Protein 1IU8 (pdb70)

CATH classification: 3.40.630.20

Foldseek 3Di:
DAEEEEEEADDDPFNGWLSVVLQVVCVVVPVSYDYDYAYQALVRRLVVLVVCCVVVLAQEYEYEYADWQDAAKEWEFKQAQFAQAPAATPVRDGDGGHGLDVPDDRIDTFFFPRVVLQVQLVVVVGGYDYDHDPDRGVQSSSQGSQRVCCVPPVGNVGYTYIYAYAAVVRCPPPPPTHHDHSVSVSVSVVSSVVSSVVVVVVVVVD/DAEEEEEEADDDPFRGWLSVVLQVVVVVVPVRYDYYYAYQALVRRLVRLVVCCVVRLGQEYEYEYADWQDAAKEWEFKQAQFAQAPAATPVRDGDGGHGLDVVDDRIDTFFQPRVVLQVVLVVVVGGYDYDHDPDRGVQSSSQGSQRVCCVPPVPRVGYTYIYAYAAVVRCPPPPPIHHDHSVSVSVSVVSSVVSSVVVVVVVPDD

Radius of gyration: 21.93 Å; Cα contacts (8 Å, |Δi|>4): 885; chains: 2; bounding box: 47×66×52 Å

Structure (mmCIF, N/CA/C/O backbone):
data_1IU8
#
_entry.id   1IU8
#
_cell.length_a   104.899
_cell.length_b   66.479
_cell.length_c   76.396
_cell.angle_alpha   90.00
_cell.angle_beta   128.68
_cell.angle_gamma   90.00
#
_symmetry.space_group_name_H-M   'C 1 2 1'
#
loop_
_entity.id
_entity.type
_entity.pdbx_description
1 polymer 'Pyrrolidone-carboxylate peptidase'
2 water water
#
loop_
_atom_site.group_PDB
_atom_site.id
_atom_site.type_symbol
_atom_site.label_atom_id
_atom_site.label_alt_id
_atom_site.label_comp_id
_atom_site.label_asym_id
_atom_site.label_entity_id
_atom_site.label_seq_id
_atom_site.pdbx_PDB_ins_code
_atom_site.Cartn_x
_atom_site.Cartn_y
_atom_site.Cartn_z
_atom_site.occupancy
_atom_site.B_iso_or_equiv
_atom_site.auth_seq_id
_atom_site.auth_comp_id
_atom_site.auth_asym_id
_atom_site.auth_atom_id
_atom_site.pdbx_PDB_model_num
ATOM 1 N N . MET A 1 1 ? 45.895 82.476 4.666 1.00 27.39 1 MET A N 1
ATOM 2 C CA . MET A 1 1 ? 45.585 81.035 4.881 1.00 26.63 1 MET A CA 1
ATOM 3 C C . MET A 1 1 ? 44.075 80.836 4.919 1.00 25.59 1 MET A C 1
ATOM 4 O O . MET A 1 1 ? 43.363 81.591 5.581 1.00 26.20 1 MET A O 1
ATOM 9 N N . LYS A 1 2 ? 43.589 79.826 4.205 1.00 23.45 2 LYS A N 1
ATOM 10 C CA . LYS A 1 2 ? 42.159 79.541 4.178 1.00 22.71 2 LYS A CA 1
ATOM 11 C C . LYS A 1 2 ? 41.895 78.241 4.931 1.00 20.76 2 LYS A C 1
ATOM 12 O O . LYS A 1 2 ? 42.617 77.256 4.762 1.00 19.52 2 LYS A O 1
ATOM 18 N N . ILE A 1 3 ? 40.859 78.246 5.763 1.00 18.32 3 ILE A N 1
ATOM 19 C CA . ILE A 1 3 ? 40.515 77.077 6.562 1.00 17.84 3 ILE A CA 1
ATOM 20 C C . ILE A 1 3 ? 39.088 76.601 6.324 1.00 16.71 3 ILE A C 1
ATOM 21 O O . ILE A 1 3 ? 38.126 77.323 6.585 1.00 17.70 3 ILE A O 1
ATOM 26 N N . LEU A 1 4 ? 38.952 75.378 5.823 1.00 14.42 4 LEU A N 1
ATOM 27 C CA . LEU A 1 4 ? 37.636 74.817 5.575 1.00 13.33 4 LEU A CA 1
ATOM 28 C C . LEU A 1 4 ? 37.192 74.022 6.794 1.00 12.73 4 LEU A C 1
ATOM 29 O O . LEU A 1 4 ? 37.911 73.142 7.266 1.00 12.81 4 LEU A O 1
ATOM 34 N N . LEU A 1 5 ? 36.015 74.354 7.308 1.00 12.58 5 LEU A N 1
ATOM 35 C CA . LEU A 1 5 ? 35.458 73.669 8.466 1.00 12.89 5 LEU A CA 1
ATOM 36 C C . LEU A 1 5 ? 34.139 73.055 8.004 1.00 13.28 5 LEU A C 1
ATOM 37 O O . LEU A 1 5 ? 33.221 73.777 7.613 1.00 13.26 5 LEU A O 1
ATOM 42 N N . THR A 1 6 ? 34.037 71.730 8.032 1.00 11.81 6 THR A N 1
ATOM 43 C CA . THR A 1 6 ? 32.804 71.088 7.593 1.00 11.91 6 THR A CA 1
ATOM 44 C C . THR A 1 6 ? 32.021 70.483 8.749 1.00 12.90 6 THR A C 1
ATOM 45 O O . THR A 1 6 ? 32.582 70.148 9.793 1.00 12.41 6 THR A O 1
ATOM 49 N N . GLY A 1 7 ? 30.713 70.373 8.551 1.00 12.37 7 GLY A N 1
ATOM 50 C CA . GLY A 1 7 ? 29.842 69.793 9.553 1.00 13.39 7 GLY A CA 1
ATOM 51 C C . GLY A 1 7 ? 28.881 68.850 8.856 1.00 12.39 7 GLY A C 1
ATOM 52 O O . GLY A 1 7 ? 29.059 68.538 7.677 1.00 13.69 7 GLY A O 1
ATOM 53 N N . PHE A 1 8 ? 27.861 68.402 9.577 1.00 11.33 8 PHE A N 1
ATOM 54 C CA . PHE A 1 8 ? 26.861 67.497 9.025 1.00 12.61 8 PHE A CA 1
ATOM 55 C C . PHE A 1 8 ? 25.465 67.883 9.481 1.00 12.83 8 PHE A C 1
ATOM 56 O O . PHE A 1 8 ? 25.287 68.485 10.542 1.00 13.11 8 PHE A O 1
ATOM 64 N N . GLU A 1 9 ? 24.480 67.517 8.672 1.00 13.69 9 GLU A N 1
ATOM 65 C CA . GLU A 1 9 ? 23.078 67.777 8.971 1.00 14.05 9 GLU A CA 1
ATOM 66 C C . GLU A 1 9 ? 22.624 66.724 9.987 1.00 14.33 9 GLU A C 1
ATOM 67 O O . GLU A 1 9 ? 23.367 65.786 10.292 1.00 14.15 9 GLU A O 1
ATOM 73 N N . PRO A 1 10 ? 21.404 66.868 10.530 1.00 14.26 10 PRO A N 1
ATOM 74 C CA . PRO A 1 10 ? 20.864 65.920 11.511 1.00 15.16 10 PRO A CA 1
ATOM 75 C C . PRO A 1 10 ? 20.663 64.529 10.916 1.00 16.89 10 PRO A C 1
ATOM 76 O O . PRO A 1 10 ? 20.419 64.390 9.716 1.00 17.67 10 PRO A O 1
ATOM 80 N N . PHE A 1 11 ? 20.760 63.501 11.754 1.00 17.92 11 PHE A N 1
ATOM 81 C CA . PHE A 1 11 ? 20.584 62.129 11.283 1.00 18.77 11 PHE A CA 1
ATOM 82 C C . PHE A 1 11 ? 20.300 61.158 12.425 1.00 19.49 11 PHE A C 1
ATOM 83 O O . PHE A 1 11 ? 20.339 61.526 13.599 1.00 17.39 11 PHE A O 1
ATOM 91 N N . GLY A 1 12 ? 20.015 59.913 12.056 1.00 20.56 12 GLY A N 1
ATOM 92 C CA . GLY A 1 12 ? 19.761 58.863 13.029 1.00 23.03 12 GLY A CA 1
ATOM 93 C C . GLY A 1 12 ? 18.672 59.065 14.064 1.00 24.11 12 GLY A C 1
ATOM 94 O O . GLY A 1 12 ? 18.758 58.512 15.160 1.00 25.63 12 GLY A O 1
ATOM 95 N N . GLY A 1 13 ? 17.649 59.847 13.738 1.00 23.61 13 GLY A N 1
ATOM 96 C CA . GLY A 1 13 ? 16.573 60.055 14.691 1.00 23.85 13 GLY A CA 1
ATOM 97 C C . GLY A 1 13 ? 16.668 61.332 15.505 1.00 23.34 13 GLY A C 1
ATOM 98 O O . GLY A 1 13 ? 15.695 61.734 16.146 1.00 24.89 13 GLY A O 1
ATOM 99 N N . ASP A 1 14 ? 17.835 61.968 15.494 1.00 21.19 14 ASP A N 1
ATOM 100 C CA . ASP A 1 14 ? 18.023 63.212 16.231 1.00 20.15 14 ASP A CA 1
ATOM 101 C C . ASP A 1 14 ? 17.672 64.384 15.324 1.00 18.86 14 ASP A C 1
ATOM 102 O O . ASP A 1 14 ? 18.044 64.403 14.153 1.00 18.82 14 ASP A O 1
ATOM 107 N N . ASP A 1 15 ? 16.954 65.360 15.870 1.00 19.76 15 ASP A N 1
ATOM 108 C CA . ASP A 1 15 ? 16.530 66.523 15.095 1.00 20.17 15 ASP A CA 1
ATOM 109 C C . ASP A 1 15 ? 17.598 67.591 14.895 1.00 19.26 15 ASP A C 1
ATOM 110 O O . ASP A 1 15 ? 17.424 68.510 14.095 1.00 16.89 15 ASP A O 1
ATOM 115 N N . LYS A 1 16 ? 18.707 67.477 15.612 1.00 17.52 16 LYS A N 1
ATOM 116 C CA . LYS A 1 16 ? 19.768 68.465 15.487 1.00 17.99 16 LYS A CA 1
ATOM 117 C C . LYS A 1 16 ? 21.163 67.856 15.456 1.00 14.92 16 LYS A C 1
ATOM 118 O O . LYS A 1 16 ? 21.384 66.749 15.940 1.00 15.19 16 LYS A O 1
ATOM 124 N N . ASN A 1 17 ? 22.092 68.586 14.852 1.00 12.93 17 ASN A N 1
ATOM 125 C CA . ASN A 1 17 ? 23.483 68.172 14.799 1.00 12.67 17 ASN A CA 1
ATOM 126 C C . ASN A 1 17 ? 24.249 69.424 15.207 1.00 12.91 17 ASN A C 1
ATOM 127 O O . ASN A 1 17 ? 24.288 70.409 14.467 1.00 14.17 17 ASN A O 1
ATOM 132 N N . PRO A 1 18 ? 24.854 69.412 16.405 1.00 12.61 18 PRO A N 1
ATOM 133 C CA . PRO A 1 18 ? 25.609 70.565 16.906 1.00 12.07 18 PRO A CA 1
ATOM 134 C C . PRO A 1 18 ? 26.781 71.049 16.051 1.00 11.62 18 PRO A C 1
ATOM 135 O O . PRO A 1 18 ? 27.253 72.173 16.233 1.00 10.96 18 PRO A O 1
ATOM 139 N N . THR A 1 19 ? 27.256 70.225 15.118 1.00 10.64 19 THR A N 1
ATOM 140 C CA . THR A 1 19 ? 28.357 70.663 14.270 1.00 10.33 19 THR A CA 1
ATOM 141 C C . THR A 1 19 ? 27.887 71.834 13.409 1.00 10.35 19 THR A C 1
ATOM 142 O O . THR A 1 19 ? 28.691 72.668 13.001 1.00 11.47 19 THR A O 1
ATOM 146 N N . MET A 1 20 ? 26.585 71.901 13.147 1.00 10.57 20 MET A N 1
ATOM 147 C CA . MET A 1 20 ? 26.041 73.001 12.361 1.00 12.39 20 MET A CA 1
ATOM 148 C C . MET A 1 20 ? 26.198 74.292 13.161 1.00 12.39 20 MET A C 1
ATOM 149 O O . MET A 1 20 ? 26.620 75.316 12.622 1.00 12.50 20 MET A O 1
ATOM 154 N N . ASP A 1 21 ? 25.884 74.232 14.453 1.00 12.48 21 ASP A N 1
ATOM 155 C CA . ASP A 1 21 ? 26.011 75.400 15.322 1.00 12.23 21 ASP A CA 1
ATOM 156 C C . ASP A 1 21 ? 27.470 75.842 15.442 1.00 13.88 21 ASP A C 1
ATOM 157 O O . ASP A 1 21 ? 27.768 77.038 15.478 1.00 13.26 21 ASP A O 1
ATOM 162 N N . ILE A 1 22 ? 28.377 74.870 15.509 1.00 12.23 22 ILE A N 1
ATOM 163 C CA . ILE A 1 22 ? 29.798 75.163 15.632 1.00 11.82 22 ILE A CA 1
ATOM 164 C C . ILE A 1 22 ? 30.330 75.833 14.373 1.00 13.28 22 ILE A C 1
ATOM 165 O O . ILE A 1 22 ? 31.012 76.858 14.442 1.00 13.01 22 ILE A O 1
ATOM 170 N N . VAL A 1 23 ? 30.014 75.248 13.222 1.00 13.67 23 VAL A N 1
ATOM 171 C CA . VAL A 1 23 ? 30.461 75.795 11.951 1.00 12.80 23 VAL A CA 1
ATOM 172 C C . VAL A 1 23 ? 29.952 77.219 11.767 1.00 13.30 23 VAL A C 1
ATOM 173 O O . VAL A 1 23 ? 30.713 78.107 11.384 1.00 13.87 23 VAL A O 1
ATOM 177 N N . GLU A 1 24 ? 28.673 77.440 12.052 1.00 13.53 24 GLU A N 1
ATOM 178 C CA . GLU A 1 24 ? 28.099 78.772 11.911 1.00 15.10 24 GLU A CA 1
ATOM 179 C C . GLU A 1 24 ? 28.791 79.760 12.841 1.00 15.53 24 GLU A C 1
ATOM 180 O O . GLU A 1 24 ? 29.172 80.855 12.428 1.00 16.27 24 GLU A O 1
ATOM 186 N N . ALA A 1 25 ? 28.961 79.369 14.099 1.00 13.61 25 ALA A N 1
ATOM 187 C CA . ALA A 1 25 ? 29.587 80.251 15.076 1.00 13.90 25 ALA A CA 1
ATOM 188 C C . ALA A 1 25 ? 31.010 80.653 14.703 1.00 14.38 25 ALA A C 1
ATOM 189 O O . ALA A 1 25 ? 31.350 81.835 14.709 1.00 15.81 25 ALA A O 1
ATOM 191 N N . LEU A 1 26 ? 31.841 79.670 14.369 1.00 13.17 26 LEU A N 1
ATOM 192 C CA . LEU A 1 26 ? 33.228 79.946 14.033 1.00 13.57 26 LEU A CA 1
ATOM 193 C C . LEU A 1 26 ? 33.447 80.623 12.683 1.00 14.68 26 LEU A C 1
ATOM 194 O O . LEU A 1 26 ? 34.398 81.392 12.522 1.00 15.08 26 LEU A O 1
ATOM 199 N N . SER A 1 27 ? 32.583 80.348 11.712 1.00 16.54 27 SER A N 1
ATOM 200 C CA . SER A 1 27 ? 32.734 80.982 10.407 1.00 18.51 27 SER A CA 1
ATOM 201 C C . SER A 1 27 ? 32.390 82.465 10.537 1.00 20.01 27 SER A C 1
ATOM 202 O O . SER A 1 27 ? 32.957 83.309 9.845 1.00 20.23 27 SER A O 1
ATOM 205 N N . GLU A 1 28 ? 31.472 82.781 11.443 1.00 20.86 28 GLU A N 1
ATOM 206 C CA . GLU A 1 28 ? 31.069 84.166 11.659 1.00 24.56 28 GLU A CA 1
ATOM 207 C C . GLU A 1 28 ? 32.130 84.982 12.389 1.00 24.97 28 GLU A C 1
ATOM 208 O O . GLU A 1 28 ? 32.302 86.170 12.113 1.00 27.05 28 GLU A O 1
ATOM 214 N N . ARG A 1 29 ? 32.845 84.349 13.314 1.00 24.03 29 ARG A N 1
ATOM 215 C CA . ARG A 1 29 ? 33.861 85.049 14.095 1.00 24.50 29 ARG A CA 1
ATOM 216 C C . ARG A 1 29 ? 35.269 85.020 13.506 1.00 22.87 29 ARG A C 1
ATOM 217 O O . ARG A 1 29 ? 36.065 85.924 13.758 1.00 21.70 29 ARG A O 1
ATOM 225 N N . ILE A 1 30 ? 35.577 83.984 12.732 1.00 20.31 30 ILE A N 1
ATOM 226 C CA . ILE A 1 30 ? 36.901 83.851 12.127 1.00 18.99 30 ILE A CA 1
ATOM 227 C C . ILE A 1 30 ? 36.784 83.989 10.609 1.00 19.16 30 ILE A C 1
ATOM 228 O O . ILE A 1 30 ? 36.384 83.054 9.921 1.00 17.41 30 ILE A O 1
ATOM 233 N N . PRO A 1 31 ? 37.156 85.161 10.066 1.00 18.35 31 PRO A N 1
ATOM 234 C CA . PRO A 1 31 ? 37.074 85.413 8.625 1.00 17.95 31 PRO A CA 1
ATOM 235 C C . PRO A 1 31 ? 37.816 84.464 7.686 1.00 18.45 31 PRO A C 1
ATOM 236 O O . PRO A 1 31 ? 37.390 84.268 6.545 1.00 19.71 31 PRO A O 1
ATOM 240 N N . GLU A 1 32 ? 38.911 83.869 8.148 1.00 16.47 32 GLU A N 1
ATOM 241 C CA . GLU A 1 32 ? 39.666 82.955 7.295 1.00 17.85 32 GLU A CA 1
ATOM 242 C C . GLU A 1 32 ? 39.016 81.578 7.237 1.00 18.24 32 GLU A C 1
ATOM 243 O O . GLU A 1 32 ? 39.498 80.684 6.539 1.00 17.63 32 GLU A O 1
ATOM 249 N N . VAL A 1 33 ? 37.923 81.411 7.972 1.00 17.63 33 VAL A N 1
ATOM 250 C CA . VAL A 1 33 ? 37.216 80.138 7.988 1.00 18.57 33 VAL A CA 1
ATOM 251 C C . VAL A 1 33 ? 36.059 80.114 7.000 1.00 18.82 33 VAL A C 1
ATOM 252 O O . VAL A 1 33 ? 35.260 81.051 6.928 1.00 21.25 33 VAL A O 1
ATOM 256 N N . VAL A 1 34 ? 35.994 79.039 6.225 1.00 17.01 34 VAL A N 1
ATOM 257 C CA . VAL A 1 34 ? 34.927 78.836 5.258 1.00 16.93 34 VAL A CA 1
ATOM 258 C C . VAL A 1 34 ? 34.145 77.635 5.773 1.00 16.95 34 VAL A C 1
ATOM 259 O O . VAL A 1 34 ? 34.716 76.567 5.988 1.00 17.06 34 VAL A O 1
ATOM 263 N N . GLY A 1 35 ? 32.846 77.811 5.980 1.00 15.81 35 GLY A N 1
ATOM 264 C CA . GLY A 1 35 ? 32.036 76.720 6.484 1.00 16.07 35 GLY A CA 1
ATOM 265 C C . GLY A 1 35 ? 31.158 76.045 5.450 1.00 18.57 35 GLY A C 1
ATOM 266 O O . GLY A 1 35 ? 30.625 76.688 4.544 1.00 19.04 35 GLY A O 1
ATOM 267 N N . GLU A 1 36 ? 31.013 74.732 5.587 1.00 17.35 36 GLU A N 1
ATOM 268 C CA . GLU A 1 36 ? 30.191 73.944 4.682 1.00 18.80 36 GLU A CA 1
ATOM 269 C C . GLU A 1 36 ? 29.568 72.798 5.465 1.00 17.95 36 GLU A C 1
ATOM 270 O O . GLU A 1 36 ? 30.265 72.070 6.174 1.00 18.29 36 GLU A O 1
ATOM 276 N N . ILE A 1 37 ? 28.253 72.651 5.349 1.00 16.00 37 ILE A N 1
ATOM 277 C CA . ILE A 1 37 ? 27.551 71.576 6.034 1.00 16.67 37 ILE A CA 1
ATOM 278 C C . ILE A 1 37 ? 27.267 70.485 5.012 1.00 16.22 37 ILE A C 1
ATOM 279 O O . ILE A 1 37 ? 26.636 70.737 3.986 1.00 18.30 37 ILE A O 1
ATOM 284 N N . LEU A 1 38 ? 27.743 69.276 5.292 1.00 14.20 38 LEU A N 1
ATOM 285 C CA . LEU A 1 38 ? 27.548 68.151 4.388 1.00 14.29 38 LEU A CA 1
ATOM 286 C C . LEU A 1 38 ? 26.289 67.363 4.729 1.00 12.79 38 LEU A C 1
ATOM 287 O O . LEU A 1 38 ? 25.894 67.268 5.890 1.00 13.46 38 LEU A O 1
ATOM 292 N N . PRO A 1 39 ? 25.632 66.794 3.711 1.00 13.61 39 PRO A N 1
ATOM 293 C CA . PRO A 1 39 ? 24.419 66.005 3.933 1.00 14.77 39 PRO A CA 1
ATOM 294 C C . PRO A 1 39 ? 24.853 64.621 4.422 1.00 15.73 39 PRO A C 1
ATOM 295 O O . PRO A 1 39 ? 25.956 64.176 4.105 1.00 13.76 39 PRO A O 1
ATOM 299 N N . VAL A 1 40 ? 24.013 63.950 5.202 1.00 16.15 40 VAL A N 1
ATOM 300 C CA . VAL A 1 40 ? 24.370 62.618 5.672 1.00 15.82 40 VAL A CA 1
ATOM 301 C C . VAL A 1 40 ? 23.918 61.640 4.596 1.00 17.03 40 VAL A C 1
ATOM 302 O O . VAL A 1 40 ? 22.912 60.940 4.737 1.00 18.05 40 VAL A O 1
ATOM 306 N N . SER A 1 41 ? 24.689 61.633 3.512 1.00 15.49 41 SER A N 1
ATOM 307 C CA . SER A 1 41 ? 24.459 60.805 2.334 1.00 16.17 41 SER A CA 1
ATOM 308 C C . SER A 1 41 ? 25.820 60.497 1.721 1.00 14.77 41 SER A C 1
ATOM 309 O O . SER A 1 41 ? 26.571 61.409 1.392 1.00 16.27 41 SER A O 1
ATOM 312 N N . PHE A 1 42 ? 26.147 59.219 1.563 1.00 16.34 42 PHE A N 1
ATOM 313 C CA . PHE A 1 42 ? 27.440 58.877 0.990 1.00 16.20 42 PHE A CA 1
ATOM 314 C C . PHE A 1 42 ? 27.613 59.473 -0.400 1.00 17.51 42 PHE A C 1
ATOM 315 O O . PHE A 1 42 ? 28.634 60.086 -0.701 1.00 19.54 42 PHE A O 1
ATOM 323 N N . LYS A 1 43 ? 26.597 59.301 -1.237 1.00 19.10 43 LYS A N 1
ATOM 324 C CA . LYS A 1 43 ? 26.632 59.811 -2.599 1.00 19.57 43 LYS A CA 1
ATOM 325 C C . LYS A 1 43 ? 26.724 61.335 -2.662 1.00 18.36 43 LYS A C 1
ATOM 326 O O . LYS A 1 43 ? 27.610 61.885 -3.314 1.00 18.26 43 LYS A O 1
ATOM 332 N N . ARG A 1 44 ? 25.813 62.014 -1.974 1.00 18.96 44 ARG A N 1
ATOM 333 C CA . ARG A 1 44 ? 25.788 63.471 -1.992 1.00 18.75 44 ARG A CA 1
ATOM 334 C C . ARG A 1 44 ? 26.923 64.138 -1.217 1.00 17.88 44 ARG A C 1
ATOM 335 O O . ARG A 1 44 ? 27.394 65.208 -1.597 1.00 18.12 44 ARG A O 1
ATOM 343 N N . ALA A 1 45 ? 27.375 63.507 -0.140 1.00 16.95 45 ALA A N 1
ATOM 344 C CA . ALA A 1 45 ? 28.468 64.068 0.642 1.00 15.31 45 ALA A CA 1
ATOM 345 C C . ALA A 1 45 ? 29.773 64.005 -0.153 1.00 14.72 45 ALA A C 1
ATOM 346 O O . ALA A 1 45 ? 30.567 64.945 -0.123 1.00 15.10 45 ALA A O 1
ATOM 348 N N . ARG A 1 46 ? 29.995 62.901 -0.865 1.00 15.02 46 ARG A N 1
ATOM 349 C CA . ARG A 1 46 ? 31.211 62.746 -1.659 1.00 15.86 46 ARG A CA 1
ATOM 350 C C . ARG A 1 46 ? 31.299 63.863 -2.698 1.00 16.51 46 ARG A C 1
ATOM 351 O O . ARG A 1 46 ? 32.338 64.504 -2.861 1.00 15.75 46 ARG A O 1
ATOM 359 N N . GLU A 1 47 ? 30.194 64.093 -3.397 1.00 18.16 47 GLU A N 1
ATOM 360 C CA . GLU A 1 47 ? 30.147 65.134 -4.416 1.00 20.19 47 GLU A CA 1
ATOM 361 C C . GLU A 1 47 ? 30.365 66.518 -3.811 1.00 18.76 47 GLU A C 1
ATOM 362 O O . GLU A 1 47 ? 31.195 67.291 -4.287 1.00 18.43 47 GLU A O 1
ATOM 368 N N . LYS A 1 48 ? 29.621 66.824 -2.753 1.00 18.51 48 LYS A N 1
ATOM 369 C CA . LYS A 1 48 ? 29.728 68.126 -2.102 1.00 19.24 48 LYS A CA 1
ATOM 370 C C . LYS A 1 48 ? 31.100 68.410 -1.500 1.00 17.58 48 LYS A C 1
ATOM 371 O O . LYS A 1 48 ? 31.653 69.496 -1.676 1.00 17.12 48 LYS A O 1
ATOM 377 N N . LEU A 1 49 ? 31.653 67.435 -0.788 1.00 15.73 49 LEU A N 1
ATOM 378 C CA . LEU A 1 49 ? 32.965 67.607 -0.173 1.00 14.91 49 LEU A CA 1
ATOM 379 C C . LEU A 1 49 ? 34.074 67.814 -1.198 1.00 14.41 49 LEU A C 1
ATOM 380 O O . LEU A 1 49 ? 34.908 68.704 -1.048 1.00 14.55 49 LEU A O 1
ATOM 385 N N . LEU A 1 50 ? 34.094 66.989 -2.239 1.00 15.56 50 LEU A N 1
ATOM 386 C CA . LEU A 1 50 ? 35.126 67.116 -3.256 1.00 16.51 50 LEU A CA 1
ATOM 387 C C . LEU A 1 50 ? 34.997 68.423 -4.031 1.00 17.00 50 LEU A C 1
ATOM 388 O O . LEU A 1 50 ? 35.992 68.996 -4.463 1.00 16.95 50 LEU A O 1
ATOM 393 N N . LYS A 1 51 ? 33.768 68.901 -4.187 1.00 17.94 51 LYS A N 1
ATOM 394 C CA . LYS A 1 51 ? 33.535 70.151 -4.900 1.00 19.47 51 LYS A CA 1
ATOM 395 C C . LYS A 1 51 ? 34.068 71.343 -4.106 1.00 18.65 51 LYS A C 1
ATOM 396 O O . LYS A 1 51 ? 34.803 72.172 -4.639 1.00 18.99 51 LYS A O 1
ATOM 402 N N . VAL A 1 52 ? 33.699 71.428 -2.830 1.00 18.48 52 VAL A N 1
ATOM 403 C CA . VAL A 1 52 ? 34.151 72.533 -1.993 1.00 19.66 52 VAL A CA 1
ATOM 404 C C . VAL A 1 52 ? 35.667 72.545 -1.856 1.00 19.72 52 VAL A C 1
ATOM 405 O O . VAL A 1 52 ? 36.289 73.607 -1.874 1.00 20.12 52 VAL A O 1
ATOM 409 N N . LEU A 1 53 ? 36.264 71.366 -1.712 1.00 18.70 53 LEU A N 1
ATOM 410 C CA . LEU A 1 53 ? 37.711 71.280 -1.590 1.00 19.22 53 LEU A CA 1
ATOM 411 C C . LEU A 1 53 ? 38.363 71.853 -2.842 1.00 19.77 53 LEU A C 1
ATOM 412 O O . LEU A 1 53 ? 39.339 72.595 -2.763 1.00 20.28 53 LEU A O 1
ATOM 417 N N . ASP A 1 54 ? 37.804 71.515 -3.997 1.00 21.86 54 ASP A N 1
ATOM 418 C CA . ASP A 1 54 ? 38.336 71.992 -5.266 1.00 23.85 54 ASP A CA 1
ATOM 419 C C . ASP A 1 54 ? 38.118 73.492 -5.460 1.00 24.57 54 ASP A C 1
ATOM 420 O O . ASP A 1 54 ? 39.013 74.197 -5.928 1.00 25.58 54 ASP A O 1
ATOM 425 N N . ASP A 1 55 ? 36.938 73.983 -5.091 1.00 23.97 55 ASP A N 1
ATOM 426 C CA . ASP A 1 55 ? 36.632 75.403 -5.247 1.00 24.93 55 ASP A CA 1
ATOM 427 C C . ASP A 1 55 ? 37.382 76.303 -4.273 1.00 23.89 55 ASP A C 1
ATOM 428 O O . ASP A 1 55 ? 37.849 77.380 -4.645 1.00 24.55 55 ASP A O 1
ATOM 433 N N . VAL A 1 56 ? 37.493 75.865 -3.025 1.00 22.65 56 VAL A N 1
ATOM 434 C CA . VAL A 1 56 ? 38.167 76.649 -2.001 1.00 21.71 56 VAL A CA 1
ATOM 435 C C . VAL A 1 56 ? 39.681 76.449 -1.948 1.00 20.66 56 VAL A C 1
ATOM 436 O O . VAL A 1 56 ? 40.424 77.393 -1.671 1.00 21.11 56 VAL A O 1
ATOM 440 N N . ARG A 1 57 ? 40.135 75.229 -2.221 1.00 20.75 57 ARG A N 1
ATOM 441 C CA . ARG A 1 57 ? 41.561 74.916 -2.166 1.00 20.57 57 ARG A CA 1
ATOM 442 C C . ARG A 1 57 ? 42.104 75.370 -0.818 1.00 19.07 57 ARG A C 1
ATOM 443 O O . ARG A 1 57 ? 43.077 76.118 -0.745 1.00 19.89 57 ARG A O 1
ATOM 451 N N . PRO A 1 58 ? 41.478 74.913 0.274 1.00 17.68 58 PRO A N 1
ATOM 452 C CA . PRO A 1 58 ? 41.903 75.282 1.625 1.00 16.51 58 PRO A CA 1
ATOM 453 C C . PRO A 1 58 ? 43.311 74.820 1.977 1.00 15.25 58 PRO A C 1
ATOM 454 O O . PRO A 1 58 ? 43.812 73.839 1.428 1.00 16.46 58 PRO A O 1
ATOM 458 N N . ASP A 1 59 ? 43.949 75.541 2.891 1.00 14.92 59 ASP A N 1
ATOM 459 C CA . ASP A 1 59 ? 45.283 75.184 3.344 1.00 15.85 59 ASP A CA 1
ATOM 460 C C . ASP A 1 59 ? 45.102 74.138 4.439 1.00 14.68 59 ASP A C 1
ATOM 461 O O . ASP A 1 59 ? 45.916 73.226 4.597 1.00 15.33 59 ASP A O 1
ATOM 466 N N . ILE A 1 60 ? 44.011 74.282 5.184 1.00 15.16 60 ILE A N 1
ATOM 467 C CA . ILE A 1 60 ? 43.684 73.368 6.271 1.00 15.42 60 ILE A CA 1
ATOM 468 C C . ILE A 1 60 ? 42.210 73.002 6.215 1.00 13.58 60 ILE A C 1
ATOM 469 O O . ILE A 1 60 ? 41.365 73.842 5.921 1.00 14.70 60 ILE A O 1
ATOM 474 N N . THR A 1 61 ? 41.903 71.741 6.482 1.00 13.27 61 THR A N 1
ATOM 475 C CA . THR A 1 61 ? 40.520 71.313 6.521 1.00 12.50 61 THR A CA 1
ATOM 476 C C . THR A 1 61 ? 40.314 70.518 7.792 1.00 13.10 61 THR A C 1
ATOM 477 O O . THR A 1 61 ? 41.089 69.618 8.101 1.00 12.14 61 THR A O 1
ATOM 481 N N . ILE A 1 62 ? 39.291 70.886 8.548 1.00 11.58 62 ILE A N 1
ATOM 482 C CA . ILE A 1 62 ? 38.956 70.147 9.748 1.00 12.12 62 ILE A CA 1
ATOM 483 C C . ILE A 1 62 ? 37.496 69.757 9.595 1.00 11.56 62 ILE A C 1
ATOM 484 O O . ILE A 1 62 ? 36.613 70.617 9.511 1.00 10.81 62 ILE A O 1
ATOM 489 N N . ASN A 1 63 ? 37.253 68.453 9.518 1.00 9.56 63 ASN A N 1
ATOM 490 C CA . ASN A 1 63 ? 35.899 67.933 9.383 1.00 10.49 63 ASN A CA 1
ATOM 491 C C . ASN A 1 63 ? 35.328 67.714 10.776 1.00 11.07 63 ASN A C 1
ATOM 492 O O . ASN A 1 63 ? 36.027 67.220 11.663 1.00 11.56 63 ASN A O 1
ATOM 497 N N . LEU A 1 64 ? 34.066 68.085 10.967 1.00 9.84 64 LEU A N 1
ATOM 498 C CA . LEU A 1 64 ? 33.411 67.906 12.255 1.00 10.53 64 LEU A CA 1
ATOM 499 C C . LEU A 1 64 ? 32.274 66.903 12.158 1.00 10.87 64 LEU A C 1
ATOM 500 O O . LEU A 1 64 ? 31.633 66.763 11.117 1.00 11.26 64 LEU A O 1
ATOM 505 N N . GLY A 1 65 ? 32.030 66.201 13.256 1.00 10.12 65 GLY A N 1
ATOM 506 C CA . GLY A 1 65 ? 30.941 65.250 13.286 1.00 10.70 65 GLY A CA 1
ATOM 507 C C . GLY A 1 65 ? 30.418 65.107 14.698 1.00 11.01 65 GLY A C 1
ATOM 508 O O . GLY A 1 65 ? 31.104 65.458 15.657 1.00 9.89 65 GLY A O 1
ATOM 509 N N . LEU A 1 66 ? 29.190 64.617 14.815 1.00 9.85 66 LEU A N 1
ATOM 510 C CA . LEU A 1 66 ? 28.566 64.377 16.111 1.00 10.04 66 LEU A CA 1
ATOM 511 C C . LEU A 1 66 ? 28.792 62.904 16.398 1.00 11.26 66 LEU A C 1
ATOM 512 O O . LEU A 1 66 ? 28.603 62.067 15.515 1.00 11.88 66 LEU A O 1
ATOM 517 N N . ALA A 1 67 ? 29.212 62.596 17.621 1.00 9.83 67 ALA A N 1
ATOM 518 C CA . ALA A 1 67 ? 29.449 61.217 18.041 1.00 10.48 67 ALA A CA 1
ATOM 519 C C . ALA A 1 67 ? 28.508 60.921 19.203 1.00 10.95 67 ALA A C 1
ATOM 520 O O . ALA A 1 67 ? 28.878 61.061 20.372 1.00 11.09 67 ALA A O 1
ATOM 522 N N . PRO A 1 68 ? 27.264 60.521 18.899 1.00 11.32 68 PRO A N 1
ATOM 523 C CA . PRO A 1 68 ? 26.284 60.216 19.941 1.00 11.91 68 PRO A CA 1
ATOM 524 C C . PRO A 1 68 ? 26.817 59.247 20.988 1.00 11.78 68 PRO A C 1
ATOM 525 O O . PRO A 1 68 ? 27.255 58.143 20.660 1.00 13.38 68 PRO A O 1
ATOM 529 N N . GLY A 1 69 ? 26.786 59.666 22.247 1.00 11.79 69 GLY A N 1
ATOM 530 C CA . GLY A 1 69 ? 27.249 58.792 23.307 1.00 12.45 69 GLY A CA 1
ATOM 531 C C . GLY A 1 69 ? 28.649 59.036 23.828 1.00 12.11 69 GLY A C 1
ATOM 532 O O . GLY A 1 69 ? 28.977 58.567 24.916 1.00 13.11 69 GLY A O 1
ATOM 533 N N . ARG A 1 70 ? 29.487 59.746 23.076 1.00 10.01 70 ARG A N 1
ATOM 534 C CA . ARG A 1 70 ? 30.840 60.000 23.560 1.00 10.99 70 ARG A CA 1
ATOM 535 C C . ARG A 1 70 ? 30.814 61.066 24.650 1.00 10.87 70 ARG A C 1
ATOM 536 O O . ARG A 1 70 ? 29.948 61.942 24.659 1.00 12.48 70 ARG A O 1
ATOM 544 N N . THR A 1 71 ? 31.762 60.969 25.577 1.00 10.58 71 THR A N 1
ATOM 545 C CA . THR A 1 71 ? 31.845 61.881 26.719 1.00 10.76 71 THR A CA 1
ATOM 546 C C . THR A 1 71 ? 32.788 63.067 26.559 1.00 10.47 71 THR A C 1
ATOM 547 O O . THR A 1 71 ? 32.603 64.102 27.203 1.00 10.05 71 THR A O 1
ATOM 551 N N . HIS A 1 72 ? 33.807 62.895 25.725 1.00 9.63 72 HIS A N 1
ATOM 552 C CA . HIS A 1 72 ? 34.824 63.914 25.485 1.00 9.34 72 HIS A CA 1
ATOM 553 C C . HIS A 1 72 ? 34.861 64.284 24.012 1.00 10.39 72 HIS A C 1
ATOM 554 O O . HIS A 1 72 ? 34.301 63.581 23.173 1.00 10.60 72 HIS A O 1
ATOM 561 N N . ILE A 1 73 ? 35.519 65.395 23.700 1.00 9.99 73 ILE A N 1
ATOM 562 C CA . ILE A 1 73 ? 35.687 65.776 22.306 1.00 9.60 73 ILE A CA 1
ATOM 563 C C . ILE A 1 73 ? 36.739 64.777 21.836 1.00 11.49 73 ILE A C 1
ATOM 564 O O . ILE A 1 73 ? 37.714 64.520 22.549 1.00 11.37 73 ILE A O 1
ATOM 569 N N . SER A 1 74 ? 36.534 64.198 20.655 1.00 10.53 74 SER A N 1
ATOM 570 C CA . SER A 1 74 ? 37.459 63.210 20.117 1.00 12.19 74 SER A CA 1
ATOM 571 C C . SER A 1 74 ? 38.220 63.751 18.919 1.00 11.01 74 SER A C 1
ATOM 572 O O . SER A 1 74 ? 37.617 64.169 17.934 1.00 11.71 74 SER A O 1
ATOM 575 N N . VAL A 1 75 ? 39.545 63.740 19.005 1.00 9.32 75 VAL A N 1
ATOM 576 C CA . VAL A 1 75 ? 40.380 64.204 17.906 1.00 9.55 75 VAL A CA 1
ATOM 577 C C . VAL A 1 75 ? 40.864 62.935 17.205 1.00 9.71 75 VAL A C 1
ATOM 578 O O . VAL A 1 75 ? 41.712 62.205 17.722 1.00 11.34 75 VAL A O 1
ATOM 582 N N . GLU A 1 76 ? 40.304 62.674 16.026 1.00 9.66 76 GLU A N 1
ATOM 583 C CA . GLU A 1 76 ? 40.615 61.463 15.267 1.00 9.69 76 GLU A CA 1
ATOM 584 C C . GLU A 1 76 ? 42.000 61.403 14.640 1.00 8.97 76 GLU A C 1
ATOM 585 O O . GLU A 1 76 ? 42.496 62.379 14.081 1.00 9.95 76 GLU A O 1
ATOM 591 N N . ARG A 1 77 ? 42.621 60.232 14.715 1.00 8.53 77 ARG A N 1
ATOM 592 C CA . ARG A 1 77 ? 43.938 60.062 14.130 1.00 10.17 77 ARG A CA 1
ATOM 593 C C . ARG A 1 77 ? 43.941 59.145 12.925 1.00 9.80 77 ARG A C 1
ATOM 594 O O . ARG A 1 77 ? 44.866 59.197 12.122 1.00 10.31 77 ARG A O 1
ATOM 602 N N . VAL A 1 78 ? 42.899 58.327 12.788 1.00 9.51 78 VAL A N 1
ATOM 603 C CA . VAL A 1 78 ? 42.847 57.354 11.697 1.00 9.51 78 VAL A CA 1
ATOM 604 C C . VAL A 1 78 ? 41.571 57.352 10.862 1.00 8.65 78 VAL A C 1
ATOM 605 O O . VAL A 1 78 ? 40.469 57.241 11.399 1.00 8.39 78 VAL A O 1
ATOM 609 N N . ALA A 1 79 ? 41.735 57.467 9.546 1.00 8.87 79 ALA A N 1
ATOM 610 C CA . ALA A 1 79 ? 40.616 57.407 8.611 1.00 9.09 79 ALA A CA 1
ATOM 611 C C . ALA A 1 79 ? 40.840 56.101 7.853 1.00 8.75 79 ALA A C 1
ATOM 612 O O . ALA A 1 79 ? 41.935 55.874 7.332 1.00 10.32 79 ALA A O 1
ATOM 614 N N . VAL A 1 80 ? 39.825 55.244 7.795 1.00 8.68 80 VAL A N 1
ATOM 615 C CA . VAL A 1 80 ? 39.974 53.958 7.113 1.00 9.24 80 VAL A CA 1
ATOM 616 C C . VAL A 1 80 ? 39.225 53.883 5.787 1.00 11.67 80 VAL A C 1
ATOM 617 O O . VAL A 1 80 ? 38.146 54.462 5.631 1.00 10.22 80 VAL A O 1
ATOM 621 N N . ASN A 1 81 ? 39.809 53.161 4.835 1.00 11.19 81 ASN A N 1
ATOM 622 C CA . ASN A 1 81 ? 39.229 53.009 3.503 1.00 12.07 81 ASN A CA 1
ATOM 623 C C . ASN A 1 81 ? 38.114 51.970 3.520 1.00 12.82 81 ASN A C 1
ATOM 624 O O . ASN A 1 81 ? 38.203 50.920 2.873 1.00 14.07 81 ASN A O 1
ATOM 629 N N . MET A 1 82 ? 37.051 52.277 4.253 1.00 13.01 82 MET A N 1
ATOM 630 C CA . MET A 1 82 ? 35.939 51.352 4.385 1.00 13.25 82 MET A CA 1
ATOM 631 C C . MET A 1 82 ? 34.603 52.024 4.645 1.00 13.06 82 MET A C 1
ATOM 632 O O . MET A 1 82 ? 34.518 52.975 5.416 1.00 13.72 82 MET A O 1
ATOM 637 N N . ILE A 1 83 ? 33.566 51.528 3.978 1.00 13.13 83 ILE A N 1
ATOM 638 C CA . ILE A 1 83 ? 32.213 52.012 4.204 1.00 13.37 83 ILE A CA 1
ATOM 639 C C . ILE A 1 83 ? 31.491 50.795 4.763 1.00 13.28 83 ILE A C 1
ATOM 640 O O . ILE A 1 83 ? 31.415 49.757 4.102 1.00 13.67 83 ILE A O 1
ATOM 645 N N . ASP A 1 84 ? 30.999 50.915 5.991 1.00 13.16 84 ASP A N 1
ATOM 646 C CA . ASP A 1 84 ? 30.261 49.843 6.656 1.00 13.93 84 ASP A CA 1
ATOM 647 C C . ASP A 1 84 ? 29.198 50.544 7.486 1.00 14.04 84 ASP A C 1
ATOM 648 O O . ASP A 1 84 ? 29.382 50.789 8.675 1.00 14.17 84 ASP A O 1
ATOM 653 N N . ALA A 1 85 ? 28.086 50.878 6.839 1.00 15.58 85 ALA A N 1
ATOM 654 C CA . ALA A 1 85 ? 26.991 51.589 7.493 1.00 17.77 85 ALA A CA 1
ATOM 655 C C . ALA A 1 85 ? 26.157 50.710 8.412 1.00 18.42 85 ALA A C 1
ATOM 656 O O . ALA A 1 85 ? 25.430 49.833 7.951 1.00 18.22 85 ALA A O 1
ATOM 658 N N . ARG A 1 86 ? 26.257 50.960 9.715 1.00 20.77 86 ARG A N 1
ATOM 659 C CA . ARG A 1 86 ? 25.509 50.192 10.701 1.00 22.43 86 ARG A CA 1
ATOM 660 C C . ARG A 1 86 ? 24.052 50.644 10.746 1.00 24.33 86 ARG A C 1
ATOM 661 O O . ARG A 1 86 ? 23.207 50.005 11.374 1.00 25.49 86 ARG A O 1
ATOM 669 N N . ILE A 1 87 ? 23.779 51.756 10.070 1.00 24.26 87 ILE A N 1
ATOM 670 C CA . ILE A 1 87 ? 22.434 52.312 9.940 1.00 24.12 87 ILE A CA 1
ATOM 671 C C . ILE A 1 87 ? 22.407 52.962 8.561 1.00 23.69 87 ILE A C 1
ATOM 672 O O . ILE A 1 87 ? 23.454 53.289 8.002 1.00 20.25 87 ILE A O 1
ATOM 677 N N . PRO A 1 88 ? 21.214 53.145 7.983 1.00 23.94 88 PRO A N 1
ATOM 678 C CA . PRO A 1 88 ? 21.152 53.769 6.657 1.00 22.95 88 PRO A CA 1
ATOM 679 C C . PRO A 1 88 ? 21.469 55.260 6.744 1.00 22.83 88 PRO A C 1
ATOM 680 O O . PRO A 1 88 ? 21.424 55.843 7.827 1.00 22.42 88 PRO A O 1
ATOM 684 N N . ASP A 1 89 ? 21.804 55.874 5.613 1.00 21.68 89 ASP A N 1
ATOM 685 C CA . ASP A 1 89 ? 22.069 57.307 5.616 1.00 21.38 89 ASP A CA 1
ATOM 686 C C . ASP A 1 89 ? 20.720 57.982 5.381 1.00 22.12 89 ASP A C 1
ATOM 687 O O . ASP A 1 89 ? 19.703 57.295 5.270 1.00 21.87 89 ASP A O 1
ATOM 692 N N . ASN A 1 90 ? 20.691 59.308 5.320 1.00 22.19 90 ASN A N 1
ATOM 693 C CA . ASN A 1 90 ? 19.421 60.000 5.130 1.00 23.51 90 ASN A CA 1
ATOM 694 C C . ASN A 1 90 ? 18.721 59.736 3.798 1.00 24.71 90 ASN A C 1
ATOM 695 O O . ASN A 1 90 ? 17.568 60.132 3.615 1.00 25.08 90 ASN A O 1
ATOM 700 N N . ASP A 1 91 ? 19.405 59.068 2.873 1.00 25.09 91 ASP A N 1
ATOM 701 C CA . ASP A 1 91 ? 18.799 58.742 1.587 1.00 25.36 91 ASP A CA 1
ATOM 702 C C . ASP A 1 91 ? 18.313 57.294 1.586 1.00 25.88 91 ASP A C 1
ATOM 703 O O . ASP A 1 91 ? 17.772 56.813 0.593 1.00 26.93 91 ASP A O 1
ATOM 708 N N . GLY A 1 92 ? 18.516 56.606 2.706 1.00 25.21 92 GLY A N 1
ATOM 709 C CA . GLY A 1 92 ? 18.081 55.226 2.818 1.00 26.75 92 GLY A CA 1
ATOM 710 C C . GLY A 1 92 ? 19.119 54.190 2.427 1.00 27.16 92 GLY A C 1
ATOM 711 O O . GLY A 1 92 ? 18.896 52.991 2.598 1.00 28.43 92 GLY A O 1
ATOM 712 N N . GLU A 1 93 ? 20.252 54.641 1.900 1.00 27.48 93 GLU A N 1
ATOM 713 C CA . GLU A 1 93 ? 21.315 53.728 1.489 1.00 27.68 93 GLU A CA 1
ATOM 714 C C . GLU A 1 93 ? 22.094 53.214 2.700 1.00 26.82 93 GLU A C 1
ATOM 715 O O . GLU A 1 93 ? 22.300 53.943 3.670 1.00 26.42 93 GLU A O 1
ATOM 721 N N . GLN A 1 94 ? 22.518 51.955 2.644 1.00 25.01 94 GLN A N 1
ATOM 722 C CA . GLN A 1 94 ? 23.283 51.368 3.740 1.00 24.31 94 GLN A CA 1
ATOM 723 C C . GLN A 1 94 ? 24.377 50.452 3.200 1.00 22.24 94 GLN A C 1
ATOM 724 O O . GLN A 1 94 ? 24.357 49.239 3.426 1.00 22.93 94 GLN A O 1
ATOM 730 N N . PRO A 1 95 ? 25.355 51.027 2.482 1.00 21.93 95 PRO A N 1
ATOM 731 C CA . PRO A 1 95 ? 26.464 50.264 1.904 1.00 19.90 95 PRO A CA 1
ATOM 732 C C . PRO A 1 95 ? 27.358 49.607 2.953 1.00 19.72 95 PRO A C 1
ATOM 733 O O . PRO A 1 95 ? 27.560 50.154 4.036 1.00 17.93 95 PRO A O 1
ATOM 737 N N . LYS A 1 96 ? 27.877 48.426 2.628 1.00 19.95 96 LYS A N 1
ATOM 738 C CA . LYS A 1 96 ? 28.759 47.702 3.537 1.00 18.84 96 LYS A CA 1
ATOM 739 C C . LYS A 1 96 ? 29.885 47.009 2.784 1.00 18.37 96 LYS A C 1
ATOM 740 O O . LYS A 1 96 ? 29.686 46.485 1.687 1.00 17.41 96 LYS A O 1
ATOM 746 N N . ASP A 1 97 ? 31.068 47.019 3.387 1.00 15.60 97 ASP A N 1
ATOM 747 C CA . ASP A 1 97 ? 32.249 46.389 2.815 1.00 16.71 97 ASP A CA 1
ATOM 748 C C . ASP A 1 97 ? 32.569 46.883 1.414 1.00 16.35 97 ASP A C 1
ATOM 749 O O . ASP A 1 97 ? 32.822 46.101 0.497 1.00 17.88 97 ASP A O 1
ATOM 754 N N . GLU A 1 98 ? 32.547 48.202 1.271 1.00 16.56 98 GLU A N 1
ATOM 755 C CA . GLU A 1 98 ? 32.854 48.870 0.017 1.00 17.90 98 GLU A CA 1
ATOM 756 C C . GLU A 1 98 ? 33.974 49.845 0.344 1.00 16.76 98 GLU A C 1
ATOM 757 O O . GLU A 1 98 ? 33.966 50.466 1.403 1.00 15.46 98 GLU A O 1
ATOM 763 N N . PRO A 1 99 ? 34.964 49.977 -0.547 1.00 15.08 99 PRO A N 1
ATOM 764 C CA . PRO A 1 99 ? 36.064 50.907 -0.291 1.00 15.02 99 PRO A CA 1
ATOM 765 C C . PRO A 1 99 ? 35.581 52.325 -0.571 1.00 15.27 99 PRO A C 1
ATOM 766 O O . PRO A 1 99 ? 34.620 52.515 -1.316 1.00 15.36 99 PRO A O 1
ATOM 770 N N . ILE A 1 100 ? 36.227 53.313 0.039 1.00 13.89 100 ILE A N 1
ATOM 771 C CA . ILE A 1 100 ? 35.863 54.706 -0.204 1.00 14.19 100 ILE A CA 1
ATOM 772 C C . ILE A 1 100 ? 36.555 55.097 -1.510 1.00 15.17 100 ILE A C 1
ATOM 773 O O . ILE A 1 100 ? 35.987 55.798 -2.349 1.00 17.02 100 ILE A O 1
ATOM 778 N N . VAL A 1 101 ? 37.786 54.622 -1.675 1.00 14.63 101 VAL A N 1
ATOM 779 C CA . VAL A 1 101 ? 38.564 54.864 -2.884 1.00 15.56 101 VAL A CA 1
ATOM 780 C C . VAL A 1 101 ? 39.217 53.560 -3.311 1.00 16.93 101 VAL A C 1
ATOM 781 O O . VAL A 1 101 ? 40.064 53.020 -2.597 1.00 15.33 101 VAL A O 1
ATOM 785 N N . GLU A 1 102 ? 38.809 53.051 -4.469 1.00 17.71 102 GLU A N 1
ATOM 786 C CA . GLU A 1 102 ? 39.371 51.816 -5.001 1.00 20.01 102 GLU A CA 1
ATOM 787 C C . GLU A 1 102 ? 40.873 51.978 -5.187 1.00 18.48 102 GLU A C 1
ATOM 788 O O . GLU A 1 102 ? 41.323 52.895 -5.873 1.00 19.37 102 GLU A O 1
ATOM 794 N N . GLY A 1 103 ? 41.648 51.093 -4.569 1.00 16.79 103 GLY A N 1
ATOM 795 C CA . GLY A 1 103 ? 43.092 51.165 -4.699 1.00 15.85 103 GLY A CA 1
ATOM 796 C C . GLY A 1 103 ? 43.759 52.134 -3.743 1.00 15.82 103 GLY A C 1
ATOM 797 O O . GLY A 1 103 ? 44.983 52.247 -3.723 1.00 16.13 103 GLY A O 1
ATOM 798 N N . GLY A 1 104 ? 42.959 52.842 -2.950 1.00 14.55 104 GLY A N 1
ATOM 799 C CA . GLY A 1 104 ? 43.527 53.783 -2.003 1.00 14.65 104 GLY A CA 1
ATOM 800 C C . GLY A 1 104 ? 44.128 53.043 -0.822 1.00 13.36 104 GLY A C 1
ATOM 801 O O . GLY A 1 104 ? 43.824 51.864 -0.619 1.00 13.04 104 GLY A O 1
ATOM 802 N N . PRO A 1 105 ? 44.988 53.696 -0.024 1.00 12.97 105 PRO A N 1
ATOM 803 C CA . PRO A 1 105 ? 45.586 53.013 1.128 1.00 12.72 105 PRO A CA 1
ATOM 804 C C . PRO A 1 105 ? 44.527 52.594 2.141 1.00 12.37 105 PRO A C 1
ATOM 805 O O . PRO A 1 105 ? 43.457 53.202 2.226 1.00 13.84 105 PRO A O 1
ATOM 809 N N . ALA A 1 106 ? 44.824 51.552 2.908 1.00 11.77 106 ALA A N 1
ATOM 810 C CA . ALA A 1 106 ? 43.884 51.064 3.904 1.00 10.54 106 ALA A CA 1
ATOM 811 C C . ALA A 1 106 ? 43.491 52.187 4.857 1.00 10.02 106 ALA A C 1
ATOM 812 O O . ALA A 1 106 ? 42.357 52.242 5.324 1.00 10.65 106 ALA A O 1
ATOM 814 N N . ALA A 1 107 ? 44.431 53.085 5.136 1.00 10.19 107 ALA A N 1
ATOM 815 C CA . ALA A 1 107 ? 44.147 54.196 6.031 1.00 9.26 107 ALA A CA 1
ATOM 816 C C . ALA A 1 107 ? 45.043 55.398 5.804 1.00 9.97 107 ALA A C 1
ATOM 817 O O . ALA A 1 107 ? 46.069 55.313 5.129 1.00 10.00 107 ALA A O 1
ATOM 819 N N . TYR A 1 108 ? 44.615 56.524 6.368 1.00 10.22 108 TYR A N 1
ATOM 820 C CA . TYR A 1 108 ? 45.365 57.778 6.337 1.00 10.91 108 TYR A CA 1
ATOM 821 C C . TYR A 1 108 ? 45.399 58.310 7.759 1.00 10.28 108 TYR A C 1
ATOM 822 O O . TYR A 1 108 ? 44.379 58.308 8.447 1.00 10.29 108 TYR A O 1
ATOM 831 N N . PHE A 1 109 ? 46.565 58.764 8.205 1.00 10.51 109 PHE A N 1
ATOM 832 C CA . PHE A 1 109 ? 46.665 59.355 9.536 1.00 11.79 109 PHE A CA 1
ATOM 833 C C . PHE A 1 109 ? 46.327 60.832 9.389 1.00 11.80 109 PHE A C 1
ATOM 834 O O . PHE A 1 109 ? 46.668 61.445 8.376 1.00 12.74 109 PHE A O 1
ATOM 842 N N . ALA A 1 110 ? 45.661 61.400 10.391 1.00 11.10 110 ALA A N 1
ATOM 843 C CA . ALA A 1 110 ? 45.329 62.821 10.356 1.00 11.26 110 ALA A CA 1
ATOM 844 C C . ALA A 1 110 ? 46.655 63.569 10.334 1.00 12.35 110 ALA A C 1
ATOM 845 O O . ALA A 1 110 ? 47.625 63.140 10.969 1.00 13.21 110 ALA A O 1
ATOM 847 N N . THR A 1 111 ? 46.704 64.684 9.613 1.00 11.56 111 THR A N 1
ATOM 848 C CA . THR A 1 111 ? 47.940 65.445 9.513 1.00 11.70 111 THR A CA 1
ATOM 849 C C . THR A 1 111 ? 47.984 66.724 10.341 1.00 12.00 111 THR A C 1
ATOM 850 O O . THR A 1 111 ? 49.022 67.381 10.415 1.00 14.09 111 THR A O 1
ATOM 854 N N . ILE A 1 112 ? 46.863 67.097 10.949 1.00 12.59 112 ILE A N 1
ATOM 855 C CA . ILE A 1 112 ? 46.888 68.265 11.819 1.00 12.20 112 ILE A CA 1
ATOM 856 C C . ILE A 1 112 ? 47.575 67.753 13.093 1.00 13.00 112 ILE A C 1
ATOM 857 O O . ILE A 1 112 ? 47.675 66.541 13.295 1.00 10.48 112 ILE A O 1
ATOM 862 N N . PRO A 1 113 ? 48.090 68.658 13.947 1.00 13.17 113 PRO A N 1
ATOM 863 C CA . PRO A 1 113 ? 48.766 68.246 15.188 1.00 13.50 113 PRO A CA 1
ATOM 864 C C . PRO A 1 113 ? 47.773 67.737 16.231 1.00 13.64 113 PRO A C 1
ATOM 865 O O . PRO A 1 113 ? 47.453 68.431 17.199 1.00 13.36 113 PRO A O 1
ATOM 869 N N . THR A 1 114 ? 47.304 66.509 16.035 1.00 12.51 114 THR A N 1
ATOM 870 C CA . THR A 1 114 ? 46.308 65.921 16.919 1.00 11.72 114 THR A CA 1
ATOM 871 C C . THR A 1 114 ? 46.613 65.889 18.413 1.00 11.08 114 THR A C 1
ATOM 872 O O . THR A 1 114 ? 45.771 66.290 19.210 1.00 12.29 114 THR A O 1
ATOM 876 N N . ARG A 1 115 ? 47.794 65.420 18.808 1.00 12.46 115 ARG A N 1
ATOM 877 C CA . ARG A 1 115 ? 48.094 65.370 20.236 1.00 13.17 115 ARG A CA 1
ATOM 878 C C . ARG A 1 115 ? 48.199 66.767 20.835 1.00 12.21 115 ARG A C 1
ATOM 879 O O . ARG A 1 115 ? 47.704 67.013 21.933 1.00 10.90 115 ARG A O 1
ATOM 887 N N . GLU A 1 116 ? 48.839 67.678 20.109 1.00 13.68 116 GLU A N 1
ATOM 888 C CA . GLU A 1 116 ? 48.997 69.048 20.579 1.00 13.40 116 GLU A CA 1
ATOM 889 C C . GLU A 1 116 ? 47.624 69.685 20.769 1.00 12.32 116 GLU A C 1
ATOM 890 O O . GLU A 1 116 ? 47.392 70.419 21.732 1.00 12.87 116 GLU A O 1
ATOM 896 N N . ILE A 1 117 ? 46.714 69.396 19.844 1.00 11.34 117 ILE A N 1
ATOM 897 C CA . ILE A 1 117 ? 45.357 69.923 19.904 1.00 11.53 117 ILE A CA 1
ATOM 898 C C . ILE A 1 117 ? 44.624 69.390 21.139 1.00 11.08 117 ILE A C 1
ATOM 899 O O . ILE A 1 117 ? 43.959 70.143 21.847 1.00 11.45 117 ILE A O 1
ATOM 904 N N . VAL A 1 118 ? 44.754 68.093 21.404 1.00 11.22 118 VAL A N 1
ATOM 905 C CA . VAL A 1 118 ? 44.100 67.496 22.562 1.00 10.61 118 VAL A CA 1
ATOM 906 C C . VAL A 1 118 ? 44.639 68.124 23.846 1.00 11.63 118 VAL A C 1
ATOM 907 O O . VAL A 1 118 ? 43.872 68.502 24.725 1.00 10.73 118 VAL A O 1
ATOM 911 N N . GLU A 1 119 ? 45.958 68.250 23.948 1.00 13.84 119 GLU A N 1
ATOM 912 C CA . GLU A 1 119 ? 46.545 68.832 25.146 1.00 15.27 119 GLU A CA 1
ATOM 913 C C . GLU A 1 119 ? 46.159 70.296 25.328 1.00 15.67 119 GLU A C 1
ATOM 914 O O . GLU A 1 119 ? 45.968 70.748 26.455 1.00 15.90 119 GLU A O 1
ATOM 920 N N . GLU A 1 120 ? 46.024 71.033 24.228 1.00 13.59 120 GLU A N 1
ATOM 921 C CA . GLU A 1 120 ? 45.643 72.440 24.315 1.00 13.59 120 GLU A CA 1
ATOM 922 C C . GLU A 1 120 ? 44.192 72.553 24.789 1.00 13.94 120 GLU A C 1
ATOM 923 O O . GLU A 1 120 ? 43.840 73.470 25.532 1.00 13.13 120 GLU A O 1
ATOM 929 N N . MET A 1 121 ? 43.342 71.624 24.359 1.00 11.40 121 MET A N 1
ATOM 930 C CA . MET A 1 121 ? 41.948 71.645 24.793 1.00 12.34 121 MET A CA 1
ATOM 931 C C . MET A 1 121 ? 41.885 71.389 26.298 1.00 11.94 121 MET A C 1
ATOM 932 O O . MET A 1 121 ? 41.173 72.078 27.026 1.00 13.70 121 MET A O 1
ATOM 937 N N . LYS A 1 122 ? 42.637 70.394 26.758 1.00 13.87 122 LYS A N 1
ATOM 938 C CA . LYS A 1 122 ? 42.662 70.050 28.176 1.00 12.53 122 LYS A CA 1
ATOM 939 C C . LYS A 1 122 ? 43.168 71.217 29.022 1.00 13.78 122 LYS A C 1
ATOM 940 O O . LYS A 1 122 ? 42.643 71.477 30.105 1.00 13.31 122 LYS A O 1
ATOM 946 N N . LYS A 1 123 ? 44.171 71.930 28.519 1.00 14.34 123 LYS A N 1
ATOM 947 C CA . LYS A 1 123 ? 44.723 73.082 29.231 1.00 15.38 123 LYS A CA 1
ATOM 948 C C . LYS A 1 123 ? 43.652 74.153 29.424 1.00 16.06 123 LYS A C 1
ATOM 949 O O . LYS A 1 123 ? 43.749 74.988 30.324 1.00 16.70 123 LYS A O 1
ATOM 955 N N . ASN A 1 124 ? 42.630 74.120 28.574 1.00 14.06 124 ASN A N 1
ATOM 956 C CA . ASN A 1 124 ? 41.534 75.078 28.641 1.00 15.49 124 ASN A CA 1
ATOM 957 C C . ASN A 1 124 ? 40.304 74.498 29.328 1.00 14.39 124 ASN A C 1
ATOM 958 O O . ASN A 1 124 ? 39.205 75.046 29.222 1.00 16.84 124 ASN A O 1
ATOM 963 N N . GLY A 1 125 ? 40.502 73.381 30.025 1.00 13.63 125 GLY A N 1
ATOM 964 C CA . GLY A 1 125 ? 39.424 72.739 30.759 1.00 13.35 125 GLY A CA 1
ATOM 965 C C . GLY A 1 125 ? 38.400 71.980 29.941 1.00 13.06 125 GLY A C 1
ATOM 966 O O . GLY A 1 125 ? 37.300 71.701 30.423 1.00 14.05 125 GLY A O 1
ATOM 967 N N . ILE A 1 126 ? 38.759 71.626 28.713 1.00 11.62 126 ILE A N 1
ATOM 968 C CA . ILE A 1 126 ? 37.843 70.910 27.834 1.00 11.06 126 ILE A CA 1
ATOM 969 C C . ILE A 1 126 ? 38.182 69.424 27.776 1.00 10.49 126 ILE A C 1
ATOM 970 O O . ILE A 1 126 ? 39.292 69.053 27.396 1.00 12.50 126 ILE A O 1
ATOM 975 N N . PRO A 1 127 ? 37.234 68.552 28.170 1.00 9.71 127 PRO A N 1
ATOM 976 C CA . PRO A 1 127 ? 37.514 67.113 28.123 1.00 10.08 127 PRO A CA 1
ATOM 977 C C . PRO A 1 127 ? 37.769 66.708 26.674 1.00 10.96 127 PRO A C 1
ATOM 978 O O . PRO A 1 127 ? 36.881 66.824 25.828 1.00 11.70 127 PRO A O 1
ATOM 982 N N . ALA A 1 128 ? 38.978 66.233 26.395 1.00 11.27 128 ALA A N 1
ATOM 983 C CA . ALA A 1 128 ? 39.344 65.840 25.041 1.00 11.67 128 ALA A CA 1
ATOM 984 C C . ALA A 1 128 ? 40.248 64.626 25.067 1.00 11.41 128 ALA A C 1
ATOM 985 O O . ALA A 1 128 ? 41.008 64.420 26.014 1.00 13.40 128 ALA A O 1
ATOM 987 N N . VAL A 1 129 ? 40.174 63.834 24.006 1.00 10.60 129 VAL A N 1
ATOM 988 C CA . VAL A 1 129 ? 40.975 62.631 23.906 1.00 10.37 129 VAL A CA 1
ATOM 989 C C . VAL A 1 129 ? 41.269 62.305 22.448 1.00 9.68 129 VAL A C 1
ATOM 990 O O . VAL A 1 129 ? 40.564 62.755 21.540 1.00 10.25 129 VAL A O 1
ATOM 994 N N . LEU A 1 130 ? 42.333 61.539 22.231 1.00 9.03 130 LEU A N 1
ATOM 995 C CA . LEU A 1 130 ? 42.686 61.090 20.891 1.00 9.71 130 LEU A CA 1
ATOM 996 C C . LEU A 1 130 ? 41.812 59.867 20.625 1.00 10.88 130 LEU A C 1
ATOM 997 O O . LEU A 1 130 ? 41.496 59.104 21.547 1.00 12.10 130 LEU A O 1
ATOM 1002 N N . SER A 1 131 ? 41.413 59.688 19.372 1.00 9.40 131 SER A N 1
ATOM 1003 C CA . SER A 1 131 ? 40.589 58.547 18.983 1.00 10.83 131 SER A CA 1
ATOM 1004 C C . SER A 1 131 ? 41.230 57.860 17.788 1.00 9.69 131 SER A C 1
ATOM 1005 O O . SER A 1 131 ? 41.802 58.522 16.921 1.00 10.53 131 SER A O 1
ATOM 1008 N N . TYR A 1 132 ? 41.138 56.531 17.743 1.00 9.06 132 TYR A N 1
ATOM 1009 C CA . TYR A 1 132 ? 41.724 55.782 16.640 1.00 11.09 132 TYR A CA 1
ATOM 1010 C C . TYR A 1 132 ? 40.729 55.147 15.674 1.00 11.25 132 TYR A C 1
ATOM 1011 O O . TYR A 1 132 ? 41.110 54.394 14.778 1.00 11.42 132 TYR A O 1
ATOM 1020 N N . THR A 1 133 ? 39.451 55.441 15.881 1.00 10.66 133 THR A N 1
ATOM 1021 C CA . THR A 1 133 ? 38.408 55.013 14.956 1.00 10.74 133 THR A CA 1
ATOM 1022 C C . THR A 1 133 ? 37.349 56.100 14.907 1.00 11.30 133 THR A C 1
ATOM 1023 O O . THR A 1 133 ? 36.829 56.526 15.938 1.00 10.93 133 THR A O 1
ATOM 1027 N N . ALA A 1 134 ? 37.067 56.566 13.696 1.00 10.96 134 ALA A N 1
ATOM 1028 C CA . ALA A 1 134 ? 36.068 57.597 13.467 1.00 10.56 134 ALA A CA 1
ATOM 1029 C C . ALA A 1 134 ? 34.798 56.926 12.972 1.00 11.07 134 ALA A C 1
ATOM 1030 O O . ALA A 1 134 ? 33.908 57.585 12.436 1.00 12.05 134 ALA A O 1
ATOM 1032 N N . GLY A 1 135 ? 34.725 55.610 13.160 1.00 11.13 135 GLY A N 1
ATOM 1033 C CA . GLY A 1 135 ? 33.574 54.859 12.693 1.00 10.78 135 GLY A CA 1
ATOM 1034 C C . GLY A 1 135 ? 33.764 54.494 11.228 1.00 9.35 135 GLY A C 1
ATOM 1035 O O . GLY A 1 135 ? 34.847 54.673 10.674 1.00 11.21 135 GLY A O 1
ATOM 1036 N N . THR A 1 136 ? 32.715 53.975 10.597 1.00 10.09 136 THR A N 1
ATOM 1037 C CA . THR A 1 136 ? 32.785 53.602 9.186 1.00 8.99 136 THR A CA 1
ATOM 1038 C C . THR A 1 136 ? 31.538 54.098 8.460 1.00 10.95 136 THR A C 1
ATOM 1039 O O . THR A 1 136 ? 31.102 53.517 7.464 1.00 11.35 136 THR A O 1
ATOM 1043 N N . TYR A 1 137 ? 30.988 55.193 8.977 1.00 11.15 137 TYR A N 1
ATOM 1044 C CA . TYR A 1 137 ? 29.788 55.838 8.442 1.00 12.86 137 TYR A CA 1
ATOM 1045 C C . TYR A 1 137 ? 30.222 57.116 7.707 1.00 11.00 137 TYR A C 1
ATOM 1046 O O . TYR A 1 137 ? 31.329 57.179 7.175 1.00 10.20 137 TYR A O 1
ATOM 1055 N N . LEU A 1 138 ? 29.368 58.137 7.694 1.00 12.06 138 LEU A N 1
ATOM 1056 C CA . LEU A 1 138 ? 29.679 59.388 6.998 1.00 11.17 138 LEU A CA 1
ATOM 1057 C C . LEU A 1 138 ? 30.867 60.185 7.534 1.00 10.54 138 LEU A C 1
ATOM 1058 O O . LEU A 1 138 ? 31.579 60.835 6.769 1.00 10.41 138 LEU A O 1
ATOM 1063 N N . CYS A 1 139 ? 31.080 60.147 8.843 1.00 10.50 139 CYS A N 1
ATOM 1064 C CA . CYS A 1 139 ? 32.184 60.892 9.431 1.00 11.68 139 CYS A CA 1
ATOM 1065 C C . CYS A 1 139 ? 33.536 60.388 8.938 1.00 10.04 139 CYS A C 1
ATOM 1066 O O . CYS A 1 139 ? 34.367 61.167 8.472 1.00 9.77 139 CYS A O 1
ATOM 1069 N N . ASN A 1 140 ? 33.758 59.083 9.039 1.00 10.75 140 ASN A N 1
ATOM 1070 C CA . ASN A 1 140 ? 35.005 58.493 8.576 1.00 10.34 140 ASN A CA 1
ATOM 1071 C C . ASN A 1 140 ? 35.139 58.738 7.073 1.00 9.96 140 ASN A C 1
ATOM 1072 O O . ASN A 1 140 ? 36.229 58.978 6.559 1.00 10.48 140 ASN A O 1
ATOM 1077 N N . PHE A 1 141 ? 34.004 58.669 6.385 1.00 10.48 141 PHE A N 1
ATOM 1078 C CA . PHE A 1 141 ? 33.934 58.871 4.944 1.00 11.18 141 PHE A CA 1
ATOM 1079 C C . PHE A 1 141 ? 34.524 60.239 4.572 1.00 10.72 141 PHE A C 1
ATOM 1080 O O . PHE A 1 141 ? 35.402 60.337 3.712 1.00 10.34 141 PHE A O 1
ATOM 1088 N N . ALA A 1 142 ? 34.044 61.291 5.229 1.00 10.93 142 ALA A N 1
ATOM 1089 C CA . ALA A 1 142 ? 34.535 62.640 4.967 1.00 11.30 142 ALA A CA 1
ATOM 1090 C C . ALA A 1 142 ? 36.001 62.781 5.364 1.00 9.60 142 ALA A C 1
ATOM 1091 O O . ALA A 1 142 ? 36.787 63.427 4.671 1.00 10.77 142 ALA A O 1
ATOM 1093 N N . MET A 1 143 ? 36.372 62.171 6.485 1.00 10.17 143 MET A N 1
ATOM 1094 C CA . MET A 1 143 ? 37.750 62.246 6.947 1.00 9.60 143 MET A CA 1
ATOM 1095 C C . MET A 1 143 ? 38.711 61.651 5.919 1.00 9.06 143 MET A C 1
ATOM 1096 O O . MET A 1 143 ? 39.721 62.264 5.579 1.00 9.37 143 MET A O 1
ATOM 1101 N N . TYR A 1 144 ? 38.385 60.457 5.424 1.00 10.09 144 TYR A N 1
ATOM 1102 C CA . TYR A 1 144 ? 39.229 59.773 4.448 1.00 9.55 144 TYR A CA 1
ATOM 1103 C C . TYR A 1 144 ? 39.335 60.540 3.128 1.00 10.53 144 TYR A C 1
ATOM 1104 O O . TYR A 1 144 ? 40.432 60.732 2.602 1.00 10.51 144 TYR A O 1
ATOM 1113 N N . LEU A 1 145 ? 38.197 60.975 2.595 1.00 11.67 145 LEU A N 1
ATOM 1114 C CA . LEU A 1 145 ? 38.200 61.714 1.339 1.00 11.65 145 LEU A CA 1
ATOM 1115 C C . LEU A 1 145 ? 39.036 62.985 1.442 1.00 10.87 145 LEU A C 1
ATOM 1116 O O . LEU A 1 145 ? 39.738 63.354 0.505 1.00 11.52 145 LEU A O 1
ATOM 1121 N N . THR A 1 146 ? 38.965 63.656 2.586 1.00 10.52 146 THR A N 1
ATOM 1122 C CA . THR A 1 146 ? 39.731 64.878 2.779 1.00 11.46 146 THR A CA 1
ATOM 1123 C C . THR A 1 146 ? 41.232 64.594 2.821 1.00 11.84 146 THR A C 1
ATOM 1124 O O . THR A 1 146 ? 42.019 65.284 2.170 1.00 13.17 146 THR A O 1
ATOM 1128 N N . LEU A 1 147 ? 41.633 63.578 3.580 1.00 10.86 147 LEU A N 1
ATOM 1129 C CA . LEU A 1 147 ? 43.045 63.229 3.669 1.00 11.12 147 LEU A CA 1
ATOM 1130 C C . LEU A 1 147 ? 43.569 62.656 2.351 1.00 12.75 147 LEU A C 1
ATOM 1131 O O . LEU A 1 147 ? 44.729 62.863 1.998 1.00 13.18 147 LEU A O 1
ATOM 1136 N N . HIS A 1 148 ? 42.706 61.954 1.621 1.00 11.34 148 HIS A N 1
ATOM 1137 C CA . HIS A 1 148 ? 43.078 61.369 0.335 1.00 12.93 148 HIS A CA 1
ATOM 1138 C C . HIS A 1 148 ? 43.315 62.470 -0.696 1.00 13.44 148 HIS A C 1
ATOM 1139 O O . HIS A 1 148 ? 44.253 62.408 -1.490 1.00 11.72 148 HIS A O 1
ATOM 1146 N N . THR A 1 149 ? 42.450 63.476 -0.689 1.00 13.25 149 THR A N 1
ATOM 1147 C CA . THR A 1 149 ? 42.592 64.590 -1.618 1.00 13.95 149 THR A CA 1
ATOM 1148 C C . THR A 1 149 ? 43.890 65.334 -1.319 1.00 15.90 149 THR A C 1
ATOM 1149 O O . THR A 1 149 ? 44.582 65.793 -2.226 1.00 15.37 149 THR A O 1
ATOM 1153 N N . SER A 1 150 ? 44.226 65.442 -0.040 1.00 15.99 150 SER A N 1
ATOM 1154 C CA . SER A 1 150 ? 45.453 66.114 0.360 1.00 16.22 150 SER A CA 1
ATOM 1155 C C . SER A 1 150 ? 46.667 65.353 -0.180 1.00 16.33 150 SER A C 1
ATOM 1156 O O . SER A 1 150 ? 47.574 65.941 -0.771 1.00 17.26 150 SER A O 1
ATOM 1159 N N . ALA A 1 151 ? 46.661 64.037 0.016 1.00 16.45 151 ALA A N 1
ATOM 1160 C CA . ALA A 1 151 ? 47.754 63.177 -0.416 1.00 17.42 151 ALA A CA 1
ATOM 1161 C C . ALA A 1 151 ? 47.923 63.095 -1.928 1.00 18.20 151 ALA A C 1
ATOM 1162 O O . ALA A 1 151 ? 49.043 62.984 -2.429 1.00 19.51 151 ALA A O 1
ATOM 1164 N N . THR A 1 152 ? 46.816 63.155 -2.656 1.00 18.44 152 THR A N 1
ATOM 1165 C CA . THR A 1 152 ? 46.874 63.042 -4.109 1.00 19.57 152 THR A CA 1
ATOM 1166 C C . THR A 1 152 ? 46.887 64.357 -4.881 1.00 21.04 152 THR A C 1
ATOM 1167 O O . THR A 1 152 ? 47.491 64.439 -5.953 1.00 22.15 152 THR A O 1
ATOM 1171 N N . LYS A 1 153 ? 46.235 65.386 -4.348 1.00 20.86 153 LYS A N 1
ATOM 1172 C CA . LYS A 1 153 ? 46.187 66.666 -5.044 1.00 20.82 153 LYS A CA 1
ATOM 1173 C C . LYS A 1 153 ? 46.943 67.813 -4.377 1.00 20.76 153 LYS A C 1
ATOM 1174 O O . LYS A 1 153 ? 47.150 68.859 -4.993 1.00 20.98 153 LYS A O 1
ATOM 1180 N N . GLY A 1 154 ? 47.353 67.631 -3.125 1.00 19.95 154 GLY A N 1
ATOM 1181 C CA . GLY A 1 154 ? 48.103 68.676 -2.449 1.00 19.43 154 GLY A CA 1
ATOM 1182 C C . GLY A 1 154 ? 47.294 69.686 -1.657 1.00 19.06 154 GLY A C 1
ATOM 1183 O O . GLY A 1 154 ? 47.862 70.600 -1.055 1.00 18.84 154 GLY A O 1
ATOM 1184 N N . TYR A 1 155 ? 45.974 69.540 -1.668 1.00 18.42 155 TYR A N 1
ATOM 1185 C CA . TYR A 1 155 ? 45.103 70.438 -0.919 1.00 18.59 155 TYR A CA 1
ATOM 1186 C C . TYR A 1 155 ? 43.990 69.626 -0.262 1.00 16.85 155 TYR A C 1
ATOM 1187 O O . TYR A 1 155 ? 43.406 68.740 -0.885 1.00 17.12 155 TYR A O 1
ATOM 1196 N N . PRO A 1 156 ? 43.721 69.875 1.030 1.00 14.74 156 PRO A N 1
ATOM 1197 C CA . PRO A 1 156 ? 44.406 70.838 1.898 1.00 14.69 156 PRO A CA 1
ATOM 1198 C C . PRO A 1 156 ? 45.817 70.348 2.184 1.00 14.43 156 PRO A C 1
ATOM 1199 O O . PRO A 1 156 ? 46.172 69.224 1.818 1.00 14.38 156 PRO A O 1
ATOM 1203 N N . LYS A 1 157 ? 46.617 71.186 2.833 1.00 15.00 157 LYS A N 1
ATOM 1204 C CA . LYS A 1 157 ? 47.984 70.817 3.176 1.00 15.40 157 LYS A CA 1
ATOM 1205 C C . LYS A 1 157 ? 47.947 69.844 4.349 1.00 15.11 157 LYS A C 1
ATOM 1206 O O . LYS A 1 157 ? 48.668 68.843 4.361 1.00 15.69 157 LYS A O 1
ATOM 1212 N N . ILE A 1 158 ? 47.108 70.149 5.337 1.00 13.37 158 ILE A N 1
ATOM 1213 C CA . ILE A 1 158 ? 46.936 69.280 6.498 1.00 12.56 158 ILE A CA 1
ATOM 1214 C C . ILE A 1 158 ? 45.451 69.192 6.817 1.00 12.62 158 ILE A C 1
ATOM 1215 O O . ILE A 1 158 ? 44.681 70.097 6.491 1.00 12.59 158 ILE A O 1
ATOM 1220 N N . ALA A 1 159 ? 45.042 68.094 7.444 1.00 11.60 159 ALA A N 1
ATOM 1221 C CA . ALA A 1 159 ? 43.636 67.912 7.768 1.00 10.73 159 ALA A CA 1
ATOM 1222 C C . ALA A 1 159 ? 43.414 66.924 8.899 1.00 11.87 159 ALA A C 1
ATOM 1223 O O . ALA A 1 159 ? 44.318 66.181 9.277 1.00 11.53 159 ALA A O 1
ATOM 1225 N N . GLY A 1 160 ? 42.195 66.930 9.429 1.00 11.72 160 GLY A N 1
ATOM 1226 C CA . GLY A 1 160 ? 41.837 66.024 10.505 1.00 10.18 160 GLY A CA 1
ATOM 1227 C C . GLY A 1 160 ? 40.341 66.041 10.739 1.00 10.36 160 GLY A C 1
ATOM 1228 O O . GLY A 1 160 ? 39.609 66.773 10.066 1.00 9.49 160 GLY A O 1
ATOM 1229 N N . PHE A 1 161 ? 39.884 65.240 11.696 1.00 10.21 161 PHE A N 1
ATOM 1230 C CA . PHE A 1 161 ? 38.467 65.150 12.012 1.00 10.73 161 PHE A CA 1
ATOM 1231 C C . PHE A 1 161 ? 38.273 65.271 13.519 1.00 9.24 161 PHE A C 1
ATOM 1232 O O . PHE A 1 161 ? 39.073 64.758 14.297 1.00 9.02 161 PHE A O 1
ATOM 1240 N N . ILE A 1 162 ? 37.218 65.967 13.925 1.00 9.88 162 ILE A N 1
ATOM 1241 C CA . ILE A 1 162 ? 36.923 66.122 15.339 1.00 10.57 162 ILE A CA 1
ATOM 1242 C C . ILE A 1 162 ? 35.465 65.773 15.585 1.00 10.86 162 ILE A C 1
ATOM 1243 O O . ILE A 1 162 ? 34.570 66.308 14.932 1.00 10.08 162 ILE A O 1
ATOM 1248 N N . HIS A 1 163 ? 35.240 64.845 16.508 1.00 10.75 163 HIS A N 1
ATOM 1249 C CA . HIS A 1 163 ? 33.898 64.423 16.882 1.00 10.56 163 HIS A CA 1
ATOM 1250 C C . HIS A 1 163 ? 33.549 65.117 18.186 1.00 10.87 163 HIS A C 1
ATOM 1251 O O . HIS A 1 163 ? 34.407 65.268 19.054 1.00 11.96 163 HIS A O 1
ATOM 1258 N N . VAL A 1 164 ? 32.296 65.537 18.319 1.00 10.75 164 VAL A N 1
ATOM 1259 C CA . VAL A 1 164 ? 31.851 66.189 19.543 1.00 9.19 164 VAL A CA 1
ATOM 1260 C C . VAL A 1 164 ? 30.653 65.442 20.122 1.00 10.39 164 VAL A C 1
ATOM 1261 O O . VAL A 1 164 ? 29.885 64.813 19.393 1.00 9.82 164 VAL A O 1
ATOM 1265 N N . PRO A 1 165 ? 30.493 65.481 21.451 1.00 9.67 165 PRO A N 1
ATOM 1266 C CA . PRO A 1 165 ? 29.372 64.808 22.112 1.00 9.85 165 PRO A CA 1
ATOM 1267 C C . PRO A 1 165 ? 28.055 65.530 21.832 1.00 10.25 165 PRO A C 1
ATOM 1268 O O . PRO A 1 165 ? 28.036 66.617 21.250 1.00 10.34 165 PRO A O 1
ATOM 1272 N N . TYR A 1 166 ? 26.955 64.916 22.248 1.00 10.61 166 TYR A N 1
ATOM 1273 C CA . TYR A 1 166 ? 25.646 65.546 22.125 1.00 10.01 166 TYR A CA 1
ATOM 1274 C C . TYR A 1 166 ? 25.708 66.794 23.001 1.00 11.15 166 TYR A C 1
ATOM 1275 O O . TYR A 1 166 ? 26.440 66.819 23.994 1.00 10.84 166 TYR A O 1
ATOM 1284 N N . THR A 1 167 ? 24.945 67.823 22.651 1.00 10.76 167 THR A N 1
ATOM 1285 C CA . THR A 1 167 ? 24.885 68.997 23.509 1.00 11.63 167 THR A CA 1
ATOM 1286 C C . THR A 1 167 ? 23.761 68.655 24.497 1.00 11.34 167 THR A C 1
ATOM 1287 O O . THR A 1 167 ? 22.940 67.773 24.230 1.00 10.96 167 THR A O 1
ATOM 1291 N N . PRO A 1 168 ? 23.713 69.331 25.655 1.00 10.52 168 PRO A N 1
ATOM 1292 C CA . PRO A 1 168 ? 22.688 69.067 26.672 1.00 12.76 168 PRO A CA 1
ATOM 1293 C C . PRO A 1 168 ? 21.239 69.039 26.194 1.00 11.00 168 PRO A C 1
ATOM 1294 O O . PRO A 1 168 ? 20.450 68.196 26.625 1.00 12.66 168 PRO A O 1
ATOM 1298 N N . ASP A 1 169 ? 20.889 69.962 25.309 1.00 11.86 169 ASP A N 1
ATOM 1299 C CA . ASP A 1 169 ? 19.530 70.041 24.782 1.00 14.91 169 ASP A CA 1
ATOM 1300 C C . ASP A 1 169 ? 19.117 68.816 23.971 1.00 13.76 169 ASP A C 1
ATOM 1301 O O . ASP A 1 169 ? 17.929 68.617 23.711 1.00 14.65 169 ASP A O 1
ATOM 1306 N N . GLN A 1 170 ? 20.088 67.997 23.577 1.00 12.37 170 GLN A N 1
ATOM 1307 C CA . GLN A 1 170 ? 19.806 66.811 22.777 1.00 13.24 170 GLN A CA 1
ATOM 1308 C C . GLN A 1 170 ? 19.551 65.535 23.572 1.00 12.29 170 GLN A C 1
ATOM 1309 O O . GLN A 1 170 ? 19.114 64.534 23.007 1.00 14.03 170 GLN A O 1
ATOM 1315 N N . VAL A 1 171 ? 19.811 65.566 24.875 1.00 12.91 171 VAL A N 1
ATOM 1316 C CA . VAL A 1 171 ? 19.643 64.366 25.695 1.00 13.00 171 VAL A CA 1
ATOM 1317 C C . VAL A 1 171 ? 18.638 64.472 26.839 1.00 13.70 171 VAL A C 1
ATOM 1318 O O . VAL A 1 171 ? 18.645 63.646 27.752 1.00 13.07 171 VAL A O 1
ATOM 1322 N N . LEU A 1 172 ? 17.755 65.463 26.785 1.00 14.72 172 LEU A N 1
ATOM 1323 C CA . LEU A 1 172 ? 16.777 65.644 27.851 1.00 15.81 172 LEU A CA 1
ATOM 1324 C C . LEU A 1 172 ? 15.892 64.422 28.074 1.00 17.33 172 LEU A C 1
ATOM 1325 O O . LEU A 1 172 ? 15.398 64.206 29.178 1.00 18.57 172 LEU A O 1
ATOM 1330 N N . GLU A 1 173 ? 15.697 63.620 27.034 1.00 18.08 173 GLU A N 1
ATOM 1331 C CA . GLU A 1 173 ? 14.871 62.423 27.153 1.00 20.30 173 GLU A CA 1
ATOM 1332 C C . GLU A 1 173 ? 15.676 61.149 26.917 1.00 20.83 173 GLU A C 1
ATOM 1333 O O . GLU A 1 173 ? 15.107 60.086 26.659 1.00 22.30 173 GLU A O 1
ATOM 1339 N N . LYS A 1 174 ? 16.998 61.256 27.007 1.00 18.29 174 LYS A N 1
ATOM 1340 C CA . LYS A 1 174 ? 17.876 60.107 26.808 1.00 19.04 174 LYS A CA 1
ATOM 1341 C C . LYS A 1 174 ? 18.558 59.722 28.112 1.00 20.64 174 LYS A C 1
ATOM 1342 O O . LYS A 1 174 ? 19.408 60.453 28.620 1.00 23.34 174 LYS A O 1
ATOM 1348 N N . LYS A 1 175 ? 18.197 58.561 28.641 1.00 21.02 175 LYS A N 1
ATOM 1349 C CA . LYS A 1 175 ? 18.769 58.094 29.893 1.00 20.88 175 LYS A CA 1
ATOM 1350 C C . LYS A 1 175 ? 20.244 57.727 29.763 1.00 17.88 175 LYS A C 1
ATOM 1351 O O . LYS A 1 175 ? 20.679 57.187 28.747 1.00 18.17 175 LYS A O 1
ATOM 1357 N N . ASN A 1 176 ? 21.002 58.037 30.809 1.00 15.75 176 ASN A N 1
ATOM 1358 C CA . ASN A 1 176 ? 22.421 57.720 30.881 1.00 14.05 176 ASN A CA 1
ATOM 1359 C C . ASN A 1 176 ? 23.197 58.049 29.6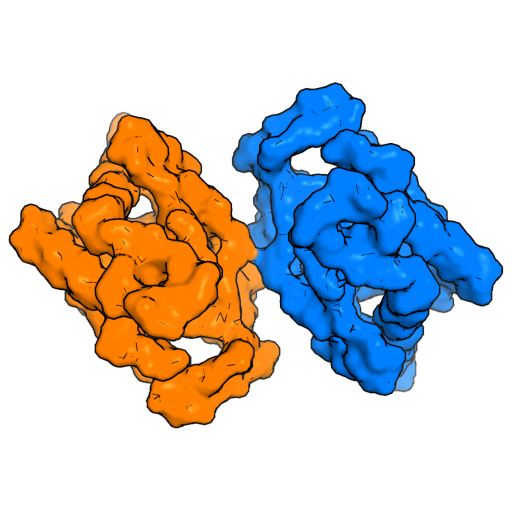08 1.00 12.42 176 ASN A C 1
ATOM 1360 O O . ASN A 1 176 ? 24.070 57.290 29.187 1.00 12.79 176 ASN A O 1
ATOM 1365 N N . THR A 1 177 ? 22.875 59.190 29.006 1.00 11.83 177 THR A N 1
ATOM 1366 C CA . THR A 1 177 ? 23.542 59.636 27.785 1.00 11.91 177 THR A CA 1
ATOM 1367 C C . THR A 1 177 ? 24.338 60.913 28.070 1.00 11.80 177 THR A C 1
ATOM 1368 O O . THR A 1 177 ? 23.773 61.934 28.467 1.00 12.50 177 THR A O 1
ATOM 1372 N N . PRO A 1 178 ? 25.664 60.868 27.869 1.00 11.07 178 PRO A N 1
ATOM 1373 C CA . PRO A 1 178 ? 26.517 62.036 28.121 1.00 11.46 178 PRO A CA 1
ATOM 1374 C C . PRO A 1 178 ? 26.348 63.204 27.160 1.00 11.65 178 PRO A C 1
ATOM 1375 O O . PRO A 1 178 ? 25.917 63.033 26.022 1.00 11.71 178 PRO A O 1
ATOM 1379 N N . SER A 1 179 ? 26.688 64.397 27.636 1.00 11.59 179 SER A N 1
ATOM 1380 C CA . SER A 1 179 ? 26.596 65.597 26.820 1.00 9.90 179 SER A CA 1
ATOM 1381 C C . SER A 1 179 ? 27.683 66.591 27.208 1.00 11.58 179 SER A C 1
ATOM 1382 O O . SER A 1 179 ? 28.358 66.433 28.225 1.00 11.22 179 SER A O 1
ATOM 1385 N N . MET A 1 180 ? 27.852 67.608 26.370 1.00 10.39 180 MET A N 1
ATOM 1386 C CA . MET A 1 180 ? 28.838 68.655 26.597 1.00 9.61 180 MET A CA 1
ATOM 1387 C C . MET A 1 180 ? 28.254 69.952 26.061 1.00 10.51 180 MET A C 1
ATOM 1388 O O . MET A 1 180 ? 27.648 69.965 24.990 1.00 10.03 180 MET A O 1
ATOM 1393 N N . SER A 1 181 ? 28.436 71.041 26.801 1.00 10.68 181 SER A N 1
ATOM 1394 C CA . SER A 1 181 ? 27.899 72.341 26.389 1.00 12.37 181 SER A CA 1
ATOM 1395 C C . SER A 1 181 ? 28.432 72.786 25.029 1.00 12.05 181 SER A C 1
ATOM 1396 O O . SER A 1 181 ? 29.589 72.529 24.671 1.00 12.07 181 SER A O 1
ATOM 1399 N N . LEU A 1 182 ? 27.564 73.437 24.259 1.00 11.37 182 LEU A N 1
ATOM 1400 C CA . LEU A 1 182 ? 27.921 73.932 22.934 1.00 11.17 182 LEU A CA 1
ATOM 1401 C C . LEU A 1 182 ? 29.094 74.899 23.032 1.00 11.67 182 LEU A C 1
ATOM 1402 O O . LEU A 1 182 ? 29.991 74.868 22.205 1.00 11.80 182 LEU A O 1
ATOM 1407 N N . ASP A 1 183 ? 29.084 75.757 24.048 1.00 13.66 183 ASP A N 1
ATOM 1408 C CA . ASP A 1 183 ? 30.160 76.718 24.226 1.00 15.36 183 ASP A CA 1
ATOM 1409 C C . ASP A 1 183 ? 31.528 76.044 24.357 1.00 14.26 183 ASP A C 1
ATOM 1410 O O . ASP A 1 183 ? 32.509 76.534 23.803 1.00 13.88 183 ASP A O 1
ATOM 1415 N N . LEU A 1 184 ? 31.606 74.932 25.091 1.00 12.56 184 LEU A N 1
ATOM 1416 C CA . LEU A 1 184 ? 32.878 74.222 25.235 1.00 13.05 184 LEU A CA 1
ATOM 1417 C C . LEU A 1 184 ? 33.273 73.586 23.911 1.00 11.76 184 LEU A C 1
ATOM 1418 O O . LEU A 1 184 ? 34.447 73.557 23.554 1.00 12.96 184 LEU A O 1
ATOM 1423 N N . GLU A 1 185 ? 32.282 73.061 23.194 1.00 10.94 185 GLU A N 1
ATOM 1424 C CA . GLU A 1 185 ? 32.545 72.429 21.910 1.00 11.13 185 GLU A CA 1
ATOM 1425 C C . GLU A 1 185 ? 33.058 73.457 20.911 1.00 10.76 185 GLU A C 1
ATOM 1426 O O . GLU A 1 185 ? 33.992 73.184 20.162 1.00 10.32 185 GLU A O 1
ATOM 1432 N N . ILE A 1 186 ? 32.460 74.643 20.906 1.00 12.07 186 ILE A N 1
ATOM 1433 C CA . ILE A 1 186 ? 32.902 75.693 19.999 1.00 11.71 186 ILE A CA 1
ATOM 1434 C C . ILE A 1 186 ? 34.325 76.104 20.368 1.00 11.84 186 ILE A C 1
ATOM 1435 O O . ILE A 1 186 ? 35.176 76.281 19.497 1.00 11.79 186 ILE A O 1
ATOM 1440 N N . LYS A 1 187 ? 34.586 76.236 21.666 1.00 11.14 187 LYS A N 1
ATOM 1441 C CA . LYS A 1 187 ? 35.912 76.615 22.133 1.00 13.68 187 LYS A CA 1
ATOM 1442 C C . LYS A 1 187 ? 36.946 75.560 21.741 1.00 12.14 187 LYS A C 1
ATOM 1443 O O . LYS A 1 187 ? 38.054 75.889 21.315 1.00 10.83 187 LYS A O 1
ATOM 1449 N N . GLY A 1 188 ? 36.577 74.290 21.881 1.00 10.32 188 GLY A N 1
ATOM 1450 C CA . GLY A 1 188 ? 37.487 73.214 21.537 1.00 10.69 188 GLY A CA 1
ATOM 1451 C C . GLY A 1 188 ? 37.869 73.238 20.070 1.00 9.37 188 GLY A C 1
ATOM 1452 O O . GLY A 1 188 ? 39.041 73.124 19.716 1.00 10.55 188 GLY A O 1
ATOM 1453 N N . VAL A 1 189 ? 36.875 73.406 19.206 1.00 10.42 189 VAL A N 1
ATOM 1454 C CA . VAL A 1 189 ? 37.145 73.445 17.776 1.00 10.49 189 VAL A CA 1
ATOM 1455 C C . VAL A 1 189 ? 37.950 74.700 17.424 1.00 11.84 189 VAL A C 1
ATOM 1456 O O . VAL A 1 189 ? 38.825 74.662 16.559 1.00 10.28 189 VAL A O 1
ATOM 1460 N N . GLU A 1 190 ? 37.665 75.811 18.100 1.00 12.27 190 GLU A N 1
ATOM 1461 C CA . GLU A 1 190 ? 38.402 77.046 17.844 1.00 13.42 190 GLU A CA 1
ATOM 1462 C C . GLU A 1 190 ? 39.876 76.788 18.152 1.00 12.27 190 GLU A C 1
ATOM 1463 O O . GLU A 1 190 ? 40.765 77.177 17.395 1.00 11.57 190 GLU A O 1
ATOM 1469 N N . ILE A 1 191 ? 40.127 76.117 19.272 1.00 12.56 191 ILE A N 1
ATOM 1470 C CA . ILE A 1 191 ? 41.485 75.782 19.677 1.00 12.68 191 ILE A CA 1
ATOM 1471 C C . ILE A 1 191 ? 42.137 74.883 18.621 1.00 13.02 191 ILE A C 1
ATOM 1472 O O . ILE A 1 191 ? 43.298 75.074 18.258 1.00 13.51 191 ILE A O 1
ATOM 1477 N N . ALA A 1 192 ? 41.384 73.911 18.115 1.00 12.05 192 ALA A N 1
ATOM 1478 C CA . ALA A 1 192 ? 41.910 73.008 17.095 1.00 11.99 192 ALA A CA 1
ATOM 1479 C C . ALA A 1 192 ? 42.344 73.786 15.852 1.00 12.73 192 ALA A C 1
ATOM 1480 O O . ALA A 1 192 ? 43.408 73.533 15.283 1.00 12.48 192 ALA A O 1
ATOM 1482 N N . ILE A 1 193 ? 41.514 74.735 15.435 1.00 12.48 193 ILE A N 1
ATOM 1483 C CA . ILE A 1 193 ? 41.814 75.550 14.265 1.00 11.92 193 ILE A CA 1
ATOM 1484 C C . ILE A 1 193 ? 43.087 76.358 14.489 1.00 13.44 193 ILE A C 1
ATOM 1485 O O . ILE A 1 193 ? 44.008 76.325 13.675 1.00 14.31 193 ILE A O 1
ATOM 1490 N N . ARG A 1 194 ? 43.144 77.067 15.609 1.00 13.03 194 ARG A N 1
ATOM 1491 C CA . ARG A 1 194 ? 44.302 77.897 15.921 1.00 13.54 194 ARG A CA 1
ATOM 1492 C C . ARG A 1 194 ? 45.611 77.122 16.064 1.00 13.87 194 ARG A C 1
ATOM 1493 O O . ARG A 1 194 ? 46.661 77.581 15.610 1.00 14.68 194 ARG A O 1
ATOM 1501 N N . VAL A 1 195 ? 45.555 75.953 16.696 1.00 12.63 195 VAL A N 1
ATOM 1502 C CA . VAL A 1 195 ? 46.753 75.143 16.874 1.00 13.35 195 VAL A CA 1
ATOM 1503 C C . VAL A 1 195 ? 47.242 74.613 15.527 1.00 12.20 195 VAL A C 1
ATOM 1504 O O . VAL A 1 195 ? 48.440 74.616 15.250 1.00 14.18 195 VAL A O 1
ATOM 1508 N N . ALA A 1 196 ? 46.314 74.164 14.685 1.00 12.78 196 ALA A N 1
ATOM 1509 C CA . ALA A 1 196 ? 46.683 73.650 13.369 1.00 12.69 196 ALA A CA 1
ATOM 1510 C C . ALA A 1 196 ? 47.249 74.785 12.522 1.00 13.73 196 ALA A C 1
ATOM 1511 O O . ALA A 1 196 ? 48.222 74.611 11.787 1.00 14.55 196 ALA A O 1
ATOM 1513 N N . GLN A 1 197 ? 46.621 75.949 12.639 1.00 15.43 197 GLN A N 1
ATOM 1514 C CA . GLN A 1 197 ? 47.027 77.138 11.903 1.00 16.38 197 GLN A CA 1
ATOM 1515 C C . GLN A 1 197 ? 48.444 77.548 12.293 1.00 16.37 197 GLN A C 1
ATOM 1516 O O . GLN A 1 197 ? 49.287 77.808 11.432 1.00 17.57 197 GLN A O 1
ATOM 1522 N N . SER A 1 198 ? 48.710 77.593 13.593 1.00 16.35 198 SER A N 1
ATOM 1523 C CA . SER A 1 198 ? 50.032 77.959 14.084 1.00 18.91 198 SER A CA 1
ATOM 1524 C C . SER A 1 198 ? 51.070 76.955 13.585 1.00 19.14 198 SER A C 1
ATOM 1525 O O . SER A 1 198 ? 52.134 77.336 13.099 1.00 19.60 198 SER A O 1
ATOM 1528 N N . ALA A 1 199 ? 50.746 75.671 13.699 1.00 18.81 199 ALA A N 1
ATOM 1529 C CA . ALA A 1 199 ? 51.648 74.612 13.266 1.00 20.05 199 ALA A CA 1
ATOM 1530 C C . ALA A 1 199 ? 52.029 74.760 11.800 1.00 19.96 199 ALA A C 1
ATOM 1531 O O . ALA A 1 199 ? 53.204 74.662 11.442 1.00 21.32 199 ALA A O 1
ATOM 1533 N N . LEU A 1 200 ? 51.032 74.992 10.953 1.00 20.68 200 LEU A N 1
ATOM 1534 C CA . LEU A 1 200 ? 51.272 75.141 9.525 1.00 21.96 200 LEU A CA 1
ATOM 1535 C C . LEU A 1 200 ? 52.074 76.396 9.214 1.00 24.63 200 LEU A C 1
ATOM 1536 O O . LEU A 1 200 ? 52.961 76.380 8.361 1.00 23.81 200 LEU A O 1
ATOM 1541 N N . HIS A 1 201 ? 51.757 77.483 9.909 1.00 28.01 201 HIS A N 1
ATOM 1542 C CA . HIS A 1 201 ? 52.447 78.751 9.703 1.00 31.80 201 HIS A CA 1
ATOM 1543 C C . HIS A 1 201 ? 53.938 78.644 9.996 1.00 33.55 201 HIS A C 1
ATOM 1544 O O . HIS A 1 201 ? 54.771 79.054 9.186 1.00 33.80 201 HIS A O 1
ATOM 1551 N N . SER A 1 202 ? 54.273 78.095 11.158 1.00 34.74 202 SER A N 1
ATOM 1552 C CA . SER A 1 202 ? 55.666 77.949 11.553 1.00 37.03 202 SER A CA 1
ATOM 1553 C C . SER A 1 202 ? 56.442 77.039 10.606 1.00 37.91 202 SER A C 1
ATOM 1554 O O . SER A 1 202 ? 57.645 77.216 10.420 1.00 38.42 202 SER A O 1
ATOM 1557 N N . SER A 1 203 ? 55.757 76.071 10.007 1.00 39.48 203 SER A N 1
ATOM 1558 C CA . SER A 1 203 ? 56.413 75.150 9.084 1.00 40.92 203 SER A CA 1
ATOM 1559 C C . SER A 1 203 ? 56.644 75.820 7.735 1.00 42.19 203 SER A C 1
ATOM 1560 O O . SER A 1 203 ? 57.333 75.277 6.872 1.00 42.54 203 SER A O 1
ATOM 1563 N N . GLN A 1 204 ? 56.064 77.003 7.561 1.00 43.75 204 GLN A N 1
ATOM 1564 C CA . GLN A 1 204 ? 56.206 77.749 6.316 1.00 45.99 204 GLN A CA 1
ATOM 1565 C C . GLN A 1 204 ? 57.129 78.959 6.455 1.00 48.24 204 GLN A C 1
ATOM 1566 O O . GLN A 1 204 ? 57.360 79.681 5.485 1.00 48.23 204 GLN A O 1
ATOM 1572 N N . LEU A 1 205 ? 57.655 79.179 7.658 1.00 51.29 205 LEU A N 1
ATOM 1573 C CA . LEU A 1 205 ? 58.564 80.298 7.900 1.00 54.38 205 LEU A CA 1
ATOM 1574 C C . LEU A 1 205 ? 60.015 79.846 7.998 1.00 56.03 205 LEU A C 1
ATOM 1575 O O . LEU A 1 205 ? 60.928 80.671 7.991 1.00 56.31 205 LEU A O 1
ATOM 1580 N N . ARG A 1 206 ? 60.217 78.537 8.094 1.00 57.71 206 ARG A N 1
ATOM 1581 C CA . ARG A 1 206 ? 61.551 77.953 8.209 1.00 59.28 206 ARG A CA 1
ATOM 1582 C C . ARG A 1 206 ? 62.501 78.451 7.118 1.00 59.85 206 ARG A C 1
ATOM 1583 O O . ARG A 1 206 ? 62.889 77.634 6.258 1.00 60.50 206 ARG A O 1
ATOM 1592 N N . MET B 1 1 ? 48.388 22.105 6.284 1.00 30.61 1 MET B N 1
ATOM 1593 C CA . MET B 1 1 ? 47.728 23.298 6.888 1.00 29.78 1 MET B CA 1
ATOM 1594 C C . MET B 1 1 ? 48.248 23.528 8.302 1.00 28.11 1 MET B C 1
ATOM 1595 O O . MET B 1 1 ? 48.118 22.668 9.172 1.00 28.13 1 MET B O 1
ATOM 1600 N N . LYS B 1 2 ? 48.851 24.691 8.520 1.00 24.39 2 LYS B N 1
ATOM 1601 C CA . LYS B 1 2 ? 49.381 25.046 9.825 1.00 22.40 2 LYS B CA 1
ATOM 1602 C C . LYS B 1 2 ? 48.715 26.333 10.296 1.00 20.57 2 LYS B C 1
ATOM 1603 O O . LYS B 1 2 ? 48.702 27.332 9.582 1.00 19.31 2 LYS B O 1
ATOM 1609 N N . ILE B 1 3 ? 48.153 26.299 11.498 1.00 19.26 3 ILE B N 1
ATOM 1610 C CA . ILE B 1 3 ? 47.476 27.464 12.050 1.00 18.17 3 ILE B CA 1
ATOM 1611 C C . ILE B 1 3 ? 48.137 27.908 13.349 1.00 17.73 3 ILE B C 1
ATOM 1612 O O . ILE B 1 3 ? 48.238 27.130 14.299 1.00 17.91 3 ILE B O 1
ATOM 1617 N N . LEU B 1 4 ? 48.607 29.153 13.385 1.00 14.28 4 LEU B N 1
ATOM 1618 C CA . LEU B 1 4 ? 49.228 29.680 14.590 1.00 13.98 4 LEU B CA 1
ATOM 1619 C C . LEU B 1 4 ? 48.205 30.511 15.348 1.00 14.26 4 LEU B C 1
ATOM 1620 O O . LEU B 1 4 ? 47.580 31.413 14.790 1.00 13.88 4 LEU B O 1
ATOM 1625 N N . LEU B 1 5 ? 48.033 30.183 16.622 1.00 12.66 5 LEU B N 1
ATOM 1626 C CA . LEU B 1 5 ? 47.102 30.885 17.486 1.00 13.75 5 LEU B CA 1
ATOM 1627 C C . LEU B 1 5 ? 47.943 31.506 18.598 1.00 13.99 5 LEU B C 1
ATOM 1628 O O . LEU B 1 5 ? 48.640 30.791 19.318 1.00 16.11 5 LEU B O 1
ATOM 1633 N N . THR B 1 6 ? 47.907 32.830 18.732 1.00 12.05 6 THR B N 1
ATOM 1634 C CA . THR B 1 6 ? 48.684 33.478 19.781 1.00 12.14 6 THR B CA 1
ATOM 1635 C C . THR B 1 6 ? 47.790 34.084 20.852 1.00 11.74 6 THR B C 1
ATOM 1636 O O . THR B 1 6 ? 46.624 34.404 20.607 1.00 11.11 6 THR B O 1
ATOM 1640 N N . GLY B 1 7 ? 48.346 34.205 22.053 1.00 12.39 7 GLY B N 1
ATOM 1641 C CA . GLY B 1 7 ? 47.626 34.787 23.169 1.00 12.53 7 GLY B CA 1
ATOM 1642 C C . GLY B 1 7 ? 48.565 35.705 23.923 1.00 13.05 7 GLY B C 1
ATOM 1643 O O . GLY B 1 7 ? 49.674 35.973 23.461 1.00 13.48 7 GLY B O 1
ATOM 1644 N N . PHE B 1 8 ? 48.128 36.191 25.080 1.00 13.47 8 PHE B N 1
ATOM 1645 C CA . PHE B 1 8 ? 48.947 37.082 25.900 1.00 13.52 8 PHE B CA 1
ATOM 1646 C C . PHE B 1 8 ? 48.899 36.702 27.368 1.00 14.06 8 PHE B C 1
ATOM 1647 O O . PHE B 1 8 ? 47.927 36.108 27.837 1.00 14.11 8 PHE B O 1
ATOM 1655 N N . GLU B 1 9 ? 49.957 37.066 28.084 1.00 14.75 9 GLU B N 1
ATOM 1656 C CA . GLU B 1 9 ? 50.059 36.811 29.516 1.00 16.88 9 GLU B CA 1
ATOM 1657 C C . GLU B 1 9 ? 49.197 37.851 30.238 1.00 17.62 9 GLU B C 1
ATOM 1658 O O . GLU B 1 9 ? 48.688 38.784 29.614 1.00 16.30 9 GLU B O 1
ATOM 1664 N N . PRO B 1 10 ? 49.008 37.697 31.558 1.00 17.63 10 PRO B N 1
ATOM 1665 C CA . PRO B 1 10 ? 48.197 38.647 32.332 1.00 18.88 10 PRO B CA 1
ATOM 1666 C C . PRO B 1 10 ? 48.827 40.040 32.365 1.00 20.14 10 PRO B C 1
ATOM 1667 O O . PRO B 1 10 ? 50.050 40.169 32.309 1.00 19.96 10 PRO B O 1
ATOM 1671 N N . PHE B 1 11 ? 47.998 41.078 32.460 1.00 21.23 11 PHE B N 1
ATOM 1672 C CA . PHE B 1 11 ? 48.514 42.447 32.503 1.00 23.01 11 PHE B CA 1
ATOM 1673 C C . PHE B 1 11 ? 47.551 43.446 33.139 1.00 23.70 11 PHE B C 1
ATOM 1674 O O . PHE B 1 11 ? 46.396 43.129 33.416 1.00 23.82 11 PHE B O 1
ATOM 1682 N N . GLY B 1 12 ? 48.056 44.657 33.360 1.00 25.25 12 GLY B N 1
ATOM 1683 C CA . GLY B 1 12 ? 47.261 45.738 33.921 1.00 26.54 12 GLY B CA 1
ATOM 1684 C C . GLY B 1 12 ? 46.533 45.527 35.235 1.00 27.12 12 GLY B C 1
ATOM 1685 O O . GLY B 1 12 ? 45.507 46.165 35.475 1.00 28.16 12 GLY B O 1
ATOM 1686 N N . GLY B 1 13 ? 47.039 44.643 36.088 1.00 27.27 13 GLY B N 1
ATOM 1687 C CA . GLY B 1 13 ? 46.385 44.421 37.366 1.00 27.45 13 GLY B CA 1
ATOM 1688 C C . GLY B 1 13 ? 45.657 43.097 37.496 1.00 27.69 13 GLY B C 1
ATOM 1689 O O . GLY B 1 13 ? 45.547 42.553 38.596 1.00 28.36 13 GLY B O 1
ATOM 1690 N N . ASP B 1 14 ? 45.145 42.581 36.384 1.00 25.57 14 ASP B N 1
ATOM 1691 C CA . ASP B 1 14 ? 44.443 41.305 36.404 1.00 25.21 14 ASP B CA 1
ATOM 1692 C C . ASP B 1 14 ? 45.490 40.194 36.437 1.00 24.41 14 ASP B C 1
ATOM 1693 O O . ASP B 1 14 ? 46.516 40.281 35.763 1.00 24.59 14 ASP B O 1
ATOM 1698 N N . ASP B 1 15 ? 45.241 39.154 37.223 1.00 25.22 15 ASP B N 1
ATOM 1699 C CA . ASP B 1 15 ? 46.202 38.063 37.324 1.00 25.32 15 ASP B CA 1
ATOM 1700 C C . ASP B 1 15 ? 45.947 36.933 36.337 1.00 23.12 15 ASP B C 1
ATOM 1701 O O . ASP B 1 15 ? 46.590 35.890 36.403 1.00 21.54 15 ASP B O 1
ATOM 1706 N N . LYS B 1 16 ? 45.019 37.143 35.413 1.00 19.99 16 LYS B N 1
ATOM 1707 C CA . LYS B 1 16 ? 44.704 36.117 34.433 1.00 18.91 16 LYS B CA 1
ATOM 1708 C C . LYS B 1 16 ? 44.335 36.698 33.073 1.00 16.71 16 LYS B C 1
ATOM 1709 O O . LYS B 1 16 ? 43.787 37.794 32.984 1.00 17.12 16 LYS B O 1
ATOM 1715 N N . ASN B 1 17 ? 44.666 35.961 32.017 1.00 15.38 17 ASN B N 1
ATOM 1716 C CA . ASN B 1 17 ? 44.332 36.363 30.654 1.00 13.80 17 ASN B CA 1
ATOM 1717 C C . ASN B 1 17 ? 43.733 35.112 30.024 1.00 13.70 17 ASN B C 1
ATOM 1718 O O . ASN B 1 17 ? 44.449 34.147 29.744 1.00 13.96 17 ASN B O 1
ATOM 1723 N N . PRO B 1 18 ? 42.409 35.111 29.797 1.00 12.59 18 PRO B N 1
ATOM 1724 C CA . PRO B 1 18 ? 41.695 33.974 29.211 1.00 11.86 18 PRO B CA 1
ATOM 1725 C C . PRO B 1 18 ? 42.204 33.489 27.861 1.00 11.78 18 PRO B C 1
ATOM 1726 O O . PRO B 1 18 ? 41.902 32.369 27.458 1.00 11.15 18 PRO B O 1
ATOM 1730 N N . THR B 1 19 ? 42.971 34.312 27.153 1.00 11.00 19 THR B N 1
ATOM 1731 C CA . THR B 1 19 ? 43.483 33.867 25.863 1.00 11.29 19 THR B CA 1
ATOM 1732 C C . THR B 1 19 ? 44.448 32.707 26.076 1.00 13.43 19 THR B C 1
ATOM 1733 O O . THR B 1 19 ? 44.635 31.875 25.191 1.00 12.52 19 THR B O 1
ATOM 1737 N N . MET B 1 20 ? 45.054 32.645 27.258 1.00 13.95 20 MET B N 1
ATOM 1738 C CA . MET B 1 20 ? 45.967 31.551 27.560 1.00 13.83 20 MET B CA 1
ATOM 1739 C C . MET B 1 20 ? 45.155 30.263 27.619 1.00 13.36 20 MET B C 1
ATOM 1740 O O . MET B 1 20 ? 45.568 29.237 27.083 1.00 13.35 20 MET B O 1
ATOM 1745 N N . ASP B 1 21 ? 43.992 30.329 28.260 1.00 13.25 21 ASP B N 1
ATOM 1746 C CA . ASP B 1 21 ? 43.114 29.166 28.372 1.00 14.56 21 ASP B CA 1
ATOM 1747 C C . ASP B 1 21 ? 42.600 28.752 26.995 1.00 14.12 21 ASP B C 1
ATOM 1748 O O . ASP B 1 21 ? 42.500 27.563 26.687 1.00 14.91 21 ASP B O 1
ATOM 1753 N N . ILE B 1 22 ? 42.261 29.739 26.171 1.00 13.67 22 ILE B N 1
ATOM 1754 C CA . ILE B 1 22 ? 41.753 29.457 24.834 1.00 12.49 22 ILE B CA 1
ATOM 1755 C C . ILE B 1 22 ? 42.811 28.778 23.975 1.00 12.26 22 ILE B C 1
ATOM 1756 O O . ILE B 1 22 ? 42.543 27.761 23.335 1.00 12.39 22 ILE B O 1
ATOM 1761 N N . VAL B 1 23 ? 44.011 29.347 23.958 1.00 12.43 23 VAL B N 1
ATOM 1762 C CA . VAL B 1 23 ? 45.104 28.786 23.170 1.00 12.56 23 VAL B CA 1
ATOM 1763 C C . VAL B 1 23 ? 45.411 27.356 23.599 1.00 14.79 23 VAL B C 1
ATOM 1764 O O . VAL B 1 23 ? 45.584 26.473 22.761 1.00 15.18 23 VAL B O 1
ATOM 1768 N N . GLU B 1 24 ? 45.472 27.128 24.906 1.00 15.70 24 GLU B N 1
ATOM 1769 C CA . GLU B 1 24 ? 45.763 25.792 25.411 1.00 16.15 24 GLU B CA 1
ATOM 1770 C C . GLU B 1 24 ? 44.677 24.803 25.014 1.00 16.78 24 GLU B C 1
ATOM 1771 O O . GLU B 1 24 ? 44.968 23.697 24.552 1.00 17.24 24 GLU B O 1
ATOM 1777 N N . ALA B 1 25 ? 43.424 25.204 25.188 1.00 17.32 25 ALA B N 1
ATOM 1778 C CA . ALA B 1 25 ? 42.301 24.333 24.869 1.00 15.48 25 ALA B CA 1
ATOM 1779 C C . ALA B 1 25 ? 42.248 23.923 23.402 1.00 15.53 25 ALA B C 1
ATOM 1780 O O . ALA B 1 25 ? 42.110 22.743 23.086 1.00 16.01 25 ALA B O 1
ATOM 1782 N N . LEU B 1 26 ? 42.364 24.893 22.503 1.00 14.50 26 LEU B N 1
ATOM 1783 C CA . LEU B 1 26 ? 42.289 24.592 21.080 1.00 15.32 26 LEU B CA 1
ATOM 1784 C C . LEU B 1 26 ? 43.514 23.896 20.498 1.00 15.62 26 LEU B C 1
ATOM 1785 O O . LEU B 1 26 ? 43.392 23.117 19.552 1.00 17.21 26 LEU B O 1
ATOM 1790 N N . SER B 1 27 ? 44.692 24.161 21.049 1.00 17.08 27 SER B N 1
ATOM 1791 C CA . SER B 1 27 ? 45.896 23.511 20.543 1.00 20.51 27 SER B CA 1
ATOM 1792 C C . SER B 1 27 ? 45.846 22.026 20.896 1.00 21.59 27 SER B C 1
ATOM 1793 O O . SER B 1 27 ? 46.336 21.181 20.147 1.00 20.96 27 SER B O 1
ATOM 1796 N N . GLU B 1 28 ? 45.240 21.707 22.034 1.00 22.33 28 GLU B N 1
ATOM 1797 C CA . GLU B 1 28 ? 45.126 20.316 22.458 1.00 24.83 28 GLU B CA 1
ATOM 1798 C C . GLU B 1 28 ? 44.056 19.572 21.661 1.00 24.81 28 GLU B C 1
ATOM 1799 O O . GLU B 1 28 ? 44.161 18.363 21.450 1.00 26.36 28 GLU B O 1
ATOM 1805 N N . ARG B 1 29 ? 43.041 20.302 21.210 1.00 23.17 29 ARG B N 1
ATOM 1806 C CA . ARG B 1 29 ? 41.930 19.726 20.453 1.00 23.67 29 ARG B CA 1
ATOM 1807 C C . ARG B 1 29 ? 42.120 19.681 18.936 1.00 21.67 29 ARG B C 1
ATOM 1808 O O . ARG B 1 29 ? 41.581 18.799 18.264 1.00 21.43 29 ARG B O 1
ATOM 1816 N N . ILE B 1 30 ? 42.873 20.634 18.400 1.00 18.76 30 ILE B N 1
ATOM 1817 C CA . ILE B 1 30 ? 43.098 20.714 16.961 1.00 18.08 30 ILE B CA 1
ATOM 1818 C C . ILE B 1 30 ? 44.585 20.579 16.640 1.00 18.33 30 ILE B C 1
ATOM 1819 O O . ILE B 1 30 ? 45.364 21.502 16.866 1.00 17.54 30 ILE B O 1
ATOM 1824 N N . PRO B 1 31 ? 44.992 19.420 16.094 1.00 18.80 31 PRO B N 1
ATOM 1825 C CA . PRO B 1 31 ? 46.376 19.102 15.726 1.00 19.42 31 PRO B CA 1
ATOM 1826 C C . PRO B 1 31 ? 47.109 20.124 14.859 1.00 19.35 31 PRO B C 1
ATOM 1827 O O . PRO B 1 31 ? 48.304 20.362 15.053 1.00 19.31 31 PRO B O 1
ATOM 1831 N N . GLU B 1 32 ? 46.406 20.718 13.900 1.00 17.83 32 GLU B N 1
ATOM 1832 C CA . GLU B 1 32 ? 47.030 21.693 13.011 1.00 18.42 32 GLU B CA 1
ATOM 1833 C C . GLU B 1 32 ? 47.252 23.048 13.671 1.00 17.92 32 GLU B C 1
ATOM 1834 O O . GLU B 1 32 ? 47.824 23.952 13.063 1.00 17.02 32 GLU B O 1
ATOM 1840 N N . VAL B 1 33 ? 46.803 23.188 14.913 1.00 16.85 33 VAL B N 1
ATOM 1841 C CA . VAL B 1 33 ? 46.963 24.445 15.629 1.00 17.69 33 VAL B CA 1
ATOM 1842 C C . VAL B 1 33 ? 48.193 24.459 16.530 1.00 18.66 33 VAL B C 1
ATOM 1843 O O . VAL B 1 33 ? 48.390 23.565 17.356 1.00 20.13 33 VAL B O 1
ATOM 1847 N N . VAL B 1 34 ? 49.023 25.479 16.344 1.00 18.16 34 VAL B N 1
ATOM 1848 C CA . VAL B 1 34 ? 50.228 25.673 17.140 1.00 19.27 34 VAL B CA 1
ATOM 1849 C C . VAL B 1 34 ? 49.943 26.898 18.007 1.00 18.88 34 VAL B C 1
ATOM 1850 O O . VAL B 1 34 ? 49.511 27.933 17.499 1.00 17.47 34 VAL B O 1
ATOM 1854 N N . GLY B 1 35 ? 50.169 26.780 19.309 1.00 17.57 35 GLY B N 1
ATOM 1855 C CA . GLY B 1 35 ? 49.897 27.894 20.196 1.00 18.31 35 GLY B CA 1
ATOM 1856 C C . GLY B 1 35 ? 51.140 28.557 20.749 1.00 19.41 35 GLY B C 1
ATOM 1857 O O . GLY B 1 35 ? 52.157 27.904 20.982 1.00 20.99 35 GLY B O 1
ATOM 1858 N N . GLU B 1 36 ? 51.055 29.866 20.953 1.00 18.46 36 GLU B N 1
ATOM 1859 C CA . GLU B 1 36 ? 52.165 30.635 21.492 1.00 18.59 36 GLU B CA 1
ATOM 1860 C C . GLU B 1 36 ? 51.602 31.790 22.309 1.00 17.51 36 GLU B C 1
ATOM 1861 O O . GLU B 1 36 ? 50.734 32.525 21.837 1.00 16.81 36 GLU B O 1
ATOM 1867 N N . ILE B 1 37 ? 52.080 31.936 23.541 1.00 15.31 37 ILE B N 1
ATOM 1868 C CA . ILE B 1 37 ? 51.626 33.017 24.406 1.00 15.08 37 ILE B CA 1
ATOM 1869 C C . ILE B 1 37 ? 52.693 34.101 24.402 1.00 14.68 37 ILE B C 1
ATOM 1870 O O . ILE B 1 37 ? 53.851 33.847 24.731 1.00 16.16 37 ILE B O 1
ATOM 1875 N N . LEU B 1 38 ? 52.302 35.314 24.028 1.00 13.92 38 LEU B N 1
ATOM 1876 C CA . LEU B 1 38 ? 53.237 36.427 23.971 1.00 14.52 38 LEU B CA 1
ATOM 1877 C C . LEU B 1 38 ? 53.274 37.214 25.273 1.00 13.90 38 LEU B C 1
ATOM 1878 O O . LEU B 1 38 ? 52.281 37.288 25.998 1.00 14.57 38 LEU B O 1
ATOM 1883 N N . PRO B 1 39 ? 54.431 37.803 25.595 1.00 15.75 39 PRO B N 1
ATOM 1884 C CA . PRO B 1 39 ? 54.524 38.584 26.827 1.00 16.39 39 PRO B CA 1
ATOM 1885 C C . PRO B 1 39 ? 53.919 39.954 26.545 1.00 16.38 39 PRO B C 1
ATOM 1886 O O . PRO B 1 39 ? 53.917 40.402 25.397 1.00 16.93 39 PRO B O 1
ATOM 1890 N N . VAL B 1 40 ? 53.383 40.608 27.569 1.00 16.35 40 VAL B N 1
ATOM 1891 C CA . VAL B 1 40 ? 52.827 41.939 27.367 1.00 17.76 40 VAL B CA 1
ATOM 1892 C C . VAL B 1 40 ? 54.006 42.895 27.517 1.00 18.01 40 VAL B C 1
ATOM 1893 O O . VAL B 1 40 ? 54.197 43.540 28.549 1.00 18.10 40 VAL B O 1
ATOM 1897 N N . SER B 1 41 ? 54.810 42.940 26.461 1.00 17.12 41 SER B N 1
ATOM 1898 C CA . SER B 1 41 ? 56.010 43.764 26.387 1.00 17.01 41 SER B CA 1
ATOM 1899 C C . SER B 1 41 ? 56.260 44.074 24.918 1.00 15.94 41 SER B C 1
ATOM 1900 O O . SER B 1 41 ? 56.377 43.164 24.106 1.00 15.67 41 SER B O 1
ATOM 1903 N N . PHE B 1 42 ? 56.341 45.352 24.570 1.00 15.67 42 PHE B N 1
ATOM 1904 C CA . PHE B 1 42 ? 56.570 45.709 23.176 1.00 16.83 42 PHE B CA 1
ATOM 1905 C C . PHE B 1 42 ? 57.859 45.107 22.635 1.00 18.56 42 PHE B C 1
ATOM 1906 O O . PHE B 1 42 ? 57.878 44.523 21.551 1.00 19.31 42 PHE B O 1
ATOM 1914 N N . LYS B 1 43 ? 58.932 45.230 23.405 1.00 19.08 43 LYS B N 1
ATOM 1915 C CA . LYS B 1 43 ? 60.227 44.715 22.992 1.00 20.71 43 LYS B CA 1
ATOM 1916 C C . LYS B 1 43 ? 60.263 43.196 22.874 1.00 19.37 43 LYS B C 1
ATOM 1917 O O . LYS B 1 43 ? 60.635 42.661 21.833 1.00 20.77 43 LYS B O 1
ATOM 1923 N N . ARG B 1 44 ? 59.864 42.503 23.934 1.00 19.80 44 ARG B N 1
ATOM 1924 C CA . ARG B 1 44 ? 59.890 41.045 23.928 1.00 19.63 44 ARG B CA 1
ATOM 1925 C C . ARG B 1 44 ? 58.792 40.383 23.100 1.00 19.01 44 ARG B C 1
ATOM 1926 O O . ARG B 1 44 ? 58.960 39.255 22.633 1.00 19.50 44 ARG B O 1
ATOM 1934 N N . ALA B 1 45 ? 57.671 41.071 22.908 1.00 17.88 45 ALA B N 1
ATOM 1935 C CA . ALA B 1 45 ? 56.597 40.497 22.107 1.00 16.00 45 ALA B CA 1
ATOM 1936 C C . ALA B 1 45 ? 57.004 40.537 20.635 1.00 15.62 45 ALA B C 1
ATOM 1937 O O . ALA B 1 45 ? 56.730 39.601 19.885 1.00 16.32 45 ALA B O 1
ATOM 1939 N N . ARG B 1 46 ? 57.663 41.617 20.223 1.00 15.43 46 ARG B N 1
ATOM 1940 C CA . ARG B 1 46 ? 58.104 41.731 18.837 1.00 15.30 46 ARG B CA 1
ATOM 1941 C C . ARG B 1 46 ? 59.068 40.586 18.553 1.00 15.51 46 ARG B C 1
ATOM 1942 O O . ARG B 1 46 ? 58.933 39.874 17.558 1.00 16.02 46 ARG B O 1
ATOM 1950 N N . GLU B 1 47 ? 60.032 40.401 19.448 1.00 17.24 47 GLU B N 1
ATOM 1951 C CA . GLU B 1 47 ? 61.022 39.343 19.288 1.00 19.17 47 GLU B CA 1
ATOM 1952 C C . GLU B 1 47 ? 60.378 37.961 19.222 1.00 17.39 47 GLU B C 1
ATOM 1953 O O . GLU B 1 47 ? 60.634 37.189 18.299 1.00 17.20 47 GLU B O 1
ATOM 1959 N N . LYS B 1 48 ? 59.536 37.655 20.202 1.00 18.03 48 LYS B N 1
ATOM 1960 C CA . LYS B 1 48 ? 58.878 36.356 20.260 1.00 17.21 48 LYS B CA 1
ATOM 1961 C C . LYS B 1 48 ? 57.946 36.094 19.078 1.00 17.25 48 LYS B C 1
ATOM 1962 O O . LYS B 1 48 ? 57.994 35.025 18.473 1.00 15.59 48 LYS B O 1
ATOM 1968 N N . LEU B 1 49 ? 57.104 37.068 18.747 1.00 15.82 49 LEU B N 1
ATOM 1969 C CA . LEU B 1 49 ? 56.169 36.915 17.637 1.00 14.27 49 LEU B CA 1
ATOM 1970 C C . LEU B 1 49 ? 56.858 36.667 16.300 1.00 14.48 49 LEU B C 1
ATOM 1971 O O . LEU B 1 49 ? 56.488 35.754 15.564 1.00 15.67 49 LEU B O 1
ATOM 1976 N N . LEU B 1 50 ? 57.851 37.486 15.977 1.00 14.39 50 LEU B N 1
ATOM 1977 C CA . LEU B 1 50 ? 58.546 37.314 14.714 1.00 15.39 50 LEU B CA 1
ATOM 1978 C C . LEU B 1 50 ? 59.293 35.988 14.680 1.00 16.43 50 LEU B C 1
ATOM 1979 O O . LEU B 1 50 ? 59.382 35.346 13.635 1.00 15.66 50 LEU B O 1
ATOM 1984 N N . LYS B 1 51 ? 59.814 35.566 15.827 1.00 16.97 51 LYS B N 1
ATOM 1985 C CA . LYS B 1 51 ? 60.535 34.302 15.881 1.00 18.06 51 LYS B CA 1
ATOM 1986 C C . LYS B 1 51 ? 59.602 33.122 15.623 1.00 17.94 51 LYS B C 1
ATOM 1987 O O . LYS B 1 51 ? 59.910 32.246 14.813 1.00 17.40 51 LYS B O 1
ATOM 1993 N N . VAL B 1 52 ? 58.458 33.098 16.301 1.00 17.11 52 VAL B N 1
ATOM 1994 C CA . VAL B 1 52 ? 57.511 32.003 16.115 1.00 17.49 52 VAL B CA 1
ATOM 1995 C C . VAL B 1 52 ? 56.959 31.960 14.691 1.00 16.63 52 VAL B C 1
ATOM 1996 O O . VAL B 1 52 ? 56.769 30.884 14.129 1.00 17.55 52 VAL B O 1
ATOM 2000 N N . LEU B 1 53 ? 56.701 33.124 14.106 1.00 16.02 53 LEU B N 1
ATOM 2001 C CA . LEU B 1 53 ? 56.191 33.171 12.738 1.00 17.07 53 LEU B CA 1
ATOM 2002 C C . LEU B 1 53 ? 57.216 32.546 11.800 1.00 17.50 53 LEU B C 1
ATOM 2003 O O . LEU B 1 53 ? 56.870 31.787 10.892 1.00 17.47 53 LEU B O 1
ATOM 2008 N N . ASP B 1 54 ? 58.482 32.870 12.034 1.00 18.13 54 ASP B N 1
ATOM 2009 C CA . ASP B 1 54 ? 59.571 32.351 11.218 1.00 20.69 54 ASP B CA 1
ATOM 2010 C C . ASP B 1 54 ? 59.766 30.855 11.432 1.00 21.17 54 ASP B C 1
ATOM 2011 O O . ASP B 1 54 ? 59.974 30.105 10.476 1.00 21.91 54 ASP B O 1
ATOM 2016 N N . ASP B 1 55 ? 59.693 30.419 12.685 1.00 21.41 55 ASP B N 1
ATOM 2017 C CA . ASP B 1 55 ? 59.876 29.007 12.994 1.00 22.53 55 ASP B CA 1
ATOM 2018 C C . ASP B 1 55 ? 58.713 28.133 12.534 1.00 21.55 55 ASP B C 1
ATOM 2019 O O . ASP B 1 55 ? 58.919 27.015 12.064 1.00 22.55 55 ASP B O 1
ATOM 2024 N N . VAL B 1 56 ? 57.494 28.648 12.651 1.00 20.51 56 VAL B N 1
ATOM 2025 C CA . VAL B 1 56 ? 56.308 27.889 12.273 1.00 18.89 56 VAL B CA 1
ATOM 2026 C C . VAL B 1 56 ? 55.870 28.007 10.814 1.00 19.61 56 VAL B C 1
ATOM 2027 O O . VAL B 1 56 ? 55.387 27.036 10.233 1.00 18.82 56 VAL B O 1
ATOM 2031 N N . ARG B 1 57 ? 56.043 29.186 10.222 1.00 18.81 57 ARG B N 1
ATOM 2032 C CA . ARG B 1 57 ? 55.621 29.418 8.842 1.00 17.96 57 ARG B CA 1
ATOM 2033 C C . ARG B 1 57 ? 54.154 29.023 8.696 1.00 17.23 57 ARG B C 1
ATOM 2034 O O . ARG B 1 57 ? 53.778 28.291 7.782 1.00 18.77 57 ARG B O 1
ATOM 2042 N N . PRO B 1 58 ? 53.298 29.515 9.602 1.00 16.26 58 PRO B N 1
ATOM 2043 C CA . PRO B 1 58 ? 51.874 29.187 9.544 1.00 17.02 58 PRO B CA 1
ATOM 2044 C C . PRO B 1 58 ? 51.224 29.675 8.259 1.00 15.80 58 PRO B C 1
ATOM 2045 O O . PRO B 1 58 ? 51.704 30.614 7.629 1.00 16.50 58 PRO B O 1
ATOM 2049 N N . ASP B 1 59 ? 50.135 29.021 7.873 1.00 15.46 59 ASP B N 1
ATOM 2050 C CA . ASP B 1 59 ? 49.389 29.399 6.683 1.00 15.61 59 ASP B CA 1
ATOM 2051 C C . ASP B 1 59 ? 48.353 30.420 7.133 1.00 14.96 59 ASP B C 1
ATOM 2052 O O . ASP B 1 59 ? 47.955 31.303 6.372 1.00 15.38 59 ASP B O 1
ATOM 2057 N N . ILE B 1 60 ? 47.929 30.283 8.387 1.00 13.38 60 ILE B N 1
ATOM 2058 C CA . ILE B 1 60 ? 46.949 31.176 8.994 1.00 13.46 60 ILE B CA 1
ATOM 2059 C C . ILE B 1 60 ? 47.400 31.536 10.409 1.00 13.62 60 ILE B C 1
ATOM 2060 O O . ILE B 1 60 ? 47.890 30.682 11.147 1.00 13.82 60 ILE B O 1
ATOM 2065 N N . THR B 1 61 ? 47.263 32.806 10.776 1.00 12.56 61 THR B N 1
ATOM 2066 C CA . THR B 1 61 ? 47.596 33.226 12.127 1.00 11.97 61 THR B CA 1
ATOM 2067 C C . THR B 1 61 ? 46.426 34.021 12.665 1.00 12.21 61 THR B C 1
ATOM 2068 O O . THR B 1 61 ? 45.922 34.928 12.009 1.00 10.51 61 THR B O 1
ATOM 2072 N N . ILE B 1 62 ? 45.976 33.653 13.854 1.00 12.33 62 ILE B N 1
ATOM 2073 C CA . ILE B 1 62 ? 44.894 34.371 14.500 1.00 12.87 62 ILE B CA 1
ATOM 2074 C C . ILE B 1 62 ? 45.442 34.794 15.852 1.00 13.42 62 ILE B C 1
ATOM 2075 O O . ILE B 1 62 ? 45.709 33.956 16.713 1.00 11.74 62 ILE B O 1
ATOM 2080 N N . ASN B 1 63 ? 45.652 36.096 16.017 1.00 11.41 63 ASN B N 1
ATOM 2081 C CA . ASN B 1 63 ? 46.170 36.628 17.272 1.00 10.84 63 ASN B CA 1
ATOM 2082 C C . ASN B 1 63 ? 44.987 36.866 18.199 1.00 10.40 63 ASN B C 1
ATOM 2083 O O . ASN B 1 63 ? 43.968 37.405 17.773 1.00 11.19 63 ASN B O 1
ATOM 2088 N N . LEU B 1 64 ? 45.116 36.455 19.457 1.00 10.71 64 LEU B N 1
ATOM 2089 C CA . LEU B 1 64 ? 44.047 36.660 20.425 1.00 10.43 64 LEU B CA 1
ATOM 2090 C C . LEU B 1 64 ? 44.472 37.655 21.488 1.00 10.96 64 LEU B C 1
ATOM 2091 O O . LEU B 1 64 ? 45.658 37.804 21.787 1.00 10.20 64 LEU B O 1
ATOM 2096 N N . GLY B 1 65 ? 43.487 38.329 22.065 1.00 9.66 65 GLY B N 1
ATOM 2097 C CA . GLY B 1 65 ? 43.770 39.284 23.111 1.00 10.28 65 GLY B CA 1
ATOM 2098 C C . GLY B 1 65 ? 42.560 39.482 23.992 1.00 10.59 65 GLY B C 1
ATOM 2099 O O . GLY B 1 65 ? 41.432 39.205 23.590 1.00 8.47 65 GLY B O 1
ATOM 2100 N N . LEU B 1 66 ? 42.807 39.940 25.213 1.00 10.77 66 LEU B N 1
ATOM 2101 C CA . LEU B 1 66 ? 41.743 40.221 26.161 1.00 10.41 66 LEU B CA 1
ATOM 2102 C C . LEU B 1 66 ? 41.404 41.699 26.004 1.00 10.47 66 LEU B C 1
ATOM 2103 O O . LEU B 1 66 ? 42.304 42.534 25.925 1.00 11.88 66 LEU B O 1
ATOM 2108 N N . ALA B 1 67 ? 40.115 42.010 25.930 1.00 10.08 67 ALA B N 1
ATOM 2109 C CA . ALA B 1 67 ? 39.663 43.392 25.815 1.00 10.42 67 ALA B CA 1
ATOM 2110 C C . ALA B 1 67 ? 38.793 43.682 27.032 1.00 11.17 67 ALA B C 1
ATOM 2111 O O . ALA B 1 67 ? 37.575 43.510 26.995 1.00 11.83 67 ALA B O 1
ATOM 2113 N N . PRO B 1 68 ? 39.415 44.114 28.138 1.00 11.20 68 PRO B N 1
ATOM 2114 C CA . PRO B 1 68 ? 38.669 44.418 29.364 1.00 11.43 68 PRO B CA 1
ATOM 2115 C C . PRO B 1 68 ? 37.521 45.386 29.130 1.00 12.26 68 PRO B C 1
ATOM 2116 O O . PRO B 1 68 ? 37.718 46.486 28.611 1.00 14.55 68 PRO B O 1
ATOM 2120 N N . GLY B 1 69 ? 36.318 44.972 29.505 1.00 11.74 69 GLY B N 1
ATOM 2121 C CA . GLY B 1 69 ? 35.171 45.844 29.348 1.00 12.46 69 GLY B CA 1
ATOM 2122 C C . GLY B 1 69 ? 34.290 45.605 28.138 1.00 12.12 69 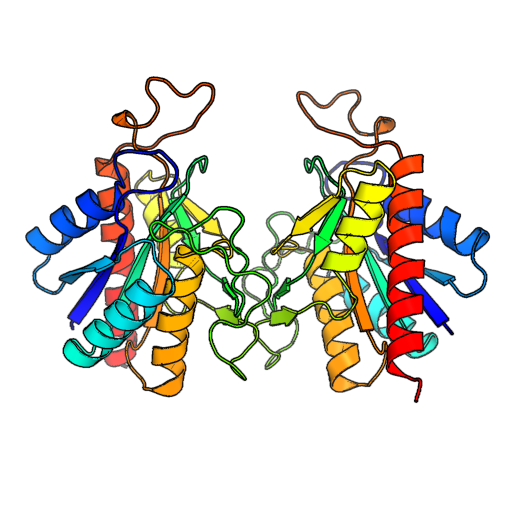GLY B C 1
ATOM 2123 O O . GLY B 1 69 ? 33.143 46.046 28.126 1.00 13.49 69 GLY B O 1
ATOM 2124 N N . ARG B 1 70 ? 34.802 44.930 27.113 1.00 10.81 70 ARG B N 1
ATOM 2125 C CA . ARG B 1 70 ? 33.971 44.678 25.944 1.00 11.61 70 ARG B CA 1
ATOM 2126 C C . ARG B 1 70 ? 32.934 43.603 26.269 1.00 11.29 70 ARG B C 1
ATOM 2127 O O . ARG B 1 70 ? 33.182 42.708 27.082 1.00 10.75 70 ARG B O 1
ATOM 2135 N N . THR B 1 71 ? 31.768 43.715 25.638 1.00 10.38 71 THR B N 1
ATOM 2136 C CA . THR B 1 71 ? 30.641 42.808 25.865 1.00 10.01 71 THR B CA 1
ATOM 2137 C C . THR B 1 71 ? 30.548 41.619 24.916 1.00 10.38 71 THR B C 1
ATOM 2138 O O . THR B 1 71 ? 30.027 40.563 25.284 1.00 10.87 71 THR B O 1
ATOM 2142 N N . HIS B 1 72 ? 31.035 41.812 23.694 1.00 10.43 72 HIS B N 1
ATOM 2143 C CA . HIS B 1 72 ? 31.007 40.800 22.642 1.00 10.71 72 HIS B CA 1
ATOM 2144 C C . HIS B 1 72 ? 32.418 40.416 22.206 1.00 11.23 72 HIS B C 1
ATOM 2145 O O . HIS B 1 72 ? 33.382 41.114 22.508 1.00 10.45 72 HIS B O 1
ATOM 2152 N N . ILE B 1 73 ? 32.534 39.297 21.494 1.00 12.13 73 ILE B N 1
ATOM 2153 C CA . ILE B 1 73 ? 33.826 38.899 20.951 1.00 10.14 73 ILE B CA 1
ATOM 2154 C C . ILE B 1 73 ? 34.003 39.905 19.817 1.00 11.04 73 ILE B C 1
ATOM 2155 O O . ILE B 1 73 ? 33.053 40.178 19.080 1.00 11.53 73 ILE B O 1
ATOM 2160 N N . SER B 1 74 ? 35.201 40.468 19.693 1.00 9.55 74 SER B N 1
ATOM 2161 C CA . SER B 1 74 ? 35.484 41.460 18.660 1.00 10.78 74 SER B CA 1
ATOM 2162 C C . SER B 1 74 ? 36.409 40.902 17.597 1.00 9.13 74 SER B C 1
ATOM 2163 O O . SER B 1 74 ? 37.522 40.484 17.897 1.00 10.62 74 SER B O 1
ATOM 2166 N N . VAL B 1 75 ? 35.950 40.896 16.350 1.00 9.42 75 VAL B N 1
ATOM 2167 C CA . VAL B 1 75 ? 36.774 40.418 15.247 1.00 9.64 75 VAL B CA 1
ATOM 2168 C C . VAL B 1 75 ? 37.315 41.689 14.597 1.00 9.84 75 VAL B C 1
ATOM 2169 O O . VAL B 1 75 ? 36.584 42.425 13.931 1.00 9.73 75 VAL B O 1
ATOM 2173 N N . GLU B 1 76 ? 38.597 41.951 14.827 1.00 9.87 76 GLU B N 1
ATOM 2174 C CA . GLU B 1 76 ? 39.248 43.162 14.329 1.00 8.99 76 GLU B CA 1
ATOM 2175 C C . GLU B 1 76 ? 39.476 43.216 12.833 1.00 8.82 76 GLU B C 1
ATOM 2176 O O . GLU B 1 76 ? 39.864 42.230 12.213 1.00 9.82 76 GLU B O 1
ATOM 2182 N N . ARG B 1 77 ? 39.253 44.389 12.252 1.00 8.65 77 ARG B N 1
ATOM 2183 C CA . ARG B 1 77 ? 39.470 44.557 10.823 1.00 9.60 77 ARG B CA 1
ATOM 2184 C C . ARG B 1 77 ? 40.642 45.465 10.501 1.00 8.90 77 ARG B C 1
ATOM 2185 O O . ARG B 1 77 ? 41.189 45.405 9.403 1.00 9.97 77 ARG B O 1
ATOM 2193 N N . VAL B 1 78 ? 41.052 46.280 11.467 1.00 9.43 78 VAL B N 1
ATOM 2194 C CA . VAL B 1 78 ? 42.125 47.236 11.218 1.00 9.08 78 VAL B CA 1
ATOM 2195 C C . VAL B 1 78 ? 43.277 47.240 12.211 1.00 8.49 78 VAL B C 1
ATOM 2196 O O . VAL B 1 78 ? 43.064 47.341 13.420 1.00 8.68 78 VAL B O 1
ATOM 2200 N N . ALA B 1 79 ? 44.495 47.132 11.686 1.00 8.35 79 ALA B N 1
ATOM 2201 C CA . ALA B 1 79 ? 45.706 47.198 12.499 1.00 8.37 79 ALA B CA 1
ATOM 2202 C C . ALA B 1 79 ? 46.378 48.506 12.086 1.00 9.07 79 ALA B C 1
ATOM 2203 O O . ALA B 1 79 ? 46.602 48.741 10.898 1.00 11.50 79 ALA B O 1
ATOM 2205 N N . VAL B 1 80 ? 46.695 49.361 13.051 1.00 9.54 80 VAL B N 1
ATOM 2206 C CA . VAL B 1 80 ? 47.316 50.637 12.724 1.00 9.74 80 VAL B CA 1
ATOM 2207 C C . VAL B 1 80 ? 48.795 50.663 13.081 1.00 11.52 80 VAL B C 1
ATOM 2208 O O . VAL B 1 80 ? 49.219 50.045 14.056 1.00 11.04 80 VAL B O 1
ATOM 2212 N N . ASN B 1 81 ? 49.572 51.377 12.268 1.00 11.12 81 ASN B N 1
ATOM 2213 C CA . ASN B 1 81 ? 51.018 51.490 12.453 1.00 12.06 81 ASN B CA 1
ATOM 2214 C C . ASN B 1 81 ? 51.312 52.546 13.508 1.00 13.80 81 ASN B C 1
ATOM 2215 O O . ASN B 1 81 ? 51.893 53.599 13.222 1.00 14.43 81 ASN B O 1
ATOM 2220 N N . MET B 1 82 ? 50.920 52.247 14.741 1.00 13.13 82 MET B N 1
ATOM 2221 C CA . MET B 1 82 ? 51.086 53.191 15.828 1.00 13.40 82 MET B CA 1
ATOM 2222 C C . MET B 1 82 ? 51.167 52.544 17.198 1.00 13.20 82 MET B C 1
ATOM 2223 O O . MET B 1 82 ? 50.430 51.607 17.502 1.00 12.81 82 MET B O 1
ATOM 2228 N N . ILE B 1 83 ? 52.079 53.054 18.016 1.00 13.77 83 ILE B N 1
ATOM 2229 C CA . ILE B 1 83 ? 52.212 52.593 19.387 1.00 14.70 83 ILE B CA 1
ATOM 2230 C C . ILE B 1 83 ? 51.869 53.816 20.227 1.00 13.99 83 ILE B C 1
ATOM 2231 O O . ILE B 1 83 ? 52.552 54.839 20.151 1.00 14.23 83 ILE B O 1
ATOM 2236 N N . ASP B 1 84 ? 50.785 53.723 20.989 1.00 14.45 84 ASP B N 1
ATOM 2237 C CA . ASP B 1 84 ? 50.353 54.802 21.867 1.00 15.80 84 ASP B CA 1
ATOM 2238 C C . ASP B 1 84 ? 49.834 54.100 23.111 1.00 15.63 84 ASP B C 1
ATOM 2239 O O . ASP B 1 84 ? 48.642 53.836 23.239 1.00 16.51 84 ASP B O 1
ATOM 2244 N N . ALA B 1 85 ? 50.753 53.778 24.017 1.00 16.74 85 ALA B N 1
ATOM 2245 C CA . ALA B 1 85 ? 50.418 53.064 25.245 1.00 18.43 85 ALA B CA 1
ATOM 2246 C C . ALA B 1 85 ? 49.759 53.936 26.303 1.00 19.44 85 ALA B C 1
ATOM 2247 O O . ALA B 1 85 ? 50.388 54.836 26.850 1.00 19.30 85 ALA B O 1
ATOM 2249 N N . ARG B 1 86 ? 48.491 53.656 26.589 1.00 20.68 86 ARG B N 1
ATOM 2250 C CA . ARG B 1 86 ? 47.744 54.414 27.585 1.00 23.43 86 ARG B CA 1
ATOM 2251 C C . ARG B 1 86 ? 48.118 53.948 28.991 1.00 24.62 86 ARG B C 1
ATOM 2252 O O . ARG B 1 86 ? 47.722 54.551 29.989 1.00 26.36 86 ARG B O 1
ATOM 2260 N N . ILE B 1 87 ? 48.887 52.865 29.044 1.00 24.82 87 ILE B N 1
ATOM 2261 C CA . ILE B 1 87 ? 49.398 52.294 30.288 1.00 25.09 87 ILE B CA 1
ATOM 2262 C C . ILE B 1 87 ? 50.699 51.599 29.904 1.00 25.19 87 ILE B C 1
ATOM 2263 O O . ILE B 1 87 ? 50.866 51.178 28.760 1.00 24.29 87 ILE B O 1
ATOM 2268 N N . PRO B 1 88 ? 51.646 51.482 30.845 1.00 24.76 88 PRO B N 1
ATOM 2269 C CA . PRO B 1 88 ? 52.915 50.820 30.526 1.00 24.25 88 PRO B CA 1
ATOM 2270 C C . PRO B 1 88 ? 52.730 49.323 30.282 1.00 22.90 88 PRO B C 1
ATOM 2271 O O . PRO B 1 88 ? 51.714 48.742 30.673 1.00 22.41 88 PRO B O 1
ATOM 2275 N N . ASP B 1 89 ? 53.704 48.699 29.627 1.00 22.57 89 ASP B N 1
ATOM 2276 C CA . ASP B 1 89 ? 53.628 47.261 29.403 1.00 22.36 89 ASP B CA 1
ATOM 2277 C C . ASP B 1 89 ? 54.194 46.615 30.667 1.00 23.39 89 ASP B C 1
ATOM 2278 O O . ASP B 1 89 ? 54.530 47.320 31.620 1.00 23.24 89 ASP B O 1
ATOM 2283 N N . ASN B 1 90 ? 54.292 45.291 30.695 1.00 23.96 90 ASN B N 1
ATOM 2284 C CA . ASN B 1 90 ? 54.805 44.619 31.885 1.00 24.98 90 ASN B CA 1
ATOM 2285 C C . ASN B 1 90 ? 56.284 44.887 32.152 1.00 25.87 90 ASN B C 1
ATOM 2286 O O . ASN B 1 90 ? 56.814 44.492 33.192 1.00 28.14 90 ASN B O 1
ATOM 2291 N N . ASP B 1 91 ? 56.948 45.562 31.219 1.00 26.23 91 ASP B N 1
ATOM 2292 C CA . ASP B 1 91 ? 58.360 45.887 31.382 1.00 26.11 91 ASP B CA 1
ATOM 2293 C C . ASP B 1 91 ? 58.540 47.343 31.802 1.00 26.53 91 ASP B C 1
ATOM 2294 O O . ASP B 1 91 ? 59.664 47.827 31.932 1.00 26.18 91 ASP B O 1
ATOM 2299 N N . GLY B 1 92 ? 57.426 48.037 32.012 1.00 27.01 92 GLY B N 1
ATOM 2300 C CA . GLY B 1 92 ? 57.489 49.427 32.426 1.00 27.33 92 GLY B CA 1
ATOM 2301 C C . GLY B 1 92 ? 57.672 50.411 31.287 1.00 27.50 92 GLY B C 1
ATOM 2302 O O . GLY B 1 92 ? 57.865 51.606 31.518 1.00 29.26 92 GLY B O 1
ATOM 2303 N N . GLU B 1 93 ? 57.615 49.918 30.055 1.00 26.78 93 GLU B N 1
ATOM 2304 C CA . GLU B 1 93 ? 57.770 50.779 28.891 1.00 26.42 93 GLU B CA 1
ATOM 2305 C C . GLU B 1 93 ? 56.416 51.305 28.438 1.00 25.13 93 GLU B C 1
ATOM 2306 O O . GLU B 1 93 ? 55.448 50.552 28.346 1.00 24.57 93 GLU B O 1
ATOM 2312 N N . GLN B 1 94 ? 56.353 52.600 28.155 1.00 24.37 94 GLN B N 1
ATOM 2313 C CA . GLN B 1 94 ? 55.112 53.223 27.709 1.00 23.76 94 GLN B CA 1
ATOM 2314 C C . GLN B 1 94 ? 55.381 54.163 26.537 1.00 22.45 94 GLN B C 1
ATOM 2315 O O . GLN B 1 94 ? 55.290 55.386 26.663 1.00 23.50 94 GLN B O 1
ATOM 2321 N N . PRO B 1 95 ? 55.725 53.596 25.373 1.00 21.51 95 PRO B N 1
ATOM 2322 C CA . PRO B 1 95 ? 56.005 54.404 24.186 1.00 20.30 95 PRO B CA 1
ATOM 2323 C C . PRO B 1 95 ? 54.757 55.077 23.624 1.00 18.92 95 PRO B C 1
ATOM 2324 O O . PRO B 1 95 ? 53.648 54.553 23.743 1.00 16.23 95 PRO B O 1
ATOM 2328 N N . LYS B 1 96 ? 54.946 56.250 23.031 1.00 18.49 96 LYS B N 1
ATOM 2329 C CA . LYS B 1 96 ? 53.838 56.986 22.439 1.00 19.08 96 LYS B CA 1
ATOM 2330 C C . LYS B 1 96 ? 54.243 57.652 21.134 1.00 18.80 96 LYS B C 1
ATOM 2331 O O . LYS B 1 96 ? 55.355 58.169 21.001 1.00 18.51 96 LYS B O 1
ATOM 2337 N N . ASP B 1 97 ? 53.327 57.620 20.173 1.00 17.52 97 ASP B N 1
ATOM 2338 C CA . ASP B 1 97 ? 53.539 58.215 18.862 1.00 18.51 97 ASP B CA 1
ATOM 2339 C C . ASP B 1 97 ? 54.775 57.687 18.154 1.00 18.79 97 ASP B C 1
ATOM 2340 O O . ASP B 1 97 ? 55.549 58.443 17.569 1.00 19.76 97 ASP B O 1
ATOM 2345 N N . GLU B 1 98 ? 54.946 56.373 18.212 1.00 17.83 98 GLU B N 1
ATOM 2346 C CA . GLU B 1 98 ? 56.064 55.711 17.560 1.00 19.34 98 GLU B CA 1
ATOM 2347 C C . GLU B 1 98 ? 55.487 54.710 16.568 1.00 17.77 98 GLU B C 1
ATOM 2348 O O . GLU B 1 98 ? 54.514 54.021 16.868 1.00 16.76 98 GLU B O 1
ATOM 2354 N N . PRO B 1 99 ? 56.070 54.625 15.368 1.00 17.04 99 PRO B N 1
ATOM 2355 C CA . PRO B 1 99 ? 55.549 53.671 14.389 1.00 15.81 99 PRO B CA 1
ATOM 2356 C C . PRO B 1 99 ? 55.945 52.263 14.807 1.00 15.66 99 PRO B C 1
ATOM 2357 O O . PRO B 1 99 ? 56.911 52.081 15.550 1.00 15.42 99 PRO B O 1
ATOM 2361 N N . ILE B 1 100 ? 55.196 51.271 14.342 1.00 14.79 100 ILE B N 1
ATOM 2362 C CA . ILE B 1 100 ? 55.520 49.888 14.655 1.00 13.05 100 ILE B CA 1
ATOM 2363 C C . ILE B 1 100 ? 56.594 49.475 13.654 1.00 14.59 100 ILE B C 1
ATOM 2364 O O . ILE B 1 100 ? 57.579 48.818 14.004 1.00 14.37 100 ILE B O 1
ATOM 2369 N N . VAL B 1 101 ? 56.397 49.885 12.405 1.00 13.40 101 VAL B N 1
ATOM 2370 C CA . VAL B 1 101 ? 57.341 49.612 11.331 1.00 14.77 101 VAL B CA 1
ATOM 2371 C C . VAL B 1 101 ? 57.590 50.914 10.577 1.00 15.84 101 VAL B C 1
ATOM 2372 O O . VAL B 1 101 ? 56.676 51.472 9.972 1.00 15.23 101 VAL B O 1
ATOM 2376 N N . GLU B 1 102 ? 58.824 51.406 10.635 1.00 17.55 102 GLU B N 1
ATOM 2377 C CA . GLU B 1 102 ? 59.188 52.633 9.935 1.00 18.94 102 GLU B CA 1
ATOM 2378 C C . GLU B 1 102 ? 58.936 52.470 8.441 1.00 17.34 102 GLU B C 1
ATOM 2379 O O . GLU B 1 102 ? 59.473 51.561 7.814 1.00 17.32 102 GLU B O 1
ATOM 2385 N N . GLY B 1 103 ? 58.115 53.352 7.876 1.00 16.64 103 GLY B N 1
ATOM 2386 C CA . GLY B 1 103 ? 57.818 53.280 6.455 1.00 16.25 103 GLY B CA 1
ATOM 2387 C C . GLY B 1 103 ? 56.702 52.309 6.105 1.00 14.58 103 GLY B C 1
ATOM 2388 O O . GLY B 1 103 ? 56.332 52.165 4.933 1.00 15.17 103 GLY B O 1
ATOM 2389 N N . GLY B 1 104 ? 56.162 51.632 7.113 1.00 13.13 104 GLY B N 1
ATOM 2390 C CA . GLY B 1 104 ? 55.087 50.691 6.857 1.00 11.29 104 GLY B CA 1
ATOM 2391 C C . GLY B 1 104 ? 53.773 51.410 6.601 1.00 10.51 104 GLY B C 1
ATOM 2392 O O . GLY B 1 104 ? 53.639 52.586 6.929 1.00 10.79 104 GLY B O 1
ATOM 2393 N N . PRO B 1 105 ? 52.779 50.730 6.015 1.00 11.08 105 PRO B N 1
ATOM 2394 C CA . PRO B 1 105 ? 51.493 51.382 5.750 1.00 10.62 105 PRO B CA 1
ATOM 2395 C C . PRO B 1 105 ? 50.807 51.834 7.032 1.00 10.68 105 PRO B C 1
ATOM 2396 O O . PRO B 1 105 ? 50.978 51.225 8.087 1.00 11.12 105 PRO B O 1
ATOM 2400 N N . ALA B 1 106 ? 50.036 52.911 6.933 1.00 10.76 106 ALA B N 1
ATOM 2401 C CA . ALA B 1 106 ? 49.323 53.445 8.084 1.00 11.55 106 ALA B CA 1
ATOM 2402 C C . ALA B 1 106 ? 48.475 52.351 8.715 1.00 10.99 106 ALA B C 1
ATOM 2403 O O . ALA B 1 106 ? 48.291 52.319 9.930 1.00 9.98 106 ALA B O 1
ATOM 2405 N N . ALA B 1 107 ? 47.970 51.447 7.885 1.00 10.24 107 ALA B N 1
ATOM 2406 C CA . ALA B 1 107 ? 47.157 50.353 8.385 1.00 10.12 107 ALA B CA 1
ATOM 2407 C C . ALA B 1 107 ? 47.196 49.134 7.486 1.00 9.84 107 ALA B C 1
ATOM 2408 O O . ALA B 1 107 ? 47.572 49.210 6.315 1.00 9.27 107 ALA B O 1
ATOM 2410 N N . TYR B 1 108 ? 46.826 48.005 8.076 1.00 10.18 108 TYR B N 1
ATOM 2411 C CA . TYR B 1 108 ? 46.704 46.737 7.375 1.00 10.86 108 TYR B CA 1
ATOM 2412 C C . TYR B 1 108 ? 45.309 46.238 7.721 1.00 10.81 108 TYR B C 1
ATOM 2413 O O . TYR B 1 108 ? 44.914 46.260 8.892 1.00 11.42 108 TYR B O 1
ATOM 2422 N N . PHE B 1 109 ? 44.558 45.802 6.715 1.00 10.69 109 PHE B N 1
ATOM 2423 C CA . PHE B 1 109 ? 43.227 45.246 6.953 1.00 10.60 109 PHE B CA 1
ATOM 2424 C C . PHE B 1 109 ? 43.439 43.772 7.274 1.00 11.66 109 PHE B C 1
ATOM 2425 O O . PHE B 1 109 ? 44.356 43.149 6.739 1.00 11.74 109 PHE B O 1
ATOM 2433 N N . ALA B 1 110 ? 42.610 43.218 8.154 1.00 9.92 110 ALA B N 1
ATOM 2434 C CA . ALA B 1 110 ? 42.720 41.802 8.483 1.00 10.80 110 ALA B CA 1
ATOM 2435 C C . ALA B 1 110 ? 42.380 41.041 7.204 1.00 11.11 110 ALA B C 1
ATOM 2436 O O . ALA B 1 110 ? 41.510 41.463 6.437 1.00 11.56 110 ALA B O 1
ATOM 2438 N N . THR B 1 111 ? 43.049 39.916 6.971 1.00 10.80 111 THR B N 1
ATOM 2439 C CA . THR B 1 111 ? 42.797 39.156 5.752 1.00 11.43 111 THR B CA 1
ATOM 2440 C C . THR B 1 111 ? 42.002 37.865 5.923 1.00 11.90 111 THR B C 1
ATOM 2441 O O . THR B 1 111 ? 41.668 37.205 4.936 1.00 13.60 111 THR B O 1
ATOM 2445 N N . ILE B 1 112 ? 41.706 37.492 7.164 1.00 12.82 112 ILE B N 1
ATOM 2446 C CA . ILE B 1 112 ? 40.868 36.321 7.381 1.00 12.15 112 ILE B CA 1
ATOM 2447 C C . ILE B 1 112 ? 39.461 36.849 7.064 1.00 11.06 112 ILE B C 1
ATOM 2448 O O . ILE B 1 112 ? 39.246 38.066 7.038 1.00 12.20 112 ILE B O 1
ATOM 2453 N N . PRO B 1 113 ? 38.496 35.958 6.793 1.00 10.13 113 PRO B N 1
ATOM 2454 C CA . PRO B 1 113 ? 37.119 36.362 6.472 1.00 10.70 113 PRO B CA 1
ATOM 2455 C C . PRO B 1 113 ? 36.371 36.876 7.699 1.00 10.92 113 PRO B C 1
ATOM 2456 O O . PRO B 1 113 ? 35.517 36.192 8.254 1.00 10.91 113 PRO B O 1
ATOM 2460 N N . THR B 1 114 ? 36.693 38.103 8.100 1.00 10.61 114 THR B N 1
ATOM 2461 C CA . THR B 1 114 ? 36.110 38.709 9.295 1.00 10.80 114 THR B CA 1
ATOM 2462 C C . THR B 1 114 ? 34.590 38.751 9.421 1.00 11.22 114 THR B C 1
ATOM 2463 O O . THR B 1 114 ? 34.053 38.366 10.462 1.00 11.44 114 THR B O 1
ATOM 2467 N N . ARG B 1 115 ? 33.884 39.219 8.395 1.00 11.53 115 ARG B N 1
ATOM 2468 C CA . ARG B 1 115 ? 32.432 39.280 8.507 1.00 12.21 115 ARG B CA 1
ATOM 2469 C C . ARG B 1 115 ? 31.833 37.882 8.572 1.00 12.27 115 ARG B C 1
ATOM 2470 O O . ARG B 1 115 ? 30.915 37.629 9.349 1.00 12.19 115 ARG B O 1
ATOM 2478 N N . GLU B 1 116 ? 32.356 36.977 7.752 1.00 12.98 116 GLU B N 1
ATOM 2479 C CA . GLU B 1 116 ? 31.866 35.604 7.729 1.00 13.51 116 GLU B CA 1
ATOM 2480 C C . GLU B 1 116 ? 32.047 34.951 9.096 1.00 11.74 116 GLU B C 1
ATOM 2481 O O . GLU B 1 116 ? 31.183 34.203 9.561 1.00 11.75 116 GLU B O 1
ATOM 2487 N N . ILE B 1 117 ? 33.170 35.246 9.740 1.00 10.94 117 ILE B N 1
ATOM 2488 C CA . ILE B 1 117 ? 33.462 34.701 11.062 1.00 12.17 117 ILE B CA 1
ATOM 2489 C C . ILE B 1 117 ? 32.465 35.257 12.079 1.00 10.64 117 ILE B C 1
ATOM 2490 O O . ILE B 1 117 ? 31.905 34.515 12.886 1.00 11.41 117 ILE B O 1
ATOM 2495 N N . VAL B 1 118 ? 32.237 36.566 12.038 1.00 11.11 118 VAL B N 1
ATOM 2496 C CA . VAL B 1 118 ? 31.289 37.184 12.954 1.00 11.58 118 VAL B CA 1
ATOM 2497 C C . VAL B 1 118 ? 29.893 36.587 12.784 1.00 12.12 118 VAL B C 1
ATOM 2498 O O . VAL B 1 118 ? 29.234 36.262 13.764 1.00 11.81 118 VAL B O 1
ATOM 2502 N N . GLU B 1 119 ? 29.444 36.430 11.542 1.00 13.34 119 GLU B N 1
ATOM 2503 C CA . GLU B 1 119 ? 28.116 35.877 11.298 1.00 14.34 119 GLU B CA 1
ATOM 2504 C C . GLU B 1 119 ? 27.984 34.414 11.713 1.00 12.78 119 GLU B C 1
ATOM 2505 O O . GLU B 1 119 ? 26.921 33.996 12.176 1.00 13.99 119 GLU B O 1
ATOM 2511 N N . GLU B 1 120 ? 29.054 33.637 11.560 1.00 12.65 120 GLU B N 1
ATOM 2512 C CA . GLU B 1 120 ? 29.008 32.226 11.943 1.00 13.50 120 GLU B CA 1
ATOM 2513 C C . GLU B 1 120 ? 28.983 32.124 13.470 1.00 12.93 120 GLU B C 1
ATOM 2514 O O . GLU B 1 120 ? 28.341 31.236 14.032 1.00 13.41 120 GLU B O 1
ATOM 2520 N N . MET B 1 121 ? 29.677 33.035 14.146 1.00 12.50 121 MET B N 1
ATOM 2521 C CA . MET B 1 121 ? 29.664 33.022 15.606 1.00 11.99 121 MET B CA 1
ATOM 2522 C C . MET B 1 121 ? 28.238 33.297 16.077 1.00 12.56 121 MET B C 1
ATOM 2523 O O . MET B 1 121 ? 27.703 32.591 16.937 1.00 12.62 121 MET B O 1
ATOM 2528 N N . LYS B 1 122 ? 27.619 34.320 15.496 1.00 10.97 122 LYS B N 1
ATOM 2529 C CA . LYS B 1 122 ? 26.254 34.693 15.853 1.00 13.00 122 LYS B CA 1
ATOM 2530 C C . LYS B 1 122 ? 25.270 33.561 15.565 1.00 12.71 122 LYS B C 1
ATOM 2531 O O . LYS B 1 122 ? 24.346 33.323 16.343 1.00 14.67 122 LYS B O 1
ATOM 2537 N N . LYS B 1 123 ? 25.480 32.857 14.456 1.00 14.48 123 LYS B N 1
ATOM 2538 C CA . LYS B 1 123 ? 24.610 31.744 14.087 1.00 15.70 123 LYS B CA 1
ATOM 2539 C C . LYS B 1 123 ? 24.671 30.669 15.168 1.00 16.07 123 LYS B C 1
ATOM 2540 O O . LYS B 1 123 ? 23.726 29.900 15.348 1.00 17.49 123 LYS B O 1
ATOM 2546 N N . ASN B 1 124 ? 25.790 30.624 15.884 1.00 15.40 124 ASN B N 1
ATOM 2547 C CA . ASN B 1 124 ? 25.990 29.646 16.947 1.00 16.15 124 ASN B CA 1
ATOM 2548 C C . ASN B 1 124 ? 25.706 30.193 18.345 1.00 15.77 124 ASN B C 1
ATOM 2549 O O . ASN B 1 124 ? 26.130 29.610 19.344 1.00 16.93 124 ASN B O 1
ATOM 2554 N N . GLY B 1 125 ? 24.985 31.310 18.403 1.00 14.56 125 GLY B N 1
ATOM 2555 C CA . GLY B 1 125 ? 24.618 31.913 19.675 1.00 14.31 125 GLY B CA 1
ATOM 2556 C C . GLY B 1 125 ? 25.713 32.656 20.417 1.00 13.88 125 GLY B C 1
ATOM 2557 O O . GLY B 1 125 ? 25.599 32.880 21.623 1.00 14.63 125 GLY B O 1
ATOM 2558 N N . ILE B 1 126 ? 26.766 33.052 19.710 1.00 13.75 126 ILE B N 1
ATOM 2559 C CA . ILE B 1 126 ? 27.878 33.758 20.338 1.00 13.01 126 ILE B CA 1
ATOM 2560 C C . ILE B 1 126 ? 27.878 35.245 19.998 1.00 13.33 126 ILE B C 1
ATOM 2561 O O . ILE B 1 126 ? 27.977 35.617 18.830 1.00 13.00 126 ILE B O 1
ATOM 2566 N N . PRO B 1 127 ? 27.756 36.116 21.015 1.00 12.65 127 PRO B N 1
ATOM 2567 C CA . PRO B 1 127 ? 27.759 37.559 20.751 1.00 11.56 127 PRO B CA 1
ATOM 2568 C C . PRO B 1 127 ? 29.096 37.933 20.119 1.00 11.76 127 PRO B C 1
ATOM 2569 O O . PRO B 1 127 ? 30.156 37.774 20.734 1.00 11.97 127 PRO B O 1
ATOM 2573 N N . ALA B 1 128 ? 29.041 38.414 18.882 1.00 10.41 128 ALA B N 1
ATOM 2574 C CA . ALA B 1 128 ? 30.240 38.781 18.150 1.00 10.58 128 ALA B CA 1
ATOM 2575 C C . ALA B 1 128 ? 29.963 39.999 17.295 1.00 9.99 128 ALA B C 1
ATOM 2576 O O . ALA B 1 128 ? 28.843 40.205 16.830 1.00 10.18 128 ALA B O 1
ATOM 2578 N N . VAL B 1 129 ? 30.996 40.802 17.078 1.00 9.91 129 VAL B N 1
ATOM 2579 C CA . VAL B 1 129 ? 30.857 42.009 16.283 1.00 10.54 129 VAL B CA 1
ATOM 2580 C C . VAL B 1 129 ? 32.175 42.362 15.609 1.00 9.68 129 VAL B C 1
ATOM 2581 O O . VAL B 1 129 ? 33.243 41.951 16.061 1.00 11.49 129 VAL B O 1
ATOM 2585 N N . LEU B 1 130 ? 32.093 43.106 14.510 1.00 9.97 130 LEU B N 1
ATOM 2586 C CA . LEU B 1 130 ? 33.292 43.566 13.829 1.00 9.83 130 LEU B CA 1
ATOM 2587 C C . LEU B 1 130 ? 33.768 44.787 14.604 1.00 10.83 130 LEU B C 1
ATOM 2588 O O . LEU B 1 130 ? 32.953 45.544 15.146 1.00 12.19 130 LEU B O 1
ATOM 2593 N N . SER B 1 131 ? 35.081 44.972 14.658 1.00 9.55 131 SER B N 1
ATOM 2594 C CA . SER B 1 131 ? 35.681 46.113 15.346 1.00 9.52 131 SER B CA 1
ATOM 2595 C C . SER B 1 131 ? 36.677 46.778 14.407 1.00 9.71 131 SER B C 1
ATOM 2596 O O . SER B 1 131 ? 37.366 46.092 13.646 1.00 8.81 131 SER B O 1
ATOM 2599 N N . TYR B 1 132 ? 36.756 48.107 14.463 1.00 9.43 132 TYR B N 1
ATOM 2600 C CA . TYR B 1 132 ? 37.679 48.834 13.604 1.00 9.30 132 TYR B CA 1
ATOM 2601 C C . TYR B 1 132 ? 38.869 49.458 14.329 1.00 11.10 132 TYR B C 1
ATOM 2602 O O . TYR B 1 132 ? 39.650 50.207 13.742 1.00 11.94 132 TYR B O 1
ATOM 2611 N N . THR B 1 133 ? 38.993 49.161 15.617 1.00 11.47 133 THR B N 1
ATOM 2612 C CA . THR B 1 133 ? 40.160 49.595 16.368 1.00 10.15 133 THR B CA 1
ATOM 2613 C C . THR B 1 133 ? 40.518 48.504 17.363 1.00 9.82 133 THR B C 1
ATOM 2614 O O . THR B 1 133 ? 39.684 48.075 18.155 1.00 10.06 133 THR B O 1
ATOM 2618 N N . ALA B 1 134 ? 41.755 48.032 17.277 1.00 9.87 134 ALA B N 1
ATOM 2619 C CA . ALA B 1 134 ? 42.252 47.000 18.177 1.00 10.37 134 ALA B CA 1
ATOM 2620 C C . ALA B 1 134 ? 43.052 47.681 19.278 1.00 10.46 134 ALA B C 1
ATOM 2621 O O . ALA B 1 134 ? 43.777 47.029 20.030 1.00 11.91 134 ALA B O 1
ATOM 2623 N N . GLY B 1 135 ? 42.893 48.998 19.383 1.00 10.87 135 GLY B N 1
ATOM 2624 C CA . GLY B 1 135 ? 43.634 49.753 20.376 1.00 12.15 135 GLY B CA 1
ATOM 2625 C C . GLY B 1 135 ? 44.997 50.113 19.812 1.00 10.97 135 GLY B C 1
ATOM 2626 O O . GLY B 1 135 ? 45.251 49.920 18.620 1.00 12.01 135 GLY B O 1
ATOM 2627 N N . THR B 1 136 ? 45.883 50.628 20.657 1.00 10.97 136 THR B N 1
ATOM 2628 C CA . THR B 1 136 ? 47.221 51.002 20.215 1.00 12.07 136 THR B CA 1
ATOM 2629 C C . THR B 1 136 ? 48.258 50.516 21.221 1.00 12.25 136 THR B C 1
ATOM 2630 O O . THR B 1 136 ? 49.329 51.108 21.378 1.00 11.87 136 THR B O 1
ATOM 2634 N N . TYR B 1 137 ? 47.915 49.410 21.878 1.00 12.12 137 TYR B N 1
ATOM 2635 C CA . TYR B 1 137 ? 48.749 48.764 22.889 1.00 13.92 137 TYR B CA 1
ATOM 2636 C C . TYR B 1 137 ? 49.351 47.481 22.294 1.00 11.67 137 TYR B C 1
ATOM 2637 O O . TYR B 1 137 ? 49.593 47.410 21.091 1.00 11.49 137 TYR B O 1
ATOM 2646 N N . LEU B 1 138 ? 49.581 46.467 23.125 1.00 12.24 138 LEU B N 1
ATOM 2647 C CA . LEU B 1 138 ? 50.169 45.214 22.648 1.00 11.66 138 LEU B CA 1
ATOM 2648 C C . LEU B 1 138 ? 49.331 44.419 21.648 1.00 10.36 138 LEU B C 1
ATOM 2649 O O . LEU B 1 138 ? 49.878 43.758 20.763 1.00 10.31 138 LEU B O 1
ATOM 2654 N N . CYS B 1 139 ? 48.011 44.458 21.795 1.00 10.44 139 CYS B N 1
ATOM 2655 C CA . CYS B 1 139 ? 47.143 43.714 20.891 1.00 10.78 139 CYS B CA 1
ATOM 2656 C C . CYS B 1 139 ? 47.259 44.228 19.457 1.00 9.96 139 CYS B C 1
ATOM 2657 O O . CYS B 1 139 ? 47.500 43.455 18.529 1.00 9.65 139 CYS B O 1
ATOM 2660 N N . ASN B 1 140 ? 47.095 45.531 19.268 1.00 11.47 140 ASN B N 1
ATOM 2661 C CA . ASN B 1 140 ? 47.220 46.101 17.932 1.00 11.04 140 ASN B CA 1
ATOM 2662 C C . ASN B 1 140 ? 48.630 45.847 17.390 1.00 11.53 140 ASN B C 1
ATOM 2663 O O . ASN B 1 140 ? 48.817 45.587 16.198 1.00 9.97 140 ASN B O 1
ATOM 2668 N N . PHE B 1 141 ? 49.611 45.928 18.285 1.00 11.75 141 PHE B N 1
ATOM 2669 C CA . PHE B 1 141 ? 51.021 45.722 17.965 1.00 11.54 141 PHE B CA 1
ATOM 2670 C C . PHE B 1 141 ? 51.225 44.352 17.312 1.00 11.44 141 PHE B C 1
ATOM 2671 O O . PHE B 1 141 ? 51.837 44.244 16.244 1.00 11.68 141 PHE B O 1
ATOM 2679 N N . ALA B 1 142 ? 50.697 43.312 17.952 1.00 9.72 142 ALA B N 1
ATOM 2680 C CA . ALA B 1 142 ? 50.818 41.953 17.432 1.00 10.32 142 ALA B CA 1
ATOM 2681 C C . ALA B 1 142 ? 50.042 41.796 16.130 1.00 10.87 142 ALA B C 1
ATOM 2682 O O . ALA B 1 142 ? 50.507 41.144 15.194 1.00 10.68 142 ALA B O 1
ATOM 2684 N N . MET B 1 143 ? 48.858 42.396 16.069 1.00 9.42 143 MET B N 1
ATOM 2685 C CA . MET B 1 143 ? 48.033 42.310 14.870 1.00 8.53 143 MET B CA 1
ATOM 2686 C C . MET B 1 143 ? 48.770 42.892 13.669 1.00 9.93 143 MET B C 1
ATOM 2687 O O . MET B 1 143 ? 48.837 42.271 12.604 1.00 9.69 143 MET B O 1
ATOM 2692 N N . TYR B 1 144 ? 49.325 44.085 13.851 1.00 9.70 144 TYR B N 1
ATOM 2693 C CA . TYR B 1 144 ? 50.046 44.764 12.786 1.00 9.89 144 TYR B CA 1
ATOM 2694 C C . TYR B 1 144 ? 51.294 44.000 12.346 1.00 10.64 144 TYR B C 1
ATOM 2695 O O . TYR B 1 144 ? 51.518 43.816 11.151 1.00 11.28 144 TYR B O 1
ATOM 2704 N N . LEU B 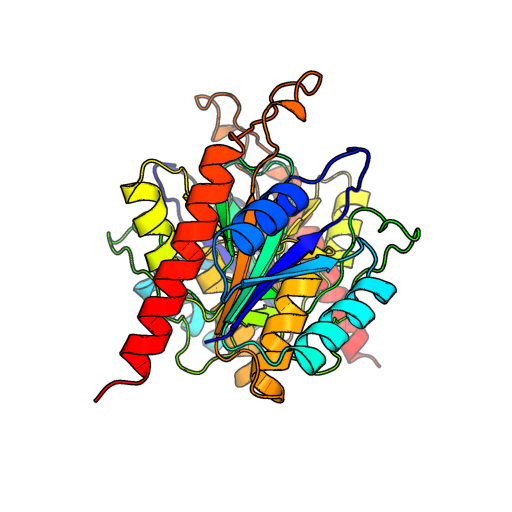1 145 ? 52.108 43.560 13.303 1.00 10.75 145 LEU B N 1
ATOM 2705 C CA . LEU B 1 145 ? 53.324 42.820 12.960 1.00 11.02 145 LEU B CA 1
ATOM 2706 C C . LEU B 1 145 ? 53.004 41.531 12.206 1.00 11.00 145 LEU B C 1
ATOM 2707 O O . LEU B 1 145 ? 53.735 41.132 11.303 1.00 11.54 145 LEU B O 1
ATOM 2712 N N . THR B 1 146 ? 51.913 40.874 12.585 1.00 11.09 146 THR B N 1
ATOM 2713 C CA . THR B 1 146 ? 51.519 39.639 11.922 1.00 10.23 146 THR B CA 1
ATOM 2714 C C . THR B 1 146 ? 51.094 39.908 10.479 1.00 10.46 146 THR B C 1
ATOM 2715 O O . THR B 1 146 ? 51.524 39.213 9.562 1.00 10.20 146 THR B O 1
ATOM 2719 N N . LEU B 1 147 ? 50.257 40.921 10.275 1.00 9.94 147 LEU B N 1
ATOM 2720 C CA . LEU B 1 147 ? 49.809 41.251 8.925 1.00 10.39 147 LEU B CA 1
ATOM 2721 C C . LEU B 1 147 ? 50.953 41.805 8.076 1.00 11.31 147 LEU B C 1
ATOM 2722 O O . LEU B 1 147 ? 50.991 41.595 6.861 1.00 11.43 14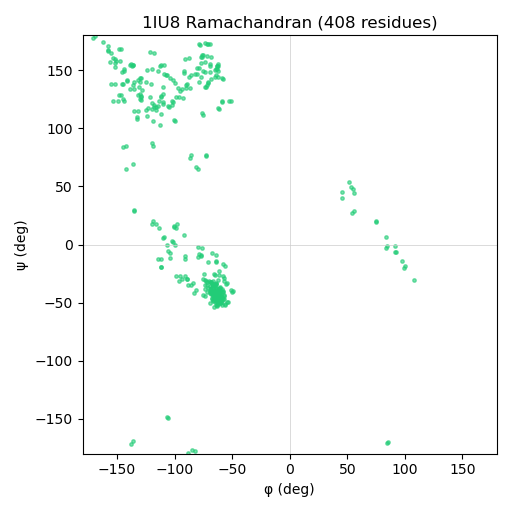7 LEU B O 1
ATOM 2727 N N . HIS B 1 148 ? 51.886 42.506 8.715 1.00 9.95 148 HIS B N 1
ATOM 2728 C CA . HIS B 1 148 ? 53.038 43.063 8.014 1.00 10.75 148 HIS B CA 1
ATOM 2729 C C . HIS B 1 148 ? 53.960 41.939 7.551 1.00 11.52 148 HIS B C 1
ATOM 2730 O O . HIS B 1 148 ? 54.523 41.987 6.456 1.00 10.90 148 HIS B O 1
ATOM 2737 N N . THR B 1 149 ? 54.129 40.930 8.397 1.00 11.84 149 THR B N 1
ATOM 2738 C CA . THR B 1 149 ? 54.983 39.808 8.040 1.00 12.00 149 THR B CA 1
ATOM 2739 C C . THR B 1 149 ? 54.352 39.051 6.877 1.00 12.14 149 THR B C 1
ATOM 2740 O O . THR B 1 149 ? 55.046 38.586 5.975 1.00 12.10 149 THR B O 1
ATOM 2744 N N . SER B 1 150 ? 53.028 38.948 6.895 1.00 12.65 150 SER B N 1
ATOM 2745 C CA . SER B 1 150 ? 52.303 38.278 5.826 1.00 12.59 150 SER B CA 1
ATOM 2746 C C . SER B 1 150 ? 52.534 39.007 4.497 1.00 12.85 150 SER B C 1
ATOM 2747 O O . SER B 1 150 ? 52.839 38.389 3.476 1.00 13.89 150 SER B O 1
ATOM 2750 N N . ALA B 1 151 ? 52.395 40.329 4.529 1.00 12.11 151 ALA B N 1
ATOM 2751 C CA . ALA B 1 151 ? 52.548 41.153 3.337 1.00 13.42 151 ALA B CA 1
ATOM 2752 C C . ALA B 1 151 ? 53.960 41.212 2.767 1.00 14.21 151 ALA B C 1
ATOM 2753 O O . ALA B 1 151 ? 54.136 41.296 1.550 1.00 16.28 151 ALA B O 1
ATOM 2755 N N . THR B 1 152 ? 54.960 41.158 3.638 1.00 13.85 152 THR B N 1
ATOM 2756 C CA . THR B 1 152 ? 56.355 41.256 3.213 1.00 15.78 152 THR B CA 1
ATOM 2757 C C . THR B 1 152 ? 57.110 39.936 3.077 1.00 16.75 152 THR B C 1
ATOM 2758 O O . THR B 1 152 ? 58.056 39.839 2.289 1.00 17.26 152 THR B O 1
ATOM 2762 N N . LYS B 1 153 ? 56.708 38.920 3.835 1.00 16.47 153 LYS B N 1
ATOM 2763 C CA . LYS B 1 153 ? 57.395 37.634 3.768 1.00 17.53 153 LYS B CA 1
ATOM 2764 C C . LYS B 1 153 ? 56.570 36.469 3.227 1.00 17.83 153 LYS B C 1
ATOM 2765 O O . LYS B 1 153 ? 57.117 35.407 2.926 1.00 17.57 153 LYS B O 1
ATOM 2771 N N . GLY B 1 154 ? 55.260 36.655 3.103 1.00 17.39 154 GLY B N 1
ATOM 2772 C CA . GLY B 1 154 ? 54.423 35.597 2.558 1.00 17.47 154 GLY B CA 1
ATOM 2773 C C . GLY B 1 154 ? 53.793 34.634 3.545 1.00 16.51 154 GLY B C 1
ATOM 2774 O O . GLY B 1 154 ? 52.991 33.782 3.157 1.00 18.04 154 GLY B O 1
ATOM 2775 N N . TYR B 1 155 ? 54.163 34.750 4.813 1.00 16.49 155 TYR B N 1
ATOM 2776 C CA . TYR B 1 155 ? 53.601 33.889 5.847 1.00 16.90 155 TYR B CA 1
ATOM 2777 C C . TYR B 1 155 ? 53.239 34.745 7.056 1.00 15.11 155 TYR B C 1
ATOM 2778 O O . TYR B 1 155 ? 54.008 35.612 7.458 1.00 15.69 155 TYR B O 1
ATOM 2787 N N . PRO B 1 156 ? 52.033 34.551 7.614 1.00 14.34 156 PRO B N 1
ATOM 2788 C CA . PRO B 1 156 ? 51.018 33.597 7.156 1.00 13.52 156 PRO B CA 1
ATOM 2789 C C . PRO B 1 156 ? 50.376 34.112 5.871 1.00 13.60 156 PRO B C 1
ATOM 2790 O O . PRO B 1 156 ? 50.652 35.237 5.443 1.00 13.86 156 PRO B O 1
ATOM 2794 N N . LYS B 1 157 ? 49.529 33.293 5.256 1.00 13.47 157 LYS B N 1
ATOM 2795 C CA . LYS B 1 157 ? 48.841 33.702 4.034 1.00 14.88 157 LYS B CA 1
ATOM 2796 C C . LYS B 1 157 ? 47.748 34.703 4.403 1.00 14.32 157 LYS B C 1
ATOM 2797 O O . LYS B 1 157 ? 47.573 35.726 3.740 1.00 13.61 157 LYS B O 1
ATOM 2803 N N . ILE B 1 158 ? 47.009 34.398 5.463 1.00 12.58 158 ILE B N 1
ATOM 2804 C CA . ILE B 1 158 ? 45.965 35.292 5.943 1.00 11.23 158 ILE B CA 1
ATOM 2805 C C . ILE B 1 158 ? 46.065 35.362 7.458 1.00 11.82 158 ILE B C 1
ATOM 2806 O O . ILE B 1 158 ? 46.590 34.444 8.097 1.00 12.77 158 ILE B O 1
ATOM 2811 N N . ALA B 1 159 ? 45.585 36.460 8.030 1.00 10.82 159 ALA B N 1
ATOM 2812 C CA . ALA B 1 159 ? 45.659 36.645 9.473 1.00 8.40 159 ALA B CA 1
ATOM 2813 C C . ALA B 1 159 ? 44.632 37.638 9.989 1.00 11.01 159 ALA B C 1
ATOM 2814 O O . ALA B 1 159 ? 43.996 38.366 9.222 1.00 10.93 159 ALA B O 1
ATOM 2816 N N . GLY B 1 160 ? 44.477 37.655 11.306 1.00 9.43 160 GLY B N 1
ATOM 2817 C CA . GLY B 1 160 ? 43.541 38.574 11.921 1.00 9.26 160 GLY B CA 1
ATOM 2818 C C . GLY B 1 160 ? 43.702 38.554 13.423 1.00 9.49 160 GLY B C 1
ATOM 2819 O O . GLY B 1 160 ? 44.512 37.793 13.965 1.00 9.98 160 GLY B O 1
ATOM 2820 N N . PHE B 1 161 ? 42.923 39.391 14.095 1.00 8.64 161 PHE B N 1
ATOM 2821 C CA . PHE B 1 161 ? 42.973 39.488 15.542 1.00 9.24 161 PHE B CA 1
ATOM 2822 C C . PHE B 1 161 ? 41.570 39.384 16.117 1.00 10.63 161 PHE B C 1
ATOM 2823 O O . PHE B 1 161 ? 40.614 39.926 15.562 1.00 10.40 161 PHE B O 1
ATOM 283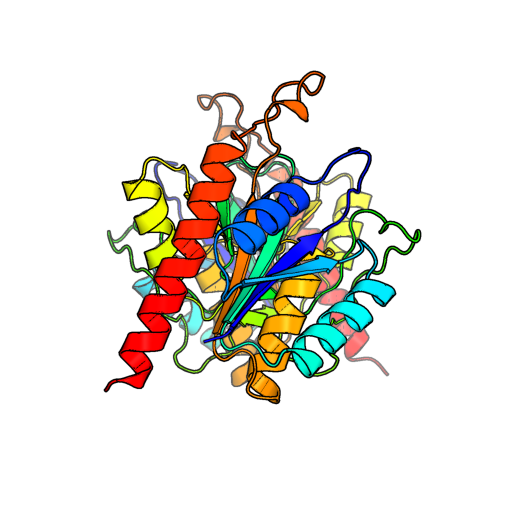1 N N . ILE B 1 162 ? 41.448 38.667 17.227 1.00 10.37 162 ILE B N 1
ATOM 2832 C CA . ILE B 1 162 ? 40.163 38.508 17.891 1.00 10.68 162 ILE B CA 1
ATOM 2833 C C . ILE B 1 162 ? 40.321 38.850 19.364 1.00 10.51 162 ILE B C 1
ATOM 2834 O O . ILE B 1 162 ? 41.173 38.291 20.054 1.00 9.12 162 ILE B O 1
ATOM 2839 N N . HIS B 1 163 ? 39.512 39.798 19.825 1.00 10.10 163 HIS B N 1
ATOM 2840 C CA . HIS B 1 163 ? 39.520 40.220 21.218 1.00 9.44 163 HIS B CA 1
ATOM 2841 C C . HIS B 1 163 ? 38.364 39.536 21.922 1.00 11.05 1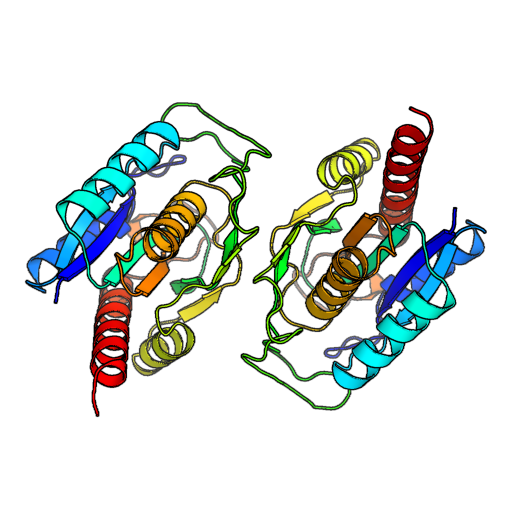63 HIS B C 1
ATOM 2842 O O . HIS B 1 163 ? 37.264 39.439 21.374 1.00 11.36 163 HIS B O 1
ATOM 2849 N N . VAL B 1 164 ? 38.60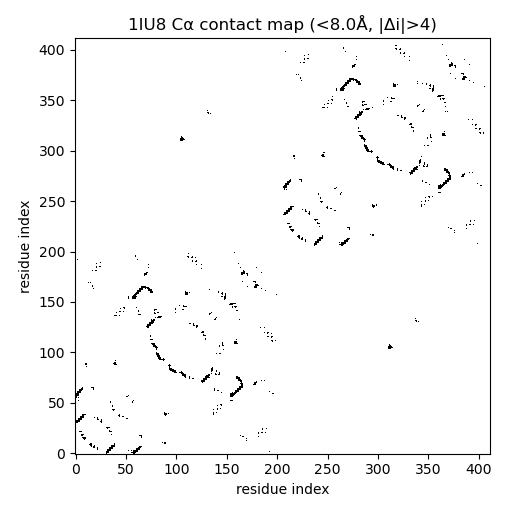6 39.069 23.140 1.00 10.80 164 VAL B N 1
ATOM 2850 C CA . VAL B 1 164 ? 37.556 38.422 23.909 1.00 9.81 164 VAL B CA 1
ATOM 2851 C C . VAL B 1 164 ? 37.322 39.187 25.202 1.00 10.81 164 VAL B C 1
ATOM 2852 O O . VAL B 1 164 ? 38.229 39.837 25.721 1.00 11.11 164 VAL B O 1
ATOM 2856 N N . PRO B 1 165 ? 36.088 39.145 25.719 1.00 11.12 165 PRO B N 1
ATOM 2857 C CA . PRO B 1 165 ? 35.747 39.833 26.967 1.00 11.02 165 PRO B CA 1
ATOM 2858 C C . PRO B 1 165 ? 36.384 39.103 28.149 1.00 12.70 165 PRO B C 1
ATOM 2859 O O . PRO B 1 165 ? 36.966 38.029 27.993 1.00 12.31 165 PRO B O 1
ATOM 2863 N N . TYR B 1 166 ? 36.282 39.703 29.328 1.00 11.74 166 TYR B N 1
ATOM 2864 C CA . TYR B 1 166 ? 36.771 39.068 30.547 1.00 11.57 166 TYR B CA 1
ATOM 2865 C C . TYR B 1 166 ? 35.916 37.816 30.704 1.00 12.16 166 TYR B C 1
ATOM 2866 O O . TYR B 1 166 ? 34.780 37.781 30.227 1.00 11.85 166 TYR B O 1
ATOM 2875 N N . THR B 1 167 ? 36.440 36.796 31.372 1.00 11.09 167 THR B N 1
ATOM 2876 C CA . THR B 1 167 ? 35.624 35.623 31.651 1.00 10.98 167 THR B CA 1
ATOM 2877 C C . THR B 1 167 ? 35.007 35.964 33.015 1.00 11.21 167 THR B C 1
ATOM 2878 O O . THR B 1 167 ? 35.525 36.813 33.736 1.00 11.73 167 THR B O 1
ATOM 2882 N N . PRO B 1 168 ? 33.892 35.315 33.383 1.00 11.72 168 PRO B N 1
ATOM 2883 C CA . PRO B 1 168 ? 33.222 35.591 34.662 1.00 11.65 168 PRO B CA 1
ATOM 2884 C C . PRO B 1 168 ? 34.078 35.614 35.930 1.00 12.99 168 PRO B C 1
ATOM 2885 O O . PRO B 1 168 ? 33.879 36.462 36.803 1.00 13.94 168 PRO B O 1
ATOM 2889 N N . ASP B 1 169 ? 35.024 34.688 36.033 1.00 14.71 169 ASP B N 1
ATOM 2890 C CA . ASP B 1 169 ? 35.891 34.608 37.205 1.00 15.27 169 ASP B CA 1
ATOM 2891 C C . ASP B 1 169 ? 36.773 35.838 37.382 1.00 14.51 169 ASP B C 1
ATOM 2892 O O . ASP B 1 169 ? 37.362 36.038 38.445 1.00 15.41 169 ASP B O 1
ATOM 2897 N N . GLN B 1 170 ? 36.865 36.658 36.339 1.00 13.26 170 GLN B N 1
ATOM 2898 C CA . GLN B 1 170 ? 37.698 37.854 36.368 1.00 12.84 170 GLN B CA 1
ATOM 2899 C C . GLN B 1 170 ? 37.016 39.138 36.829 1.00 11.93 170 GLN B C 1
ATOM 2900 O O . GLN B 1 170 ? 37.693 40.128 37.098 1.00 14.38 170 GLN B O 1
ATOM 2906 N N . VAL B 1 171 ? 35.690 39.134 36.916 1.00 13.14 171 VAL B N 1
ATOM 2907 C CA . VAL B 1 171 ? 34.965 40.348 37.289 1.00 13.21 171 VAL B CA 1
ATOM 2908 C C . VAL B 1 171 ? 34.144 40.248 38.566 1.00 13.70 171 VAL B C 1
ATOM 2909 O O . VAL B 1 171 ? 33.238 41.052 38.787 1.00 12.96 171 VAL B O 1
ATOM 2913 N N . LEU B 1 172 ? 34.467 39.278 39.412 1.00 14.73 172 LEU B N 1
ATOM 2914 C CA . LEU B 1 172 ? 33.725 39.087 40.650 1.00 15.63 172 LEU B CA 1
ATOM 2915 C C . LEU B 1 172 ? 33.708 40.322 41.542 1.00 16.72 172 LEU B C 1
ATOM 2916 O O . LEU B 1 172 ? 32.737 40.560 42.256 1.00 17.50 172 LEU B O 1
ATOM 2921 N N . GLU B 1 173 ? 34.771 41.118 41.496 1.00 17.92 173 GLU B N 1
ATOM 2922 C CA . GLU B 1 173 ? 34.834 42.330 42.306 1.00 19.88 173 GLU B CA 1
ATOM 2923 C C . GLU B 1 173 ? 34.826 43.588 41.445 1.00 20.81 173 GLU B C 1
ATOM 2924 O O . GLU B 1 173 ? 35.134 44.681 41.925 1.00 21.27 173 GLU B O 1
ATOM 2930 N N . LYS B 1 174 ? 34.474 43.434 40.172 1.00 18.70 174 LYS B N 1
ATOM 2931 C CA . LYS B 1 174 ? 34.426 44.574 39.264 1.00 18.81 174 LYS B CA 1
ATOM 2932 C C . LYS B 1 174 ? 32.983 44.978 39.004 1.00 19.23 174 LYS B C 1
ATOM 2933 O O . LYS B 1 174 ? 32.191 44.204 38.470 1.00 21.57 174 LYS B O 1
ATOM 2939 N N . LYS B 1 175 ? 32.657 46.205 39.386 1.00 19.15 175 LYS B N 1
ATOM 2940 C CA . LYS B 1 175 ? 31.321 46.748 39.223 1.00 19.04 175 LYS B CA 1
ATOM 2941 C C . LYS B 1 175 ? 30.980 47.055 37.767 1.00 16.48 175 LYS B C 1
ATOM 2942 O O . LYS B 1 175 ? 31.806 47.589 37.030 1.00 16.33 175 LYS B O 1
ATOM 2948 N N . ASN B 1 176 ? 29.760 46.706 37.364 1.00 14.65 176 ASN B N 1
ATOM 2949 C CA . ASN B 1 176 ? 29.264 46.968 36.015 1.00 14.12 176 ASN B CA 1
ATOM 2950 C C . ASN B 1 176 ? 30.271 46.619 34.920 1.00 14.05 176 ASN B C 1
ATOM 2951 O O . ASN B 1 176 ? 30.465 47.377 33.971 1.00 14.47 176 ASN B O 1
ATOM 2956 N N . THR B 1 177 ? 30.897 45.455 35.049 1.00 11.86 177 THR B N 1
ATOM 2957 C CA . THR B 1 177 ? 31.891 45.005 34.083 1.00 11.61 177 THR B CA 1
ATOM 2958 C C . THR B 1 177 ? 31.398 43.719 33.437 1.00 12.29 177 THR B C 1
ATOM 2959 O O . THR B 1 177 ? 31.181 42.713 34.112 1.00 11.75 177 THR B O 1
ATOM 2963 N N . PRO B 1 178 ? 31.199 43.744 32.112 1.00 10.77 178 PRO B N 1
ATOM 2964 C CA . PRO B 1 178 ? 30.720 42.585 31.356 1.00 10.96 178 PRO B CA 1
ATOM 2965 C C . PRO B 1 178 ? 31.707 41.431 31.248 1.00 10.47 178 PRO B C 1
ATOM 2966 O O . PRO B 1 178 ? 32.920 41.619 31.324 1.00 11.31 178 PRO B O 1
ATOM 2970 N N . SER B 1 179 ? 31.167 40.232 31.076 1.00 10.17 179 SER B N 1
ATOM 2971 C CA . SER B 1 179 ? 31.987 39.041 30.934 1.00 9.67 179 SER B CA 1
ATOM 2972 C C . SER B 1 179 ? 31.317 38.045 29.992 1.00 10.56 179 SER B C 1
ATOM 2973 O O . SER B 1 179 ? 30.153 38.208 29.623 1.00 11.15 179 SER B O 1
ATOM 2976 N N . MET B 1 180 ? 32.076 37.032 29.587 1.00 10.30 180 MET B N 1
ATOM 2977 C CA . MET B 1 180 ? 31.579 35.980 28.703 1.00 10.90 180 MET B CA 1
ATOM 2978 C C . MET B 1 180 ? 32.241 34.679 29.130 1.00 10.59 180 MET B C 1
ATOM 2979 O O . MET B 1 180 ? 33.431 34.656 29.440 1.00 10.83 180 MET B O 1
ATOM 2984 N N . SER B 1 181 ? 31.466 33.600 29.157 1.00 11.65 181 SER B N 1
ATOM 2985 C CA . SER B 1 181 ? 31.998 32.304 29.560 1.00 13.46 181 SER B CA 1
ATOM 2986 C C . SER B 1 181 ? 33.162 31.869 28.682 1.00 13.96 181 SER B C 1
ATOM 2987 O O . SER B 1 181 ? 33.173 32.106 27.469 1.00 12.76 181 SER B O 1
ATOM 2990 N N . LEU B 1 182 ? 34.141 31.230 29.310 1.00 12.68 182 LEU B N 1
ATOM 2991 C CA . LEU B 1 182 ? 35.312 30.739 28.603 1.00 12.92 182 LEU B CA 1
ATOM 2992 C C . LEU B 1 182 ? 34.892 29.776 27.504 1.00 13.24 182 LEU B C 1
ATOM 2993 O O . LEU B 1 182 ? 35.453 29.791 26.411 1.00 12.78 182 LEU B O 1
ATOM 2998 N N . ASP B 1 183 ? 33.900 28.940 27.800 1.00 14.99 183 ASP B N 1
ATOM 2999 C CA . ASP B 1 183 ? 33.415 27.964 26.837 1.00 17.14 183 ASP B CA 1
ATOM 3000 C C . ASP B 1 183 ? 32.948 28.632 25.546 1.00 16.35 183 ASP B C 1
ATOM 3001 O O . ASP B 1 183 ? 33.249 28.144 24.458 1.00 14.50 183 ASP B O 1
ATOM 3006 N N . LEU B 1 184 ? 32.219 29.743 25.659 1.00 15.12 184 LEU B N 1
ATOM 3007 C CA . LEU B 1 184 ? 31.739 30.445 24.471 1.00 14.09 184 LEU B CA 1
ATOM 3008 C C . LEU B 1 184 ? 32.895 31.077 23.713 1.00 13.84 184 LEU B C 1
ATOM 3009 O O . LEU B 1 184 ? 32.898 31.101 22.481 1.00 12.62 184 LEU B O 1
ATOM 3014 N N . GLU B 1 185 ? 33.868 31.603 24.450 1.00 12.57 185 GLU B N 1
ATOM 3015 C CA . GLU B 1 185 ? 35.020 32.230 23.821 1.00 11.79 185 GLU B CA 1
ATOM 3016 C C . GLU B 1 185 ? 35.815 31.186 23.047 1.00 11.99 185 GLU B C 1
ATOM 3017 O O . GLU B 1 185 ? 36.246 31.440 21.926 1.00 12.74 185 GLU B O 1
ATOM 3023 N N . ILE B 1 186 ? 35.989 30.005 23.634 1.00 12.74 186 ILE B N 1
ATOM 3024 C CA . ILE B 1 186 ? 36.715 28.936 22.960 1.00 12.91 186 ILE B CA 1
ATOM 3025 C C . ILE B 1 186 ? 35.958 28.525 21.702 1.00 12.83 186 ILE B C 1
ATOM 3026 O O . ILE B 1 186 ? 36.555 28.350 20.639 1.00 13.03 186 ILE B O 1
ATOM 3031 N N . LYS B 1 187 ? 34.641 28.374 21.822 1.00 12.68 187 LYS B N 1
ATOM 3032 C CA . LYS B 1 187 ? 33.827 27.995 20.676 1.00 15.22 187 LYS B CA 1
ATOM 3033 C C . LYS B 1 187 ? 33.924 29.050 19.579 1.00 14.56 187 LYS B C 1
ATOM 3034 O O . LYS B 1 187 ? 34.023 28.722 18.397 1.00 13.82 187 LYS B O 1
ATOM 3040 N N . GLY B 1 188 ? 33.897 30.318 19.973 1.00 12.94 188 GLY B N 1
ATOM 3041 C CA . GLY B 1 188 ? 33.984 31.385 18.993 1.00 12.66 188 GLY B CA 1
ATOM 3042 C C . GLY B 1 188 ? 35.294 31.363 18.226 1.00 12.74 188 GLY B C 1
ATOM 3043 O O . GLY B 1 188 ? 35.313 31.490 16.999 1.00 12.49 188 GLY B O 1
ATOM 3044 N N . VAL B 1 189 ? 36.400 31.201 18.945 1.00 11.34 189 VAL B N 1
ATOM 3045 C CA . VAL B 1 189 ? 37.707 31.165 18.306 1.00 11.06 189 VAL B CA 1
ATOM 3046 C C . VAL B 1 189 ? 37.839 29.921 17.426 1.00 11.81 189 VAL B C 1
ATOM 3047 O O . VAL B 1 189 ? 38.463 29.970 16.364 1.00 10.26 189 VAL B O 1
ATOM 3051 N N . GLU B 1 190 ? 37.245 28.808 17.857 1.00 11.90 190 GLU B N 1
ATOM 3052 C CA . GLU B 1 190 ? 37.291 27.581 17.063 1.00 13.82 190 GLU B CA 1
ATOM 3053 C C . GLU B 1 190 ? 36.580 27.850 15.734 1.00 13.35 190 GLU B C 1
ATOM 3054 O O . GLU B 1 190 ? 37.045 27.446 14.668 1.00 12.96 190 GLU B O 1
ATOM 3060 N N . ILE B 1 191 ? 35.448 28.542 15.809 1.00 12.67 191 ILE B N 1
ATOM 3061 C CA . ILE B 1 191 ? 34.680 28.888 14.618 1.00 13.71 191 ILE B CA 1
ATOM 3062 C C . ILE B 1 191 ? 35.530 29.758 13.691 1.00 13.68 191 ILE B C 1
ATOM 3063 O O . ILE B 1 191 ? 35.580 29.526 12.482 1.00 14.32 191 ILE B O 1
ATOM 3068 N N . ALA B 1 192 ? 36.210 30.748 14.262 1.00 12.31 192 ALA B N 1
ATOM 3069 C CA . ALA B 1 192 ? 37.063 31.632 13.473 1.00 11.03 192 ALA B CA 1
ATOM 3070 C C . ALA B 1 192 ? 38.111 30.822 12.716 1.00 12.13 192 ALA B C 1
ATOM 3071 O O . ALA B 1 192 ? 38.365 31.062 11.534 1.00 12.11 192 ALA B O 1
ATOM 3073 N N . ILE B 1 193 ? 38.719 29.863 13.405 1.00 12.03 193 ILE B N 1
ATOM 3074 C CA . ILE B 1 193 ? 39.740 29.019 12.797 1.00 11.93 193 ILE B CA 1
ATOM 3075 C C . ILE B 1 193 ? 39.177 28.210 11.637 1.00 12.83 193 ILE B C 1
ATOM 3076 O O . ILE B 1 193 ? 39.744 28.202 10.545 1.00 11.67 193 ILE B O 1
ATOM 3081 N N . ARG B 1 194 ? 38.053 27.540 11.874 1.00 12.40 194 ARG B N 1
ATOM 3082 C CA . ARG B 1 194 ? 37.434 26.714 10.846 1.00 13.87 194 ARG B CA 1
ATOM 3083 C C . ARG B 1 194 ? 36.965 27.515 9.636 1.00 14.76 194 ARG B C 1
ATOM 3084 O O . ARG B 1 194 ? 37.157 27.094 8.495 1.00 14.81 194 ARG B O 1
ATOM 3092 N N . VAL B 1 195 ? 36.361 28.673 9.879 1.00 13.51 195 VAL B N 1
ATOM 3093 C CA . VAL B 1 195 ? 35.885 29.510 8.783 1.00 13.11 195 VAL B CA 1
ATOM 3094 C C . VAL B 1 195 ? 37.064 30.050 7.970 1.00 14.01 195 VAL B C 1
ATOM 3095 O O . VAL B 1 195 ? 37.015 30.077 6.739 1.00 13.97 195 VAL B O 1
ATOM 3099 N N . ALA B 1 196 ? 38.129 30.467 8.650 1.00 12.66 196 ALA B N 1
ATOM 3100 C CA . ALA B 1 196 ? 39.304 30.983 7.951 1.00 11.46 196 ALA B CA 1
ATOM 3101 C C . ALA B 1 196 ? 39.921 29.860 7.126 1.00 12.40 196 ALA B C 1
ATOM 3102 O O . ALA B 1 196 ? 40.348 30.063 5.988 1.00 11.65 196 ALA B O 1
ATOM 3104 N N . GLN B 1 197 ? 39.956 28.672 7.716 1.00 13.18 197 GLN B N 1
ATOM 3105 C CA . GLN B 1 197 ? 40.514 27.496 7.061 1.00 14.79 197 GLN B CA 1
ATOM 3106 C C . GLN B 1 197 ? 39.726 27.172 5.797 1.00 15.18 197 GLN B C 1
ATOM 3107 O O . GLN B 1 197 ? 40.302 26.875 4.751 1.00 14.85 197 GLN B O 1
ATOM 3113 N N . SER B 1 198 ? 38.403 27.237 5.896 1.00 14.77 198 SER B N 1
ATOM 3114 C CA . SER B 1 198 ? 37.543 26.953 4.755 1.00 15.73 198 SER B CA 1
ATOM 3115 C C . SER B 1 198 ? 37.730 27.981 3.642 1.00 16.65 198 SER B C 1
ATOM 3116 O O . SER B 1 198 ? 37.797 27.627 2.465 1.00 16.68 198 SER B O 1
ATOM 3119 N N . ALA B 1 199 ? 37.815 29.253 4.018 1.00 16.03 199 ALA B N 1
ATOM 3120 C CA . ALA B 1 199 ? 37.995 30.326 3.045 1.00 17.73 199 ALA B CA 1
ATOM 3121 C C . ALA B 1 199 ? 39.317 30.190 2.296 1.00 18.43 199 ALA B C 1
ATOM 3122 O O . ALA B 1 199 ? 39.375 30.380 1.080 1.00 17.75 199 ALA B O 1
ATOM 3124 N N . LEU B 1 200 ? 40.382 29.867 3.022 1.00 16.64 200 LEU B N 1
ATOM 3125 C CA . LEU B 1 200 ? 41.688 29.717 2.400 1.00 18.00 200 LEU B CA 1
ATOM 3126 C C . LEU B 1 200 ? 41.683 28.535 1.444 1.00 19.75 200 LEU B C 1
ATOM 3127 O O . LEU B 1 200 ? 42.247 28.605 0.353 1.00 19.37 200 LEU B O 1
ATOM 3132 N N . HIS B 1 201 ? 41.040 27.448 1.852 1.00 20.50 201 HIS B N 1
ATOM 3133 C CA . HIS B 1 201 ? 40.971 26.267 1.005 1.00 23.67 201 HIS B CA 1
ATOM 3134 C C . HIS B 1 201 ? 40.173 26.539 -0.265 1.00 24.59 201 HIS B C 1
ATOM 3135 O O . HIS B 1 201 ? 40.595 26.168 -1.361 1.00 23.91 201 HIS B O 1
ATOM 3142 N N . SER B 1 202 ? 39.024 27.193 -0.121 1.00 25.78 202 SER B N 1
ATOM 3143 C CA . SER B 1 202 ? 38.178 27.497 -1.270 1.00 27.71 202 SER B CA 1
ATOM 3144 C C . SER B 1 202 ? 38.851 28.452 -2.254 1.00 28.24 202 SER B C 1
ATOM 3145 O O . SER B 1 202 ? 38.642 28.352 -3.463 1.00 28.36 202 SER B O 1
ATOM 3148 N N . SER B 1 203 ? 39.662 29.370 -1.736 1.00 27.46 203 SER B N 1
ATOM 3149 C CA . SER B 1 203 ? 40.352 30.342 -2.581 1.00 28.69 203 SER B CA 1
ATOM 3150 C C . SER B 1 203 ? 41.457 29.686 -3.399 1.00 30.87 203 SER B C 1
ATOM 3151 O O . SER B 1 203 ? 41.965 30.275 -4.352 1.00 30.72 203 SER B O 1
ATOM 3154 N N . GLN B 1 204 ? 41.826 28.468 -3.019 1.00 32.90 204 GLN B N 1
ATOM 3155 C CA . GLN B 1 204 ? 42.881 27.738 -3.709 1.00 37.92 204 GLN B CA 1
ATOM 3156 C C . GLN B 1 204 ? 42.350 26.670 -4.661 1.00 40.28 204 GLN B C 1
ATOM 3157 O O . GLN B 1 204 ? 43.126 25.947 -5.285 1.00 40.45 204 GLN B O 1
ATOM 3163 N N . LEU B 1 205 ? 41.028 26.579 -4.778 1.00 43.53 205 LEU B N 1
ATOM 3164 C CA . LEU B 1 205 ? 40.404 25.600 -5.666 1.00 46.87 205 LEU B CA 1
ATOM 3165 C C . LEU B 1 205 ? 40.368 26.103 -7.107 1.00 49.19 205 LEU B C 1
ATOM 3166 O O . LEU B 1 205 ? 40.863 27.189 -7.406 1.00 49.68 205 LEU B O 1
ATOM 3171 N N . ARG B 1 206 ? 39.769 25.304 -7.987 1.00 51.84 206 ARG B N 1
ATOM 3172 C CA . ARG B 1 206 ? 39.653 25.620 -9.410 1.00 54.21 206 ARG B CA 1
ATOM 3173 C C . ARG B 1 206 ? 40.927 26.187 -10.027 1.00 55.01 206 ARG B C 1
ATOM 3174 O O . ARG B 1 206 ? 41.983 26.145 -9.361 1.00 55.90 206 ARG B O 1
#

B-factor: mean 19.13, std 9.78, range [7.6, 62.69]

Organism: Pyrococcus horikoshii (strain ATCC 700860 / DSM 12428 / JCM 9974 / NBRC 100139 / OT-3) (NCBI:txid70601)

InterPro domains:
  IPR000816 Peptidase C15, pyroglutamyl peptidase I [PIRSF015592] (1-203)
  IPR000816 Peptidase C15, pyroglutamyl peptidase I [PR00706] (3-26)
  IPR000816 Peptidase C15, pyroglutamyl peptidase I [PR00706] (58-70)
  IPR000816 Peptidase C15, pyroglutamyl peptidase I [PR00706] (76-96)
  IPR000816 Peptidase C15, pyroglutamyl peptidase I [PR00706] (128-144)
  IPR000816 Peptidase C15, pyroglutamyl peptidase I [PR00706] (158-170)
  IPR000816 Peptidase C15, pyroglutamyl peptidase I [cd00501] (1-192)
  IPR016125 Peptidase C15, pyroglutamyl peptidase I-like [PF01470] (1-197)
  IPR016125 Peptidase C15, pyroglutamyl peptidase I-like [PTHR23402] (2-171)
  IPR029762 Pyroglutamyl peptidase I, bacterial-type [MF_00417] (1-197)
  IPR029762 Pyroglutamyl peptidase I, bacterial-type [TIGR00504] (2-205)
  IPR033693 Pyroglutamyl peptidase I, Glu active site [PS01333] (65-81)
  IPR033694 Pyroglutamyl peptidase I, Cys active site [PS01334] (126-140)
  IPR036440 Peptidase C15, pyroglutamyl peptidase I-like superfamily [G3DSA:3.40.630.20] (1-206)
  IPR036440 Peptidase C15, pyroglutamyl peptidase I-like superfamily [SSF53182] (1-201)

Secondary structure (DSSP, 8-state):
--EEEEEE---TT-S--HHHHHHHHHHHH-TTEEEEEEPS-HHHHHHHHHHHHHHH--SEEEEEEE-TT-SSEEEE-EEES-EE-SS--TTS---EEE-SSTT--SEEE--S-HHHHHHHHHHTT--EEEES---SSHHHHHHHHHHHHHHHH--SSEEEEEEEPBPGGG-TT-TT--B--HHHHHHHHHHHHHHHHHHHHHTTT-/--EEEEEE---TT-S--HHHHHHHHHHHH-TTEEEEEEPS-HHHHHHHHHHHHHHH--SEEEEEEE-TT-SSEEEE-EEES-EE-SS--TTS---EEE-SSTT--SEEE--S-HHHHHHHHHHTT--EEEES---SSHHHHHHHHHHHHHHHH--SSEEEEEEEPBPGGG-TT-TT--B--HHHHHHHHHHHHHHHHHHHHHHT--

Nearest PDB structures (foldseek):
  1iu8-assembly1_A  TM=1.005E+00  e=7.583E-45  Pyrococcus horikoshii
  2eo8-assembly1_D  TM=9.672E-01  e=1.780E-29  Pyrococcus furiosus
  3lac-assembly1_A  TM=9.531E-01  e=4.926E-25  Bacillus anthracis
  4gxh-assembly1_C  TM=9.403E-01  e=3.907E-24  Xenorhabdus bovienii SS-2004
  3giu-assembly1_A  TM=9.515E-01  e=8.296E-24  Staphylococcus aureus subsp. aureus COL

Sequence (412 aa):
MKILLTGFEPFGGDDKNPTMDIVEALSERIPEVVGEILPVSFKRAREKLLKVLDDVRPDITINLGLAPGRTHISVERVAVNMIDARIPDNDGEQPKDEPIVEGGPAAYFATIPTREIVEEMKKNGIPAVLSYTAGTYLCNFAMYLTLHTSATKGYPKIAGFIHVPYTPDQVLEKKNTPSMSLDLEIKGVEIAIRVAQSALHSSQLRMKILLTGFEPFGGDDKNPTMDIVEALSERIPEVVGEILPVSFKRAREKLLKVLDDVRPDITINLGLAPGRTHISVERVAVNMIDARIPDNDGEQPKDEPIVEGGPAAYFATIPTREIVEEMKKNGIPAVLSYTAGTYLCNFAMYLTLHTSATKGYPKIAGFIHVPYTPDQVLEKKNTPSMSLDLEIKGVEIAIRVAQSALHSSQLR

Solvent-accessible surface area: 17217 Å² total; per-residue (Å²): 86,80,0,0,0,0,0,4,46,42,30,57,79,26,141,57,1,0,0,78,49,0,6,120,25,0,34,148,133,3,112,41,9,41,32,40,58,0,15,2,0,5,97,98,1,76,115,76,2,70,127,19,0,67,92,40,130,2,29,0,0,0,1,0,0,5,10,65,38,71,77,73,0,3,0,0,21,1,0,5,10,25,11,6,0,150,73,66,8,71,69,52,85,72,27,92,60,90,48,5,32,146,85,17,60,21,4,32,63,15,74,6,25,9,55,100,0,6,72,51,0,104,156,74,57,1,52,6,62,12,12,11,34,5,31,7,32,2,13,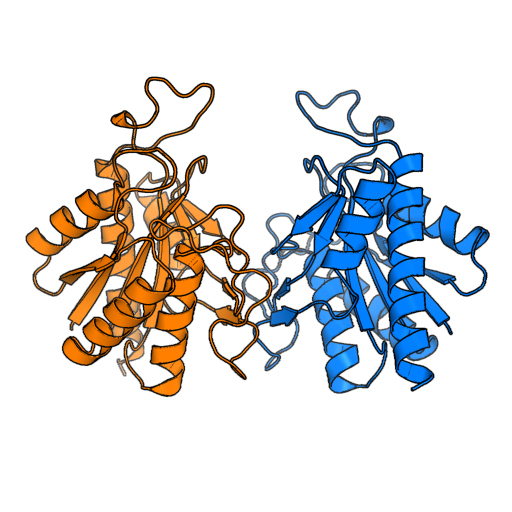0,3,1,0,0,4,0,5,36,9,19,68,86,141,49,21,0,104,26,0,0,0,0,8,0,0,13,1,57,80,24,20,143,170,80,193,140,36,41,45,12,46,51,95,49,0,19,96,0,0,49,20,0,0,96,28,0,34,70,38,14,95,59,69,100,128,258,98,86,0,0,0,0,0,4,47,42,32,59,83,28,135,48,1,0,0,78,50,0,7,108,27,0,36,137,142,2,125,48,8,58,28,41,43,0,11,2,0,4,96,105,1,78,119,78,1,68,134,17,0,65,91,28,118,1,23,0,0,0,1,0,0,5,10,65,37,69,79,75,0,3,0,0,19,0,0,5,10,25,10,6,0,154,75,64,8,72,63,57,79,75,29,92,58,90,49,7,30,148,84,17,59,22,3,32,61,16,74,6,23,9,55,99,0,6,84,59,0,104,170,61,58,1,52,6,61,11,13,12,34,5,30,7,33,3,12,1,2,1,0,0,4,0,6,35,8,19,69,85,141,50,25,0,104,24,0,0,0,0,8,0,0,13,2,60,85,23,20,140,170,80,187,140,35,42,45,12,35,55,96,44,0,31,76,0,0,42,19,0,0,95,30,0,34,70,35,16,105,44,76,109,88,256